Protein AF-A0A7T5RH32-F1 (afdb_monomer_lite)

Sequence (390 aa):
MEKKLLISKETQPSKTMAYLGPNGTFTEMAAALAMDKLGGDILPIQAKNISEIFKMVADGTTELGIVPIENSTDGPVGDTLKNLTDFEGTFIGEVAIPISHSLYYQSAWLVQHVASKDTALRQCQKHISKYLPGRNLMNVDSTALAVQMAAADPTIAAIGSKIAAEALGLTEKFWRVDGVEDNPLNTTRFVVISKSREVHEDLENNKTTLLVHMRDEPGSLANCLHVFSENKINLTQIKSFLRDDQGVSFLISIDGGNHEASVKKAFNDLYTYANYRVLGSYVKDETESQEDQADINQIADQLKREAVNGNGIDHDESVLAFTLKDEVGSLEKVVSIFTQRKINLTRIDSIPTGRLNEYAFYLAFKNGIPNHQELLDEVKLACKEIVQIA

Radius of gyration: 23.01 Å; chains: 1; bounding box: 50×83×58 Å

Foldseek 3Di:
DDDDDPPDDDDDDAAEEEFEDDFQAVRVVFVVVVDVVVDDRYHYDYDPDPLVRLVCQQVVVGQKYKDFQAKLQQGGDPVNVVSLVPRQWAFQDKDKDQDKKKKKAQDLVLAQEEEAAPVQCVQLVVVCCVRNNPHHYHHDDHQLVQLVVRVVGRRYMGIGDPRSCVVVVNPPRIDMDIRSGPASQIMIMMTMIGRDQPHPDPVPAKKWKKKWKAAQFQCLVLQLLVLCLVLFKFWLWWFWDADPVNIIIITTMITGACVDPSNVSSVVSNVVRIDMDTRYMYHDDPPQLPDDQADQVSVLVSVLVSVVVVSPADPQKWKKKFWAPRGRCLVSQLSVLCSVLRWGWPTKTWRDRSDVSIIIMMTMGGPDRPPVVVSVVSNCVSTPDMDTND

Structure (mmCIF, N/CA/C/O backbone):
data_AF-A0A7T5RH32-F1
#
_entry.id   AF-A0A7T5RH32-F1
#
loop_
_atom_site.group_PDB
_atom_site.id
_atom_site.type_symbol
_atom_site.label_atom_id
_atom_site.label_alt_id
_atom_site.label_comp_id
_atom_site.label_asym_id
_atom_site.label_entity_id
_atom_site.label_seq_id
_atom_site.pdbx_PDB_ins_code
_atom_site.Cartn_x
_atom_site.Cartn_y
_atom_site.Cartn_z
_atom_site.occupancy
_atom_site.B_iso_or_equiv
_atom_site.auth_seq_id
_atom_site.auth_comp_id
_atom_site.auth_asym_id
_atom_site.auth_atom_id
_atom_site.pdbx_PDB_model_num
ATOM 1 N N . MET A 1 1 ? -16.617 -57.902 -28.149 1.00 39.28 1 MET A N 1
ATOM 2 C CA . MET A 1 1 ? -15.933 -57.364 -26.952 1.00 39.28 1 MET A CA 1
ATOM 3 C C . MET A 1 1 ? -15.568 -55.916 -27.268 1.00 39.28 1 MET A C 1
ATOM 5 O O . MET A 1 1 ? -14.428 -55.612 -27.579 1.00 39.28 1 MET A O 1
ATOM 9 N N . GLU A 1 2 ? -16.568 -55.037 -27.317 1.00 32.81 2 GLU A N 1
ATOM 10 C CA . GLU A 1 2 ? -16.365 -53.618 -27.630 1.00 32.81 2 GLU A CA 1
ATOM 11 C C . GLU A 1 2 ? -16.291 -52.840 -26.318 1.00 32.81 2 GLU A C 1
ATOM 13 O O . GLU A 1 2 ? -17.223 -52.851 -25.511 1.00 32.81 2 GLU A O 1
ATOM 18 N N . LYS A 1 3 ? -15.133 -52.223 -26.074 1.00 35.47 3 LYS A N 1
ATOM 19 C CA . LYS A 1 3 ? -14.906 -51.323 -24.946 1.00 35.47 3 LYS A CA 1
ATOM 20 C C . LYS A 1 3 ? -15.820 -50.107 -25.106 1.00 35.47 3 LYS A C 1
ATOM 22 O O . LYS A 1 3 ? -15.604 -49.285 -25.990 1.00 35.47 3 LYS A O 1
ATOM 27 N N . LYS A 1 4 ? -16.802 -49.978 -24.210 1.00 35.56 4 LYS A N 1
ATOM 28 C CA . LYS A 1 4 ? -17.451 -48.701 -23.893 1.00 35.56 4 LYS A CA 1
ATOM 29 C C . LYS A 1 4 ? -16.359 -47.694 -23.531 1.00 35.56 4 LYS A C 1
ATOM 31 O O . LYS A 1 4 ? -15.716 -47.832 -22.492 1.00 35.56 4 LYS A O 1
ATOM 36 N N . LEU A 1 5 ? -16.149 -46.705 -24.393 1.00 36.22 5 LEU A N 1
ATOM 37 C CA . LEU A 1 5 ? -15.394 -45.509 -24.059 1.00 36.22 5 LEU A CA 1
ATOM 38 C C . LEU A 1 5 ? -16.241 -44.734 -23.040 1.00 36.22 5 LEU A C 1
ATOM 40 O O . LEU A 1 5 ? -17.308 -44.218 -23.374 1.00 36.22 5 LEU A O 1
ATOM 44 N N . LEU A 1 6 ? -15.815 -44.737 -21.777 1.00 37.97 6 LEU A N 1
ATOM 45 C CA . LEU A 1 6 ? -16.325 -43.801 -20.785 1.00 37.97 6 LEU A CA 1
ATOM 46 C C . LEU A 1 6 ? -15.911 -42.401 -21.237 1.00 37.97 6 LEU A C 1
ATOM 48 O O . LEU A 1 6 ? -14.738 -42.051 -21.176 1.00 37.97 6 LEU A O 1
ATOM 52 N N . ILE A 1 7 ? -16.876 -41.616 -21.705 1.00 39.50 7 ILE A N 1
ATOM 53 C CA . ILE A 1 7 ? -16.733 -40.166 -21.777 1.00 39.50 7 ILE A CA 1
ATOM 54 C C . ILE A 1 7 ? -16.840 -39.689 -20.329 1.00 39.50 7 ILE A C 1
ATOM 56 O O . ILE A 1 7 ? -17.933 -39.657 -19.758 1.00 39.50 7 ILE A O 1
ATOM 60 N N . SER A 1 8 ? -15.698 -39.415 -19.701 1.00 38.31 8 SER A N 1
ATOM 61 C CA . SER A 1 8 ? -15.653 -38.687 -18.439 1.00 38.31 8 SER A CA 1
ATOM 62 C C . SER A 1 8 ? -16.228 -37.290 -18.668 1.00 38.31 8 SER A C 1
ATOM 64 O O . SER A 1 8 ? -15.827 -36.583 -19.592 1.00 38.31 8 SER A O 1
ATOM 66 N N . LYS A 1 9 ? -17.205 -36.927 -17.839 1.00 46.66 9 LYS A N 1
ATOM 67 C CA . LYS A 1 9 ? -17.682 -35.555 -17.674 1.00 46.66 9 LYS A CA 1
ATOM 68 C C . LYS A 1 9 ? -16.548 -34.642 -17.177 1.00 46.66 9 LYS A C 1
ATOM 70 O O . LYS A 1 9 ? -15.594 -35.135 -16.590 1.00 46.66 9 LYS A O 1
ATOM 75 N N . GLU A 1 10 ? -16.798 -33.339 -17.335 1.00 46.81 10 GLU A N 1
ATOM 76 C CA . GLU A 1 10 ? -16.224 -32.187 -16.613 1.00 46.81 10 GLU A CA 1
ATOM 77 C C . GLU A 1 10 ? -15.020 -31.470 -17.239 1.00 46.81 10 GLU A C 1
ATOM 79 O O . GLU A 1 10 ? -13.869 -31.773 -16.963 1.00 46.81 10 GLU A O 1
ATOM 84 N N . THR A 1 11 ? -15.322 -30.386 -17.958 1.00 43.84 11 THR A N 1
ATOM 85 C CA . THR A 1 11 ? -14.642 -29.099 -17.754 1.00 43.84 11 THR A CA 1
ATOM 86 C C . THR A 1 11 ? -15.721 -28.021 -17.628 1.00 43.84 11 THR A C 1
ATOM 88 O O . THR A 1 11 ? -16.300 -27.563 -18.612 1.00 43.84 11 THR A O 1
ATOM 91 N N . GLN A 1 12 ? -16.080 -27.684 -16.386 1.00 44.69 12 GLN A N 1
ATOM 92 C CA . GLN A 1 12 ? -16.744 -26.409 -16.099 1.00 44.69 12 GLN A CA 1
ATOM 93 C C . GLN A 1 12 ? -15.806 -25.248 -16.491 1.00 44.69 12 GLN A C 1
ATOM 95 O O . GLN A 1 12 ? -14.596 -25.469 -16.562 1.00 44.69 12 GLN A O 1
ATOM 100 N N . PRO A 1 13 ? -16.337 -24.051 -16.809 1.00 47.09 13 PRO A N 1
ATOM 101 C CA . PRO A 1 13 ? -15.552 -22.970 -17.399 1.00 47.09 13 PRO A CA 1
ATOM 102 C C . PRO A 1 13 ? -14.386 -22.539 -16.502 1.00 47.09 13 PRO A C 1
ATOM 104 O O . PRO A 1 13 ? -14.534 -22.433 -15.285 1.00 47.09 13 PRO A O 1
ATOM 107 N N . SER A 1 14 ? -13.246 -22.258 -17.136 1.00 71.44 14 SER A N 1
ATOM 108 C CA . SER A 1 14 ? -12.134 -21.516 -16.543 1.00 71.44 14 SER A CA 1
ATOM 109 C C . SER A 1 14 ? -12.662 -20.195 -15.982 1.00 71.44 14 SER A C 1
ATOM 111 O O . SER A 1 14 ? -13.295 -19.439 -16.725 1.00 71.44 14 SER A O 1
ATOM 113 N N . LYS A 1 15 ? -12.419 -19.903 -14.701 1.00 88.25 15 LYS A N 1
ATOM 114 C CA . LYS A 1 15 ? -12.711 -18.565 -14.159 1.00 88.25 15 LYS A CA 1
ATOM 115 C C . LYS A 1 15 ? -11.804 -17.553 -14.858 1.00 88.25 15 LYS A C 1
ATOM 117 O O . LYS A 1 15 ? -10.729 -17.905 -15.337 1.00 88.25 15 LYS A O 1
ATOM 122 N N . THR A 1 16 ? -12.193 -16.290 -14.898 1.00 94.88 16 THR A N 1
ATOM 123 C CA . THR A 1 16 ? -11.370 -15.222 -15.472 1.00 94.88 16 THR A CA 1
ATOM 124 C C . THR A 1 16 ? -11.072 -14.137 -14.446 1.00 94.88 16 THR A C 1
ATOM 126 O O . THR A 1 16 ? -11.910 -13.814 -13.601 1.00 94.88 16 THR A O 1
ATOM 129 N N . MET A 1 17 ? -9.862 -13.575 -14.506 1.00 96.44 17 MET A N 1
ATOM 130 C CA . MET A 1 17 ? -9.418 -12.488 -13.632 1.00 96.44 17 MET A CA 1
ATOM 131 C C . MET A 1 17 ? -8.929 -11.296 -14.451 1.00 96.44 17 MET A C 1
ATOM 133 O O . MET A 1 17 ? -7.917 -11.378 -15.145 1.00 96.44 17 MET A O 1
ATOM 137 N N . ALA A 1 18 ? -9.624 -10.167 -14.334 1.00 97.62 18 ALA A N 1
ATOM 138 C CA . ALA A 1 18 ? -9.209 -8.912 -14.943 1.00 97.62 18 ALA A CA 1
ATOM 139 C C . ALA A 1 18 ? -8.069 -8.242 -14.149 1.00 97.62 18 ALA A C 1
ATOM 141 O O . ALA A 1 18 ? -8.140 -8.146 -12.924 1.00 97.62 18 ALA A O 1
ATOM 142 N N . TYR A 1 19 ? -7.043 -7.729 -14.830 1.00 96.94 19 TYR A N 1
ATOM 143 C CA . TYR A 1 19 ? -5.928 -6.987 -14.225 1.00 96.94 19 TYR A CA 1
ATOM 144 C C . TYR A 1 19 ? -5.529 -5.775 -15.076 1.00 96.94 19 TYR A C 1
ATOM 146 O O . TYR A 1 19 ? -5.838 -5.699 -16.265 1.00 96.94 19 TYR A O 1
ATOM 154 N N . LEU A 1 20 ? -4.827 -4.811 -14.473 1.00 95.12 20 LEU A N 1
ATOM 155 C CA . LEU A 1 20 ? -4.352 -3.621 -15.180 1.00 95.12 20 LEU A CA 1
ATOM 156 C C . LEU A 1 20 ? -3.135 -3.960 -16.052 1.00 95.12 20 LEU A C 1
ATOM 158 O O . LEU A 1 20 ? -2.047 -4.234 -15.537 1.00 95.12 20 LEU A O 1
ATOM 162 N N . GLY A 1 21 ? -3.323 -3.915 -17.371 1.00 90.31 21 GLY A N 1
ATOM 163 C CA . GLY A 1 21 ? -2.255 -4.123 -18.344 1.00 90.31 21 GLY A CA 1
ATOM 164 C C . GLY A 1 21 ? -1.293 -2.928 -18.473 1.00 90.31 21 GLY A C 1
ATOM 165 O O . GLY A 1 21 ? -1.466 -1.904 -17.805 1.00 90.31 21 GLY A O 1
ATOM 166 N N . PRO A 1 22 ? -0.288 -3.022 -19.364 1.00 88.06 22 PRO A N 1
ATOM 167 C CA . PRO A 1 22 ? 0.025 -4.169 -20.232 1.00 88.06 22 PRO A CA 1
ATOM 168 C C . PRO A 1 22 ? 0.744 -5.312 -19.479 1.00 88.06 22 PRO A C 1
ATOM 170 O O . PRO A 1 22 ? 0.927 -5.238 -18.268 1.00 88.06 22 PRO A O 1
ATOM 173 N N . ASN A 1 23 ? 1.173 -6.362 -20.191 1.00 86.56 23 ASN A N 1
ATOM 174 C CA . ASN A 1 23 ? 2.096 -7.370 -19.642 1.00 86.56 23 ASN A CA 1
ATOM 175 C C . ASN A 1 23 ? 3.406 -6.715 -19.177 1.00 86.56 23 ASN A C 1
ATOM 177 O O . ASN A 1 23 ? 3.874 -5.742 -19.774 1.00 86.56 23 ASN A O 1
ATOM 181 N N . GLY A 1 24 ? 4.019 -7.268 -18.137 1.00 84.12 24 GLY A N 1
ATOM 182 C CA . GLY A 1 24 ? 5.208 -6.745 -17.476 1.00 84.12 24 GLY A CA 1
ATOM 183 C C . GLY A 1 24 ? 4.919 -5.896 -16.236 1.00 84.12 24 GLY A C 1
ATOM 184 O O . GLY A 1 24 ? 5.855 -5.372 -15.630 1.00 84.12 24 GLY A O 1
ATOM 185 N N . THR A 1 25 ? 3.658 -5.694 -15.849 1.00 89.56 25 THR A N 1
ATOM 186 C CA . THR A 1 25 ? 3.307 -4.823 -14.715 1.00 89.56 25 THR A CA 1
ATOM 187 C C . THR A 1 25 ? 3.322 -5.570 -13.381 1.00 89.56 25 THR A C 1
ATOM 189 O O . THR A 1 25 ? 3.175 -6.787 -13.310 1.00 89.56 25 THR A O 1
ATOM 192 N N . PHE A 1 26 ? 3.438 -4.823 -12.279 1.00 91.56 26 PHE A N 1
ATOM 193 C CA . PHE A 1 26 ? 3.239 -5.389 -10.940 1.00 91.56 26 PHE A CA 1
ATOM 194 C C . PHE A 1 26 ? 1.811 -5.911 -10.734 1.00 91.56 26 PHE A C 1
ATOM 196 O O . PHE A 1 26 ? 1.603 -6.818 -9.938 1.00 91.56 26 PHE A O 1
ATOM 203 N N . THR A 1 27 ? 0.825 -5.378 -11.463 1.00 92.94 27 THR A N 1
ATOM 204 C CA . THR A 1 27 ? -0.556 -5.871 -11.396 1.00 92.94 27 THR A CA 1
ATOM 205 C C . THR A 1 27 ? -0.707 -7.236 -12.067 1.00 92.94 27 THR A C 1
ATOM 207 O O . THR A 1 27 ? -1.460 -8.058 -11.561 1.00 92.94 27 THR A O 1
ATOM 210 N N . GLU A 1 28 ? 0.039 -7.521 -13.142 1.00 93.12 28 GLU A N 1
ATOM 211 C CA . GLU A 1 28 ? 0.121 -8.875 -13.714 1.00 93.12 28 GLU A CA 1
ATOM 212 C C . GLU A 1 28 ? 0.749 -9.863 -12.722 1.00 93.12 28 GLU A C 1
ATOM 214 O O . GLU A 1 28 ? 0.212 -10.948 -12.511 1.00 93.12 28 GLU A O 1
ATOM 219 N N . MET A 1 29 ? 1.845 -9.469 -12.061 1.00 92.38 29 MET A N 1
ATOM 220 C CA . MET A 1 29 ? 2.481 -10.279 -11.014 1.00 92.38 29 MET A CA 1
ATOM 221 C C . MET A 1 29 ? 1.500 -10.583 -9.873 1.00 92.38 29 MET A C 1
ATOM 223 O O . MET A 1 29 ? 1.371 -11.732 -9.452 1.00 92.38 29 MET A O 1
ATOM 227 N N . ALA A 1 30 ? 0.773 -9.564 -9.407 1.00 94.19 30 ALA A N 1
ATOM 228 C CA . ALA A 1 30 ? -0.252 -9.726 -8.386 1.00 94.19 30 ALA A CA 1
ATOM 229 C C . ALA A 1 30 ? -1.379 -10.658 -8.854 1.00 94.19 30 ALA A C 1
ATOM 231 O O . ALA A 1 30 ? -1.832 -11.494 -8.076 1.00 94.19 30 ALA A O 1
ATOM 232 N N . ALA A 1 31 ? -1.812 -10.545 -10.117 1.00 95.12 31 ALA A N 1
ATOM 233 C CA . ALA A 1 31 ? -2.834 -11.414 -10.694 1.00 95.12 31 ALA A CA 1
ATOM 234 C C . ALA A 1 31 ? -2.373 -12.873 -10.701 1.00 95.12 31 ALA A C 1
ATOM 236 O O . ALA A 1 31 ? -3.104 -13.744 -10.245 1.00 95.12 31 ALA A O 1
ATOM 237 N N . ALA A 1 32 ? -1.146 -13.138 -11.157 1.00 93.19 32 ALA A N 1
ATOM 238 C CA . ALA A 1 32 ? -0.573 -14.481 -11.181 1.00 93.19 32 ALA A CA 1
ATOM 239 C C . ALA A 1 32 ? -0.530 -15.113 -9.780 1.00 93.19 32 ALA A C 1
ATOM 241 O O . ALA A 1 32 ? -0.992 -16.237 -9.602 1.00 93.19 32 ALA A O 1
ATOM 242 N N . LEU A 1 33 ? -0.058 -14.365 -8.777 1.00 92.50 33 LEU A N 1
ATOM 243 C CA . LEU A 1 33 ? -0.011 -14.826 -7.386 1.00 92.50 33 LEU A CA 1
ATOM 244 C C . LEU A 1 33 ? -1.407 -15.045 -6.791 1.00 92.50 33 LEU A C 1
ATOM 246 O O . LEU A 1 33 ? -1.633 -16.027 -6.090 1.00 92.50 33 LEU A O 1
ATOM 250 N N . ALA A 1 34 ? -2.359 -14.155 -7.076 1.00 92.19 34 ALA A N 1
ATOM 251 C CA . ALA A 1 34 ? -3.735 -14.309 -6.617 1.00 92.19 34 ALA A CA 1
ATOM 252 C C . ALA A 1 34 ? -4.416 -15.534 -7.246 1.00 92.19 34 ALA A C 1
ATOM 254 O O . ALA A 1 34 ? -5.136 -16.251 -6.556 1.00 92.19 34 ALA A O 1
ATOM 255 N N . MET A 1 35 ? -4.187 -15.785 -8.538 1.00 92.38 35 MET A N 1
ATOM 256 C CA . MET A 1 35 ? -4.719 -16.961 -9.229 1.00 92.38 35 MET A CA 1
ATOM 257 C C . MET A 1 35 ? -4.144 -18.261 -8.660 1.00 92.38 35 MET A C 1
ATOM 259 O O . MET A 1 35 ? -4.907 -19.194 -8.424 1.00 92.38 35 MET A O 1
ATOM 263 N N . ASP A 1 36 ? -2.839 -18.302 -8.375 1.00 90.75 36 ASP A N 1
ATOM 264 C CA . ASP A 1 36 ? -2.189 -19.454 -7.735 1.00 90.75 36 ASP A CA 1
ATOM 265 C C . ASP A 1 36 ? -2.783 -19.740 -6.344 1.00 90.75 36 ASP A C 1
ATOM 267 O O . ASP A 1 36 ? -3.186 -20.867 -6.060 1.00 90.75 36 ASP A O 1
ATOM 271 N N . LYS A 1 37 ? -2.962 -18.696 -5.518 1.00 87.75 37 LYS A N 1
ATOM 272 C CA . LYS A 1 37 ? -3.578 -18.806 -4.181 1.00 87.75 37 LYS A CA 1
ATOM 273 C C . LYS A 1 37 ? -5.035 -19.269 -4.219 1.00 87.75 37 LYS A C 1
ATOM 275 O O . LYS A 1 37 ? -5.445 -20.065 -3.379 1.00 87.75 37 LYS A O 1
ATOM 280 N N . LEU A 1 38 ? -5.832 -18.760 -5.160 1.00 86.75 38 LEU A N 1
ATOM 281 C CA . LEU A 1 38 ? -7.239 -19.153 -5.311 1.00 86.75 38 LEU A CA 1
ATOM 282 C C . LEU A 1 38 ? -7.391 -20.575 -5.865 1.00 86.75 38 LEU A C 1
ATOM 284 O O . LEU A 1 38 ? -8.421 -21.215 -5.638 1.00 86.75 38 LEU A O 1
ATOM 288 N N . GLY A 1 39 ? -6.378 -21.059 -6.584 1.00 84.19 39 GLY A N 1
ATOM 289 C CA . GLY A 1 39 ? -6.378 -22.353 -7.242 1.00 84.19 39 GLY A CA 1
ATOM 290 C C . GLY A 1 39 ? -7.393 -22.465 -8.387 1.00 84.19 39 GLY A C 1
ATOM 291 O O . GLY A 1 39 ? -8.225 -21.593 -8.647 1.00 84.19 39 GLY A O 1
ATOM 292 N N . GLY A 1 40 ? -7.336 -23.604 -9.077 1.00 82.19 40 GLY A N 1
ATOM 293 C CA . GLY A 1 40 ? -8.169 -23.877 -10.249 1.00 82.19 40 GLY A CA 1
ATOM 294 C C . GLY A 1 40 ? -7.627 -23.266 -11.544 1.00 82.19 40 GLY A C 1
ATOM 295 O O . GLY A 1 40 ? -6.557 -22.667 -11.578 1.00 82.19 40 GLY A O 1
ATOM 296 N N . ASP A 1 41 ? -8.367 -23.466 -12.633 1.00 87.88 41 ASP A N 1
ATOM 297 C CA . ASP A 1 41 ? -8.016 -22.945 -13.957 1.00 87.88 41 ASP A CA 1
ATOM 298 C C . ASP A 1 41 ? -8.577 -21.520 -14.100 1.00 87.88 41 ASP A C 1
ATOM 300 O O . ASP A 1 41 ? -9.752 -21.333 -14.437 1.00 87.88 41 ASP A O 1
ATOM 304 N N . ILE A 1 42 ? -7.769 -20.518 -13.727 1.00 92.88 42 ILE A N 1
ATOM 305 C CA . ILE A 1 42 ? -8.114 -19.094 -13.832 1.00 92.88 42 ILE A CA 1
ATOM 306 C C . ILE A 1 42 ? -7.291 -18.452 -14.951 1.00 92.88 42 ILE A C 1
ATOM 308 O O . ILE A 1 42 ? -6.063 -18.510 -14.940 1.00 92.88 42 ILE A O 1
ATOM 312 N N . LEU A 1 43 ? -7.964 -17.812 -15.907 1.00 93.75 43 LEU A N 1
ATOM 313 C CA . LEU A 1 43 ? -7.325 -17.135 -17.033 1.00 93.75 43 LEU A CA 1
ATOM 314 C C . LEU A 1 43 ? -7.244 -15.617 -16.805 1.00 93.75 43 LEU A C 1
ATOM 316 O O . LEU A 1 43 ? -8.262 -14.985 -16.498 1.00 93.75 43 LEU A O 1
ATOM 320 N N . PRO A 1 44 ? -6.067 -14.997 -16.994 1.00 94.81 44 PRO A N 1
ATOM 321 C CA . PRO A 1 44 ? -5.916 -13.556 -16.854 1.00 94.81 44 PRO A CA 1
ATOM 322 C C . PRO A 1 44 ? -6.481 -12.812 -18.074 1.00 94.81 44 PRO A C 1
ATOM 324 O O . PRO A 1 44 ? -6.305 -13.232 -19.219 1.00 94.81 44 PRO A O 1
ATOM 327 N N . ILE A 1 45 ? -7.120 -11.665 -17.836 1.00 95.69 45 ILE A N 1
ATOM 328 C CA . ILE A 1 45 ? -7.645 -10.765 -18.870 1.00 95.69 45 ILE A CA 1
ATOM 329 C C . ILE A 1 45 ? -7.134 -9.345 -18.620 1.00 95.69 45 ILE A C 1
ATOM 331 O O . ILE A 1 45 ? -7.255 -8.805 -17.523 1.00 95.69 45 ILE A O 1
ATOM 335 N N . GLN A 1 46 ? -6.575 -8.714 -19.650 1.00 95.75 46 GLN A N 1
ATOM 336 C CA . GLN A 1 46 ? -6.112 -7.332 -19.550 1.00 95.75 46 GLN A CA 1
ATOM 337 C C . GLN A 1 46 ? -7.273 -6.339 -19.594 1.00 95.75 46 GLN A C 1
ATOM 339 O O . GLN A 1 46 ? -8.131 -6.404 -20.474 1.00 95.75 46 GLN A O 1
ATOM 344 N N . ALA A 1 47 ? -7.213 -5.356 -18.706 1.00 96.56 47 ALA A N 1
ATOM 345 C CA . ALA A 1 47 ? -7.991 -4.130 -18.748 1.00 96.56 47 ALA A CA 1
ATOM 346 C C . ALA A 1 47 ? -7.061 -2.925 -18.955 1.00 96.56 47 ALA A C 1
ATOM 348 O O . ALA A 1 47 ? -5.899 -2.923 -18.536 1.00 96.56 47 ALA A O 1
ATOM 349 N N . LYS A 1 48 ? -7.579 -1.868 -19.580 1.00 94.38 48 LYS A N 1
ATOM 350 C CA . LYS A 1 48 ? -6.842 -0.638 -19.906 1.00 94.38 48 LYS A CA 1
ATOM 351 C C . LYS A 1 48 ? -6.708 0.329 -18.731 1.00 94.38 48 LYS A C 1
ATOM 353 O O . LYS A 1 48 ? -5.860 1.211 -18.761 1.00 94.38 48 LYS A O 1
ATOM 358 N N . ASN A 1 49 ? -7.586 0.225 -17.735 1.00 95.00 49 ASN A N 1
ATOM 359 C CA . ASN A 1 49 ? -7.567 1.038 -16.520 1.00 95.00 49 ASN A CA 1
ATOM 360 C C . ASN A 1 49 ? -8.341 0.348 -15.385 1.00 95.00 49 ASN A C 1
ATOM 362 O O . ASN A 1 49 ? -9.086 -0.603 -15.617 1.00 95.00 49 ASN A O 1
ATOM 366 N N . ILE A 1 50 ? -8.174 0.849 -14.158 1.00 96.62 50 ILE A N 1
ATOM 367 C CA . ILE A 1 50 ? -8.812 0.292 -12.954 1.00 96.62 50 ILE A CA 1
ATOM 368 C C . ILE A 1 50 ? -10.342 0.307 -13.076 1.00 96.62 50 ILE A C 1
ATOM 370 O O . ILE A 1 50 ? -10.989 -0.686 -12.759 1.00 96.62 50 ILE A O 1
ATOM 374 N N . SER A 1 51 ? -10.930 1.388 -13.596 1.00 96.75 51 SER A N 1
ATOM 375 C CA . SER A 1 51 ? -12.387 1.493 -13.759 1.00 96.75 51 SER A CA 1
ATOM 376 C C . SER A 1 51 ? -12.966 0.429 -14.696 1.00 96.75 51 SER A C 1
ATOM 378 O O . SER A 1 51 ? -14.086 -0.035 -14.494 1.00 96.75 51 SER A O 1
ATOM 380 N N . GLU A 1 52 ? -12.213 0.011 -15.715 1.00 97.25 52 GLU A N 1
ATOM 381 C CA . GLU A 1 52 ? -12.620 -1.079 -16.600 1.00 97.25 52 GLU A CA 1
ATOM 382 C C . GLU A 1 52 ? -12.639 -2.429 -15.873 1.00 97.25 52 GLU A C 1
ATOM 384 O O . GLU A 1 52 ? -13.589 -3.178 -16.069 1.00 97.25 52 GLU A O 1
ATOM 389 N N . ILE A 1 53 ? -11.692 -2.697 -14.966 1.00 97.88 53 ILE A N 1
ATOM 390 C CA . ILE A 1 53 ? -11.693 -3.913 -14.128 1.00 97.88 53 ILE A CA 1
ATOM 391 C C . ILE A 1 53 ? -12.976 -3.979 -13.293 1.00 97.88 53 ILE A C 1
ATOM 393 O O . ILE A 1 53 ? -13.685 -4.983 -13.314 1.00 97.88 53 ILE A O 1
ATOM 397 N N . PHE A 1 54 ? -13.321 -2.886 -12.605 1.00 97.44 54 PHE A N 1
ATOM 398 C CA . PHE A 1 54 ? -14.558 -2.807 -11.823 1.00 97.44 54 PHE A CA 1
ATOM 399 C C . PHE A 1 54 ? -15.803 -3.022 -12.684 1.00 97.44 54 PHE A C 1
ATOM 401 O O . PHE A 1 54 ? -16.711 -3.750 -12.281 1.00 97.44 54 PHE A O 1
ATOM 408 N N . LYS A 1 55 ? -15.838 -2.427 -13.882 1.00 96.19 55 LYS A N 1
ATOM 409 C CA . LYS A 1 55 ? -16.942 -2.604 -14.826 1.00 96.19 55 LYS A CA 1
ATOM 410 C C . LYS A 1 55 ? -17.083 -4.064 -15.265 1.00 96.19 55 LYS A C 1
ATOM 412 O O . LYS A 1 55 ? -18.189 -4.587 -15.182 1.00 96.19 55 LYS A O 1
ATOM 417 N N . MET A 1 56 ? -15.983 -4.702 -15.670 1.00 96.50 56 MET A N 1
ATOM 418 C CA . MET A 1 56 ? -15.953 -6.096 -16.133 1.00 96.50 56 MET A CA 1
ATOM 419 C C . MET A 1 56 ? -16.439 -7.075 -15.060 1.00 96.50 56 MET A C 1
ATOM 421 O O . MET A 1 56 ? -17.141 -8.035 -15.364 1.00 96.50 56 MET A O 1
ATOM 425 N N . VAL A 1 57 ? -16.121 -6.813 -13.790 1.00 96.38 57 VAL A N 1
ATOM 426 C CA . VAL A 1 57 ? -16.616 -7.631 -12.672 1.00 96.38 57 VAL A CA 1
ATOM 427 C C . VAL A 1 57 ? -18.088 -7.338 -12.374 1.00 96.38 57 VAL A C 1
ATOM 429 O O . VAL A 1 57 ? -18.878 -8.251 -12.132 1.00 96.38 57 VAL A O 1
ATOM 432 N N . ALA A 1 58 ? -18.497 -6.067 -12.403 1.00 94.38 58 ALA A N 1
ATOM 433 C CA . ALA A 1 58 ? -19.874 -5.671 -12.114 1.00 94.38 58 ALA A CA 1
ATOM 434 C C . ALA A 1 58 ? -20.877 -6.196 -13.160 1.00 94.38 58 ALA A C 1
ATOM 436 O O . ALA A 1 58 ? -21.970 -6.653 -12.797 1.00 94.38 58 ALA A O 1
ATOM 437 N N . ASP A 1 59 ? -20.515 -6.160 -14.445 1.00 93.50 59 ASP A N 1
ATOM 438 C CA . ASP A 1 59 ? -21.348 -6.656 -15.547 1.00 93.50 59 ASP A CA 1
ATOM 439 C C . ASP A 1 59 ? -21.219 -8.172 -15.789 1.00 93.50 59 ASP A C 1
ATOM 441 O O . ASP A 1 59 ? -22.077 -8.752 -16.455 1.00 93.50 59 ASP A O 1
ATOM 445 N N . GLY A 1 60 ? -20.236 -8.826 -15.162 1.00 92.12 60 GLY A N 1
ATOM 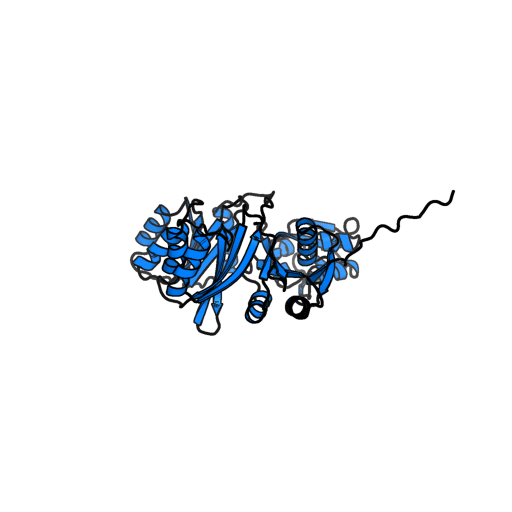446 C CA . GLY A 1 60 ? -19.996 -10.264 -15.279 1.00 92.12 60 GLY A CA 1
ATOM 447 C C . GLY A 1 60 ? -19.224 -10.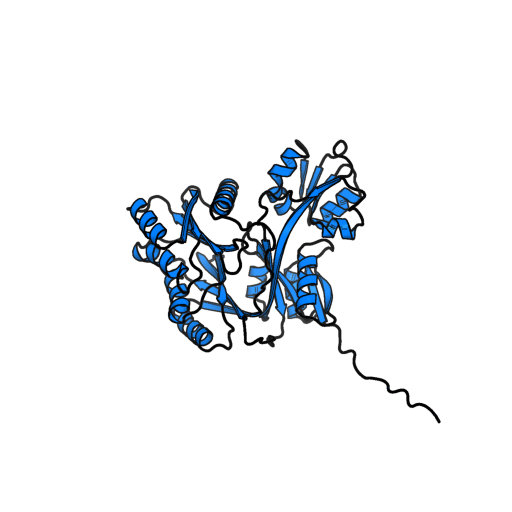663 -16.538 1.00 92.12 60 GLY A C 1
ATOM 448 O O . GLY A 1 60 ? -19.229 -11.839 -16.889 1.00 92.12 60 GLY A O 1
ATOM 449 N N . THR A 1 61 ? -18.570 -9.714 -17.220 1.00 94.38 61 THR A N 1
ATOM 450 C CA . THR A 1 61 ? -17.581 -10.003 -18.274 1.00 94.38 61 THR A CA 1
ATOM 451 C C . THR A 1 61 ? -16.424 -10.840 -17.731 1.00 94.38 61 THR A C 1
ATOM 453 O O . THR A 1 61 ? -15.895 -11.680 -18.456 1.00 94.38 61 THR A O 1
ATOM 456 N N . THR A 1 62 ? -16.040 -10.616 -16.471 1.00 94.56 62 THR A N 1
ATOM 457 C CA . THR A 1 62 ? -15.100 -11.467 -15.736 1.00 94.56 62 THR A CA 1
ATOM 458 C C . THR A 1 62 ? -15.636 -11.808 -14.357 1.00 94.56 62 THR A C 1
ATOM 460 O O . THR A 1 62 ? -16.344 -11.016 -13.735 1.00 94.56 62 THR A O 1
ATOM 463 N N . GLU A 1 63 ? -15.291 -12.989 -13.850 1.00 93.25 63 GLU A N 1
ATOM 464 C CA . GLU A 1 63 ? -15.703 -13.409 -12.509 1.00 93.25 63 GLU A CA 1
ATOM 465 C C . GLU A 1 63 ? -14.940 -12.644 -11.425 1.00 93.25 63 GLU A C 1
ATOM 467 O O . GLU A 1 63 ? -15.504 -12.315 -10.379 1.00 93.25 63 GLU A O 1
ATOM 472 N N . LEU A 1 64 ? -13.660 -12.372 -11.684 1.00 95.81 64 LEU A N 1
ATOM 473 C CA . LEU A 1 64 ? -12.730 -11.762 -10.746 1.00 95.81 64 LEU A CA 1
ATOM 474 C C . LEU A 1 64 ? -12.053 -10.539 -11.364 1.00 95.81 64 LEU A C 1
ATOM 476 O O . LEU A 1 64 ? -11.911 -10.414 -12.584 1.00 95.81 64 LEU A O 1
ATOM 480 N N . GLY A 1 65 ? -11.580 -9.653 -10.499 1.00 97.00 65 GLY A N 1
ATOM 481 C CA . GLY A 1 65 ? -10.666 -8.577 -10.854 1.00 97.00 65 GLY A CA 1
ATOM 482 C C . GLY A 1 65 ? -9.629 -8.393 -9.758 1.00 97.00 65 GLY A C 1
ATOM 483 O O . GLY A 1 65 ? -9.917 -8.662 -8.596 1.00 97.00 65 GLY A O 1
ATOM 484 N N . ILE A 1 66 ? -8.435 -7.928 -10.102 1.00 97.62 66 ILE A N 1
ATOM 485 C CA . ILE A 1 66 ? -7.417 -7.555 -9.122 1.00 97.62 66 ILE A CA 1
ATOM 486 C C . ILE A 1 66 ? -7.034 -6.091 -9.294 1.00 97.62 66 ILE A C 1
ATOM 488 O O . ILE A 1 66 ? -6.703 -5.633 -10.390 1.00 97.62 66 ILE A O 1
ATOM 492 N N . VAL A 1 67 ? -7.102 -5.337 -8.198 1.00 97.31 67 VAL A N 1
ATOM 493 C CA . VAL A 1 67 ? -6.869 -3.889 -8.197 1.00 97.31 67 VAL A CA 1
ATOM 494 C C . VAL A 1 67 ? -5.914 -3.500 -7.072 1.00 97.31 67 VAL A C 1
ATOM 496 O O . VAL A 1 67 ? -6.015 -4.050 -5.973 1.00 97.31 67 VAL A O 1
ATOM 499 N N . PRO A 1 68 ? -4.980 -2.560 -7.304 1.00 94.12 68 PRO A N 1
ATOM 500 C CA . PRO A 1 68 ? -4.169 -2.015 -6.226 1.00 94.12 68 PRO A CA 1
ATOM 501 C C . PRO A 1 68 ? -5.063 -1.150 -5.337 1.00 94.12 68 PRO A C 1
ATOM 503 O O . PRO A 1 68 ? -5.777 -0.284 -5.838 1.00 94.12 68 PRO A O 1
ATOM 506 N N . ILE A 1 69 ? -5.050 -1.375 -4.028 1.00 91.50 69 ILE A N 1
ATOM 507 C CA . ILE A 1 69 ? -5.840 -0.576 -3.081 1.00 91.50 69 ILE A CA 1
ATOM 508 C C . ILE A 1 69 ? -4.989 0.487 -2.388 1.00 91.50 69 ILE A C 1
ATOM 510 O O . ILE A 1 69 ? -5.486 1.565 -2.073 1.00 91.50 69 ILE A O 1
ATOM 514 N N . GLU A 1 70 ? -3.698 0.220 -2.203 1.00 86.00 70 GLU A N 1
ATOM 515 C CA . GLU A 1 70 ? -2.749 1.148 -1.591 1.00 86.00 70 GLU A CA 1
ATOM 516 C C . GLU A 1 70 ? -1.311 0.840 -2.019 1.00 86.00 70 GLU A C 1
ATOM 518 O O . GLU A 1 70 ? -0.966 -0.293 -2.366 1.00 86.00 70 GLU A O 1
ATOM 523 N N . ASN A 1 71 ? -0.469 1.858 -1.915 1.00 84.19 71 ASN A N 1
ATOM 524 C CA . ASN A 1 71 ? 0.977 1.784 -1.972 1.00 84.19 71 ASN A CA 1
ATOM 525 C C . ASN A 1 71 ? 1.555 2.325 -0.651 1.00 84.19 71 ASN A C 1
ATOM 527 O O . ASN A 1 71 ? 1.023 3.285 -0.088 1.00 84.19 71 ASN A O 1
ATOM 531 N N . SER A 1 72 ? 2.625 1.722 -0.131 1.00 75.88 72 SER A N 1
ATOM 532 C CA . SER A 1 72 ? 3.201 2.133 1.157 1.00 75.88 72 SER A CA 1
ATOM 533 C C . SER A 1 72 ? 3.822 3.535 1.133 1.00 75.88 72 SER A C 1
ATOM 535 O O . SER A 1 72 ? 3.857 4.166 2.186 1.00 75.88 72 SER A O 1
ATOM 537 N N . THR A 1 73 ? 4.234 4.035 -0.037 1.00 73.56 73 THR A N 1
ATOM 538 C CA . THR A 1 73 ? 4.807 5.378 -0.237 1.00 73.56 73 THR A CA 1
ATOM 539 C C . THR A 1 73 ? 3.780 6.394 -0.753 1.00 73.56 73 THR A C 1
ATOM 541 O O . THR A 1 73 ? 3.720 7.513 -0.253 1.00 73.56 73 THR A O 1
ATOM 544 N N . ASP A 1 74 ? 2.950 6.037 -1.737 1.00 74.25 74 ASP A N 1
ATOM 545 C CA . ASP A 1 74 ? 1.985 6.976 -2.342 1.00 74.25 74 ASP A CA 1
ATOM 546 C C . ASP A 1 74 ? 0.590 6.942 -1.672 1.00 74.25 74 ASP A C 1
ATOM 548 O O . ASP A 1 74 ? -0.275 7.756 -1.993 1.00 74.25 74 ASP A O 1
ATOM 552 N N . GLY A 1 75 ? 0.354 6.033 -0.718 1.00 77.38 75 GLY A N 1
ATOM 553 C CA . GLY A 1 75 ? -0.918 5.911 -0.002 1.00 77.38 75 GLY A CA 1
ATOM 554 C C . GLY A 1 75 ? -2.012 5.176 -0.794 1.00 77.38 75 GLY A C 1
ATOM 555 O O . GLY A 1 75 ? -1.712 4.367 -1.677 1.00 77.38 75 GLY A O 1
ATOM 556 N N . PRO A 1 76 ? -3.300 5.385 -0.457 1.00 82.88 76 PRO A N 1
ATOM 557 C CA . PRO A 1 76 ? -4.416 4.733 -1.138 1.00 82.88 76 PRO A CA 1
ATOM 558 C C . PRO A 1 76 ? -4.482 5.053 -2.636 1.00 82.88 76 PRO A C 1
ATOM 560 O O . PRO A 1 76 ? -4.244 6.183 -3.062 1.00 82.88 76 PRO A O 1
ATOM 563 N N . VAL A 1 77 ? -4.890 4.079 -3.450 1.00 88.88 77 VAL A N 1
ATOM 564 C CA . VAL A 1 77 ? -5.056 4.292 -4.893 1.00 88.88 77 VAL A CA 1
ATOM 565 C C . VAL A 1 77 ? -6.404 4.953 -5.173 1.00 88.88 77 VAL A C 1
ATOM 567 O O . VAL A 1 77 ? -7.454 4.314 -5.092 1.00 88.88 77 VAL A O 1
ATOM 570 N N . GLY A 1 78 ? -6.366 6.237 -5.540 1.00 87.75 78 GLY A N 1
ATOM 571 C CA . GLY A 1 78 ? -7.558 7.068 -5.748 1.00 87.75 78 GLY A CA 1
ATOM 572 C C . GLY A 1 78 ? -8.566 6.491 -6.748 1.00 87.75 78 GLY A C 1
ATOM 573 O O . GLY A 1 78 ? -9.763 6.477 -6.466 1.00 87.75 78 GLY A O 1
ATOM 574 N N . ASP A 1 79 ? -8.103 5.939 -7.874 1.00 91.38 79 ASP A N 1
ATOM 575 C CA . ASP A 1 79 ? -8.986 5.304 -8.864 1.00 91.38 79 ASP A CA 1
ATOM 576 C C . ASP A 1 79 ? -9.738 4.099 -8.282 1.00 91.38 79 ASP A C 1
ATOM 578 O O . ASP A 1 79 ? -10.925 3.914 -8.558 1.00 91.38 79 ASP A O 1
ATOM 582 N N . THR A 1 80 ? -9.082 3.298 -7.440 1.00 94.06 80 THR A N 1
ATOM 583 C CA . THR A 1 80 ? -9.718 2.167 -6.755 1.00 94.06 80 THR A CA 1
ATOM 584 C C . THR A 1 80 ? -10.757 2.667 -5.761 1.00 94.06 80 THR A C 1
ATOM 586 O O . THR A 1 80 ? -11.900 2.221 -5.807 1.00 94.06 80 THR A O 1
ATOM 589 N N . LEU A 1 81 ? -10.413 3.649 -4.921 1.00 89.31 81 LEU A N 1
ATOM 590 C CA . LEU A 1 81 ? -11.347 4.252 -3.961 1.00 89.31 81 LEU A CA 1
ATOM 591 C C . LEU A 1 81 ? -12.587 4.845 -4.637 1.00 89.31 81 LEU A C 1
ATOM 593 O O . LEU A 1 81 ? -13.711 4.631 -4.180 1.00 89.31 81 LEU A O 1
ATOM 597 N N . LYS A 1 82 ? -12.396 5.547 -5.757 1.00 89.38 82 LYS A N 1
ATOM 598 C CA . LYS A 1 82 ? -13.489 6.120 -6.542 1.00 89.38 82 LYS A CA 1
ATOM 599 C C . LYS A 1 82 ? -14.456 5.036 -7.011 1.00 89.38 82 LYS A C 1
ATOM 601 O O . LYS A 1 82 ? -15.655 5.154 -6.781 1.00 89.38 82 LYS A O 1
ATOM 606 N N . ASN A 1 83 ? -13.939 3.971 -7.622 1.00 93.19 83 ASN A N 1
ATOM 607 C CA . ASN A 1 83 ? -14.774 2.884 -8.131 1.00 93.19 83 ASN A CA 1
ATOM 608 C C . ASN A 1 83 ? -15.429 2.055 -7.012 1.00 93.19 83 ASN A C 1
ATOM 610 O O . ASN A 1 83 ? -16.533 1.549 -7.203 1.00 93.19 83 ASN A O 1
ATOM 614 N N . LEU A 1 84 ? -14.809 1.952 -5.830 1.00 89.81 84 LEU A N 1
ATOM 615 C CA . LEU A 1 84 ? -15.402 1.252 -4.685 1.00 89.81 84 LEU A CA 1
ATOM 616 C C . LEU A 1 84 ? -16.723 1.868 -4.223 1.00 89.81 84 LEU A C 1
ATOM 618 O O . LEU A 1 84 ? -17.561 1.136 -3.703 1.00 89.81 84 LEU A O 1
ATOM 622 N N . THR A 1 85 ? -16.923 3.171 -4.428 1.00 82.06 85 THR A N 1
ATOM 623 C CA . THR A 1 85 ? -18.143 3.878 -4.004 1.00 82.06 85 THR A CA 1
ATOM 624 C C . THR A 1 85 ? -19.400 3.253 -4.614 1.00 82.06 85 THR A C 1
ATOM 626 O O . THR A 1 85 ? -20.345 2.968 -3.881 1.00 82.06 85 THR A O 1
ATOM 629 N N . ASP A 1 86 ? -19.367 2.948 -5.915 1.00 85.38 86 ASP A N 1
ATOM 630 C CA . ASP A 1 86 ? -20.523 2.446 -6.675 1.00 85.38 86 ASP A CA 1
ATOM 631 C C . ASP A 1 86 ? -20.488 0.926 -6.912 1.00 85.38 86 ASP A C 1
ATOM 633 O O . ASP A 1 86 ? -21.436 0.337 -7.431 1.00 85.38 86 ASP A O 1
ATOM 637 N N . PHE A 1 87 ? -19.384 0.263 -6.565 1.00 89.31 87 PHE A N 1
ATOM 638 C CA . PHE A 1 87 ? -19.227 -1.168 -6.794 1.00 89.31 87 PHE A CA 1
ATOM 639 C C . PHE A 1 87 ? -20.072 -1.981 -5.811 1.00 89.31 87 PHE A C 1
ATOM 641 O O . PHE A 1 87 ? -19.886 -1.844 -4.611 1.00 89.31 87 PHE A O 1
ATOM 648 N N . GLU A 1 88 ? -20.930 -2.891 -6.276 1.00 87.94 88 GLU A N 1
ATOM 649 C CA . GLU A 1 88 ? -21.748 -3.775 -5.418 1.00 87.94 88 GLU A CA 1
ATOM 650 C C . GLU A 1 88 ? -21.135 -5.175 -5.197 1.00 87.94 88 GLU A C 1
ATOM 652 O O . GLU A 1 88 ? -21.853 -6.155 -4.994 1.00 87.94 88 GLU A O 1
ATOM 657 N N . GLY A 1 89 ? -19.807 -5.293 -5.238 1.00 90.56 89 GLY A N 1
ATOM 658 C CA . GLY A 1 89 ? -19.095 -6.539 -4.937 1.00 90.56 89 GLY A CA 1
ATOM 659 C C . GLY A 1 89 ? -18.377 -6.539 -3.586 1.00 90.56 89 GLY A C 1
ATOM 660 O O . GLY A 1 89 ? -18.574 -5.654 -2.747 1.00 90.56 89 GLY A O 1
ATOM 661 N N . THR A 1 90 ? -17.537 -7.556 -3.393 1.00 92.62 90 THR A N 1
ATOM 662 C CA . THR A 1 90 ? -16.740 -7.788 -2.180 1.00 92.62 90 THR A CA 1
ATOM 663 C C . THR A 1 90 ? -15.286 -8.101 -2.521 1.00 92.62 90 THR A C 1
ATOM 665 O O . THR A 1 90 ? -14.967 -8.519 -3.637 1.00 92.62 90 THR A O 1
ATOM 668 N N . PHE A 1 91 ? -14.407 -7.926 -1.541 1.00 93.25 91 PHE A N 1
ATOM 669 C CA . PHE A 1 91 ? -13.053 -8.459 -1.540 1.00 93.25 91 PHE A CA 1
ATOM 670 C C . PHE A 1 91 ? -13.099 -9.923 -1.126 1.00 93.25 91 PHE A C 1
ATOM 672 O O . PHE A 1 91 ? -13.828 -10.272 -0.195 1.00 93.25 91 PHE A O 1
ATOM 679 N N . ILE A 1 92 ? -12.333 -10.757 -1.825 1.00 91.38 92 ILE A N 1
ATOM 680 C CA . ILE A 1 92 ? -12.244 -12.202 -1.566 1.00 91.38 92 ILE A CA 1
ATOM 681 C C . ILE A 1 92 ? -10.810 -12.677 -1.305 1.00 91.38 92 ILE A C 1
ATOM 683 O O . ILE A 1 92 ? -10.581 -13.866 -1.116 1.00 91.38 92 ILE A O 1
ATOM 687 N N . GLY A 1 93 ? -9.843 -11.764 -1.324 1.00 89.69 93 GLY A N 1
ATOM 688 C CA . GLY A 1 93 ? -8.435 -12.060 -1.094 1.00 89.69 93 GLY A CA 1
ATOM 689 C C . GLY A 1 93 ? -7.569 -10.824 -1.289 1.00 89.69 93 GLY A C 1
ATOM 690 O O . GLY A 1 93 ? -8.018 -9.814 -1.842 1.00 89.69 93 GLY A O 1
ATOM 691 N N . GLU A 1 94 ? -6.317 -10.913 -0.858 1.00 90.38 94 GLU A N 1
ATOM 692 C CA . GLU A 1 94 ? -5.318 -9.866 -1.044 1.00 90.38 94 GLU A CA 1
ATOM 693 C C . GLU A 1 94 ? -3.950 -10.451 -1.404 1.00 90.38 94 GLU A C 1
ATOM 695 O O . GLU A 1 94 ? -3.667 -11.623 -1.154 1.00 90.38 94 GLU A O 1
ATOM 700 N N . VAL A 1 95 ? -3.115 -9.618 -2.021 1.00 90.38 95 VAL A N 1
ATOM 701 C CA . VAL A 1 95 ? -1.710 -9.915 -2.304 1.00 90.38 95 VAL A CA 1
ATOM 702 C C . VAL A 1 95 ? -0.889 -8.660 -2.038 1.00 90.38 95 VAL A C 1
ATOM 704 O O . VAL A 1 95 ? -1.234 -7.581 -2.527 1.00 90.38 95 VAL A O 1
ATOM 707 N N . ALA A 1 96 ? 0.207 -8.782 -1.298 1.00 87.94 96 ALA A N 1
ATOM 708 C CA . ALA A 1 96 ? 1.202 -7.720 -1.163 1.00 87.94 96 ALA A CA 1
ATOM 709 C C . ALA A 1 96 ? 2.399 -7.967 -2.095 1.00 87.94 96 ALA A C 1
ATOM 711 O O . ALA A 1 96 ? 2.973 -9.051 -2.101 1.00 87.94 96 ALA A O 1
ATOM 712 N N . ILE A 1 97 ? 2.784 -6.957 -2.883 1.00 86.94 97 ILE A N 1
ATOM 713 C CA . ILE A 1 97 ? 3.925 -7.026 -3.807 1.00 86.94 97 ILE A CA 1
ATOM 714 C C . ILE A 1 97 ? 4.979 -5.990 -3.406 1.00 86.94 97 ILE A C 1
ATOM 716 O O . ILE A 1 97 ? 4.702 -4.788 -3.523 1.00 86.94 97 ILE A O 1
ATOM 720 N N . PRO A 1 98 ? 6.185 -6.421 -2.993 1.00 85.44 98 PRO A N 1
ATOM 721 C CA . PRO A 1 98 ? 7.349 -5.547 -2.906 1.00 85.44 98 PRO A CA 1
ATOM 722 C C . PRO A 1 98 ? 7.681 -4.965 -4.286 1.00 85.44 98 PRO A C 1
ATOM 724 O O . PRO A 1 98 ? 7.854 -5.682 -5.275 1.00 85.44 98 PRO A O 1
ATOM 727 N N . ILE A 1 99 ? 7.732 -3.642 -4.371 1.00 87.69 99 ILE A N 1
ATOM 728 C CA . ILE A 1 99 ? 8.001 -2.895 -5.594 1.00 87.69 99 ILE A CA 1
ATOM 729 C C . ILE A 1 99 ? 9.502 -2.683 -5.703 1.00 87.69 99 ILE A C 1
ATOM 731 O O . ILE A 1 99 ? 10.041 -1.705 -5.193 1.00 87.69 99 ILE A O 1
ATOM 735 N N . SER A 1 100 ? 10.156 -3.596 -6.418 1.00 90.12 100 SER A N 1
ATOM 736 C CA . SER A 1 100 ? 11.548 -3.425 -6.818 1.00 90.12 100 SER A CA 1
ATOM 737 C C . SER A 1 100 ? 11.643 -3.012 -8.281 1.00 90.12 100 SER A C 1
ATOM 739 O O . SER A 1 100 ? 11.078 -3.644 -9.186 1.00 90.12 100 SER A O 1
ATOM 741 N N . HIS A 1 101 ? 12.353 -1.918 -8.507 1.00 93.25 101 HIS A N 1
ATOM 742 C CA . HIS A 1 101 ? 12.646 -1.381 -9.816 1.00 93.25 101 HIS A CA 1
ATOM 743 C C . HIS A 1 101 ? 14.066 -1.753 -10.233 1.00 93.25 101 HIS A C 1
ATOM 745 O O . HIS A 1 101 ? 15.003 -1.768 -9.436 1.00 93.25 101 HIS A O 1
ATOM 751 N N . SER A 1 102 ? 14.239 -1.969 -11.532 1.00 94.25 102 SER A N 1
ATOM 752 C CA . SER A 1 102 ? 15.554 -2.080 -12.149 1.00 94.25 102 SER A CA 1
ATOM 753 C C . SER A 1 102 ? 15.716 -1.003 -13.217 1.00 94.25 102 SER A C 1
ATOM 755 O O . SER A 1 102 ? 14.766 -0.644 -13.922 1.00 94.25 102 SER A O 1
ATOM 757 N N . LEU A 1 103 ? 16.940 -0.497 -13.343 1.00 95.56 103 LEU A N 1
ATOM 758 C CA . LEU A 1 103 ? 17.367 0.375 -14.428 1.00 95.56 103 LEU A CA 1
ATOM 759 C C . LEU A 1 103 ? 17.925 -0.479 -15.567 1.00 95.56 103 LEU A C 1
ATOM 761 O O . LEU A 1 103 ? 18.859 -1.253 -15.361 1.00 95.56 103 LEU A O 1
ATOM 765 N N . TYR A 1 104 ? 17.384 -0.285 -16.766 1.00 94.88 104 TYR A N 1
ATOM 766 C CA . TYR A 1 104 ? 17.755 -0.987 -17.989 1.00 94.88 104 TYR A CA 1
ATOM 767 C C . TYR A 1 104 ? 18.305 -0.017 -19.024 1.00 94.88 104 TYR A C 1
ATOM 769 O O . TYR A 1 104 ? 17.688 1.010 -19.306 1.00 94.88 104 TYR A O 1
ATOM 777 N N . TYR A 1 105 ? 19.431 -0.354 -19.642 1.00 94.00 105 TYR A N 1
ATOM 778 C CA . TYR A 1 105 ? 19.943 0.369 -20.8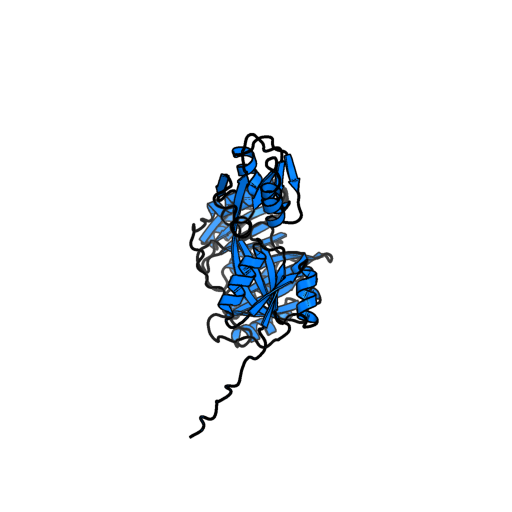05 1.00 94.00 105 TYR A CA 1
ATOM 779 C C . TYR A 1 105 ? 20.846 -0.528 -21.649 1.00 94.00 105 TYR A C 1
ATOM 781 O O . TYR A 1 105 ? 21.546 -1.397 -21.137 1.00 94.00 105 TYR A O 1
ATOM 789 N N . GLN A 1 106 ? 20.882 -0.294 -22.958 1.00 91.31 106 GLN A N 1
ATOM 790 C CA . GLN A 1 106 ? 21.799 -1.019 -23.843 1.00 91.31 106 GLN A CA 1
ATOM 791 C C . GLN A 1 106 ? 23.241 -0.538 -23.663 1.00 91.31 106 GLN A C 1
ATOM 793 O O . GLN A 1 106 ? 24.189 -1.318 -23.685 1.00 91.31 106 GLN A O 1
ATOM 798 N N . SER A 1 107 ? 23.417 0.776 -23.499 1.00 91.00 107 SER A N 1
ATOM 799 C CA . SER A 1 107 ? 24.731 1.408 -23.484 1.00 91.00 107 SER A CA 1
ATOM 800 C C . SER A 1 107 ? 24.658 2.812 -22.888 1.00 91.00 107 SER A C 1
ATOM 802 O O . SER A 1 107 ? 24.031 3.697 -23.466 1.00 91.00 107 SER A O 1
ATOM 804 N N . ALA A 1 108 ? 25.320 3.047 -21.751 1.00 89.69 108 ALA A N 1
ATOM 805 C CA . ALA A 1 108 ? 25.228 4.316 -21.017 1.00 89.69 108 ALA A CA 1
ATOM 806 C C . ALA A 1 108 ? 25.672 5.549 -21.838 1.00 89.69 108 ALA A C 1
ATOM 808 O O . ALA A 1 108 ? 25.186 6.660 -21.612 1.00 89.69 108 ALA A O 1
ATOM 809 N N . TRP A 1 109 ? 26.569 5.364 -22.814 1.00 91.69 109 TRP A N 1
ATOM 810 C CA . TRP A 1 109 ? 27.057 6.442 -23.687 1.00 91.69 109 TRP A CA 1
ATOM 811 C C . TRP A 1 109 ? 26.017 6.901 -24.715 1.00 91.69 109 TRP A C 1
ATOM 813 O O . TRP A 1 109 ? 26.100 8.033 -25.182 1.00 91.69 109 TRP A O 1
ATOM 823 N N . LEU A 1 110 ? 25.060 6.037 -25.072 1.00 93.69 110 LEU A N 1
ATOM 824 C CA . LEU A 1 110 ? 24.008 6.348 -26.045 1.00 93.69 110 LEU A CA 1
ATOM 825 C C . LEU A 1 110 ? 22.779 6.981 -25.392 1.00 93.69 110 LEU A C 1
ATOM 827 O O . LEU A 1 110 ? 22.049 7.706 -26.063 1.00 93.69 110 LEU A O 1
ATOM 831 N N . VAL A 1 111 ? 22.568 6.728 -24.097 1.00 96.50 111 VAL A N 1
ATOM 832 C CA . VAL A 1 111 ? 21.385 7.193 -23.369 1.00 96.50 111 VAL A CA 1
ATOM 833 C C . VAL A 1 111 ? 21.296 8.718 -23.390 1.00 96.50 111 VAL A C 1
ATOM 835 O O . VAL A 1 111 ? 22.221 9.413 -22.973 1.00 96.50 111 VAL A O 1
ATOM 838 N N . GLN A 1 112 ? 20.141 9.228 -23.804 1.00 97.38 112 GLN A N 1
ATOM 839 C CA . GLN A 1 112 ? 19.742 10.636 -23.737 1.00 97.38 112 GLN A CA 1
ATOM 840 C C . GLN A 1 112 ? 18.559 10.832 -22.781 1.00 97.38 112 GLN A C 1
ATOM 842 O O . GLN A 1 112 ? 18.480 11.862 -22.103 1.00 97.38 112 GLN A O 1
ATOM 847 N N . HIS A 1 113 ? 17.686 9.824 -22.686 1.00 97.81 113 HIS A N 1
ATOM 848 C CA . HIS A 1 113 ? 16.465 9.855 -21.889 1.00 97.81 113 HIS A CA 1
ATOM 849 C C . HIS A 1 113 ? 16.377 8.675 -20.918 1.00 97.81 113 HIS A C 1
ATOM 851 O O . HIS A 1 113 ? 16.789 7.566 -21.248 1.00 97.81 113 HIS A O 1
ATOM 857 N N . VAL A 1 114 ? 15.795 8.905 -19.741 1.00 98.06 114 VAL A N 1
ATOM 858 C CA . VAL A 1 114 ? 15.357 7.855 -18.812 1.00 98.06 114 VAL A CA 1
ATOM 859 C C . VAL A 1 114 ? 13.835 7.855 -18.785 1.00 98.06 114 VAL A C 1
ATOM 861 O O . VAL A 1 114 ? 13.226 8.818 -18.321 1.00 98.06 114 VAL A O 1
ATOM 864 N N . ALA A 1 115 ? 13.227 6.794 -19.307 1.00 97.94 115 ALA A N 1
ATOM 865 C CA . ALA A 1 115 ? 11.786 6.640 -19.413 1.00 97.94 115 ALA A CA 1
ATOM 866 C C . ALA A 1 115 ? 11.214 5.799 -18.267 1.00 97.94 115 ALA A C 1
ATOM 868 O O . ALA A 1 115 ? 11.786 4.776 -17.885 1.00 97.94 115 ALA A O 1
ATOM 869 N N . SER A 1 116 ? 10.074 6.222 -17.727 1.00 97.19 116 SER A N 1
ATOM 870 C CA . SER A 1 116 ? 9.191 5.410 -16.880 1.00 97.19 116 SER A CA 1
ATOM 871 C C . SER A 1 116 ? 7.895 6.160 -16.596 1.00 97.19 116 SER A C 1
ATOM 873 O O . SER A 1 116 ? 7.702 7.282 -17.064 1.00 97.19 116 SER A O 1
ATOM 875 N N . LYS A 1 117 ? 7.025 5.552 -15.793 1.00 92.44 117 LYS A N 1
ATOM 876 C CA . LYS A 1 117 ? 5.897 6.259 -15.192 1.00 92.44 117 LYS A CA 1
ATOM 877 C C . LYS A 1 117 ? 6.398 7.328 -14.214 1.00 92.44 117 LYS A C 1
ATOM 879 O O . LYS A 1 117 ? 7.413 7.128 -13.547 1.00 92.44 117 LYS A O 1
ATOM 884 N N . ASP A 1 118 ? 5.679 8.441 -14.115 1.00 90.19 118 ASP A N 1
ATOM 885 C CA . ASP A 1 118 ? 5.976 9.572 -13.229 1.00 90.19 118 ASP A CA 1
ATOM 886 C C . ASP A 1 118 ? 6.320 9.159 -11.789 1.00 90.19 118 ASP A C 1
ATOM 888 O O . ASP A 1 118 ? 7.326 9.614 -11.242 1.00 90.19 118 ASP A O 1
ATOM 892 N N . THR A 1 119 ? 5.534 8.257 -11.199 1.00 87.31 119 THR A N 1
ATOM 893 C CA . THR A 1 119 ? 5.756 7.725 -9.850 1.00 87.31 119 THR A CA 1
ATOM 894 C C . THR A 1 119 ? 7.088 6.988 -9.749 1.00 87.31 119 THR A C 1
ATOM 896 O O . THR A 1 119 ? 7.876 7.283 -8.856 1.00 87.31 119 THR A O 1
ATOM 899 N N . ALA A 1 120 ? 7.394 6.104 -10.701 1.00 91.19 120 ALA A N 1
ATOM 900 C CA . ALA A 1 120 ? 8.636 5.332 -10.720 1.00 91.19 120 ALA A CA 1
ATOM 901 C C . ALA A 1 120 ? 9.871 6.221 -10.954 1.00 91.19 120 ALA A C 1
ATOM 903 O O . ALA A 1 120 ? 10.903 6.019 -10.319 1.00 91.19 120 ALA A O 1
ATOM 904 N N . LEU A 1 121 ? 9.770 7.243 -11.815 1.00 93.50 121 LEU A N 1
ATOM 905 C CA . LEU A 1 121 ? 10.847 8.223 -12.016 1.00 93.50 121 LEU A CA 1
ATOM 906 C C . LEU A 1 121 ? 11.148 8.997 -10.731 1.00 93.50 121 LEU A C 1
ATOM 908 O O . LEU A 1 121 ? 12.314 9.169 -10.374 1.00 93.50 121 LEU A O 1
ATOM 912 N N . ARG A 1 122 ? 10.098 9.440 -10.029 1.00 89.19 122 ARG A N 1
ATOM 913 C CA . ARG A 1 122 ? 10.215 10.147 -8.748 1.00 89.19 122 ARG A CA 1
ATOM 914 C C . ARG A 1 122 ? 10.821 9.253 -7.670 1.00 89.19 122 ARG A C 1
ATOM 916 O O . ARG A 1 122 ? 11.660 9.708 -6.907 1.00 89.19 122 ARG A O 1
ATOM 923 N N . GLN A 1 123 ? 10.415 7.985 -7.643 1.00 87.88 123 GLN A N 1
ATOM 924 C CA . GLN A 1 123 ? 10.873 6.989 -6.678 1.00 87.88 123 GLN A CA 1
ATOM 925 C C . GLN A 1 123 ? 12.274 6.446 -6.968 1.00 87.88 123 GLN A C 1
ATOM 927 O O . GLN A 1 123 ? 12.759 5.682 -6.153 1.00 87.88 123 GLN A O 1
ATOM 932 N N . CYS A 1 124 ? 12.928 6.795 -8.081 1.00 92.56 124 CYS A N 1
ATOM 933 C CA . CYS A 1 124 ? 14.272 6.299 -8.422 1.00 92.56 124 CYS A CA 1
ATOM 934 C C . CYS A 1 124 ? 15.281 7.435 -8.666 1.00 92.56 124 CYS A C 1
ATOM 936 O O . CYS A 1 124 ? 16.326 7.236 -9.298 1.00 92.56 124 CYS A O 1
ATOM 938 N N . GLN A 1 125 ? 14.969 8.662 -8.238 1.00 90.25 125 GLN A N 1
ATOM 939 C CA . GLN A 1 125 ? 15.703 9.862 -8.641 1.00 90.25 125 GLN A CA 1
ATOM 940 C C . GLN A 1 125 ? 17.162 9.839 -8.168 1.00 90.25 125 GLN A C 1
ATOM 942 O O . GLN A 1 125 ? 18.062 10.275 -8.903 1.00 90.25 125 GLN A O 1
ATOM 947 N N . LYS A 1 126 ? 17.425 9.295 -6.972 1.00 89.62 126 LYS A N 1
ATOM 948 C CA . LYS A 1 126 ? 18.784 9.170 -6.424 1.00 89.62 126 LYS A CA 1
ATOM 949 C C . LYS A 1 126 ? 19.641 8.263 -7.302 1.00 89.62 126 LYS A C 1
ATOM 951 O O . LYS A 1 126 ? 20.777 8.609 -7.635 1.00 89.62 126 LYS A O 1
ATOM 956 N N . HIS A 1 127 ? 19.100 7.116 -7.698 1.00 92.81 127 HIS A N 1
ATOM 957 C CA . HIS A 1 127 ? 19.818 6.149 -8.521 1.00 92.81 127 HIS A CA 1
ATOM 958 C C . HIS A 1 127 ? 19.965 6.616 -9.967 1.00 92.81 127 HIS A C 1
ATOM 960 O O . HIS A 1 127 ? 21.045 6.460 -10.538 1.00 92.81 127 HIS A O 1
ATOM 966 N N . ILE A 1 128 ? 18.953 7.277 -10.534 1.00 93.44 128 ILE A N 1
ATOM 967 C CA . ILE A 1 128 ? 19.064 7.911 -11.854 1.00 93.44 128 ILE A CA 1
ATOM 968 C C . ILE A 1 128 ? 20.209 8.929 -11.854 1.00 93.44 128 ILE A C 1
ATOM 970 O O . ILE A 1 128 ? 21.084 8.872 -12.716 1.00 93.44 128 ILE A O 1
ATOM 974 N N . SER A 1 129 ? 20.269 9.800 -10.843 1.00 92.69 129 SER A N 1
ATOM 975 C CA . SER A 1 129 ? 21.330 10.811 -10.719 1.00 92.69 129 SER A CA 1
ATOM 976 C C . SER A 1 129 ? 22.720 10.196 -10.531 1.00 92.69 129 SER A C 1
ATOM 978 O O . SER A 1 129 ? 23.711 10.760 -10.992 1.00 92.69 129 SER A O 1
ATOM 980 N N . LYS A 1 130 ? 22.802 9.030 -9.878 1.00 93.62 130 LYS A N 1
ATOM 981 C CA . LYS A 1 130 ? 24.048 8.283 -9.663 1.00 93.62 130 LYS A CA 1
ATOM 982 C C . LYS A 1 130 ? 24.551 7.600 -10.939 1.00 93.62 130 LYS A C 1
ATOM 984 O O . LYS A 1 130 ? 25.741 7.676 -11.230 1.00 93.62 130 LYS A O 1
ATOM 989 N N . TYR A 1 131 ? 23.678 6.896 -11.662 1.00 92.56 131 TYR A N 1
ATOM 990 C CA . TYR A 1 131 ? 24.078 6.034 -12.782 1.00 92.56 131 TYR A CA 1
ATOM 991 C C . TYR A 1 131 ? 24.025 6.733 -14.143 1.00 92.56 131 TYR A C 1
ATOM 993 O O . TYR A 1 131 ? 24.833 6.430 -15.018 1.00 92.56 131 TYR A O 1
ATOM 1001 N N . LEU A 1 132 ? 23.095 7.670 -14.330 1.00 93.62 132 LEU A N 1
ATOM 1002 C CA . LEU A 1 132 ? 22.856 8.377 -15.588 1.00 93.62 132 LEU A CA 1
ATOM 1003 C C . LEU A 1 132 ? 22.726 9.894 -15.340 1.00 93.62 132 LEU A C 1
ATOM 1005 O O . LEU A 1 132 ? 21.677 10.487 -15.613 1.00 93.62 132 LEU A O 1
ATOM 1009 N N . PRO A 1 133 ? 23.783 10.547 -14.820 1.00 94.00 133 PRO A N 1
ATOM 1010 C CA . PRO A 1 133 ? 23.738 11.964 -14.481 1.00 94.00 133 PRO A CA 1
ATOM 1011 C C . PRO A 1 133 ? 23.454 12.833 -15.715 1.00 94.00 133 PRO A C 1
ATOM 1013 O O . PRO A 1 133 ? 24.051 12.656 -16.778 1.00 94.00 133 PRO A O 1
ATOM 1016 N N . GLY A 1 134 ? 22.549 13.803 -15.561 1.00 91.25 134 GLY A N 1
ATOM 1017 C CA . GLY A 1 134 ? 22.232 14.790 -16.598 1.00 91.25 134 GLY A CA 1
ATOM 1018 C C . GLY A 1 134 ? 21.395 14.267 -17.771 1.00 91.25 134 GLY A C 1
ATOM 1019 O O . GLY A 1 134 ? 21.335 14.931 -18.805 1.00 91.25 134 GLY A O 1
ATOM 1020 N N . ARG A 1 135 ? 20.771 13.086 -17.652 1.00 95.25 135 ARG A N 1
ATOM 1021 C CA . ARG A 1 135 ? 19.824 12.569 -18.655 1.00 95.25 135 ARG A CA 1
ATOM 1022 C C . ARG A 1 135 ? 18.416 13.101 -18.417 1.00 95.25 135 ARG A C 1
ATOM 1024 O O . ARG A 1 135 ? 17.995 13.282 -17.277 1.00 95.25 135 ARG A O 1
ATOM 1031 N N . ASN A 1 136 ? 17.691 13.346 -19.505 1.00 96.19 136 ASN A N 1
ATOM 1032 C CA . ASN A 1 136 ? 16.337 13.888 -19.441 1.00 96.19 136 ASN A CA 1
ATOM 1033 C C . ASN A 1 136 ? 15.352 12.810 -18.987 1.00 96.19 136 ASN A C 1
ATOM 1035 O O . ASN A 1 136 ? 15.399 11.684 -19.477 1.00 96.19 136 ASN A O 1
ATOM 1039 N N . LEU A 1 137 ? 14.425 13.156 -18.100 1.00 97.25 137 LEU A N 1
ATOM 1040 C CA . LEU A 1 137 ? 13.364 12.238 -17.693 1.00 97.25 137 LEU A CA 1
ATOM 1041 C C . LEU A 1 137 ? 12.225 12.267 -18.719 1.00 97.25 137 LEU A C 1
ATOM 1043 O O . LEU A 1 137 ? 11.809 13.339 -19.158 1.00 97.25 137 LEU A O 1
ATOM 1047 N N . MET A 1 138 ? 11.726 11.096 -19.103 1.00 97.50 138 MET A N 1
ATOM 1048 C CA . MET A 1 138 ? 10.629 10.928 -20.055 1.00 97.50 138 MET A CA 1
ATOM 1049 C C . MET A 1 138 ? 9.476 10.192 -19.370 1.00 97.50 138 MET A C 1
ATOM 1051 O O . MET A 1 138 ? 9.561 8.995 -19.110 1.00 97.50 138 MET A O 1
ATOM 1055 N N . ASN A 1 139 ? 8.398 10.913 -19.069 1.00 97.00 139 ASN A N 1
ATOM 1056 C CA . ASN A 1 139 ? 7.200 10.307 -18.496 1.00 97.00 139 ASN A CA 1
ATOM 1057 C C . ASN A 1 139 ? 6.431 9.523 -19.569 1.00 97.00 139 ASN A C 1
ATOM 1059 O O . ASN A 1 139 ? 6.191 10.048 -20.658 1.00 97.00 139 ASN A O 1
ATOM 1063 N N . VAL A 1 140 ? 6.047 8.288 -19.254 1.00 95.25 140 VAL A N 1
ATOM 1064 C CA . VAL A 1 140 ? 5.268 7.393 -20.120 1.00 95.25 140 VAL A CA 1
ATOM 1065 C C . VAL A 1 140 ? 4.186 6.667 -19.316 1.00 95.25 140 VAL A C 1
ATOM 1067 O O . VAL A 1 140 ? 4.236 6.612 -18.090 1.00 95.25 140 VAL A O 1
ATOM 1070 N N . ASP A 1 141 ? 3.222 6.055 -20.002 1.00 89.44 141 ASP A N 1
ATOM 1071 C CA . ASP A 1 141 ? 2.008 5.521 -19.363 1.00 89.44 141 ASP A CA 1
ATOM 1072 C C . ASP A 1 141 ? 2.251 4.341 -18.403 1.00 89.44 141 ASP A C 1
ATOM 1074 O O . ASP A 1 141 ? 1.468 4.108 -17.479 1.00 89.44 141 ASP A O 1
ATOM 1078 N N . SER A 1 142 ? 3.328 3.571 -18.595 1.00 90.31 142 SER A N 1
ATOM 1079 C CA . SER A 1 142 ? 3.667 2.454 -17.709 1.00 90.31 142 SER A CA 1
ATOM 1080 C C . SER A 1 142 ? 5.163 2.149 -17.667 1.00 90.31 142 SER A C 1
ATOM 1082 O O . SER A 1 142 ? 5.909 2.399 -18.615 1.00 90.31 142 SER A O 1
ATOM 1084 N N . THR A 1 143 ? 5.594 1.531 -16.568 1.00 92.44 143 THR A N 1
ATOM 1085 C CA . THR A 1 143 ? 6.951 0.989 -16.408 1.00 92.44 143 THR A CA 1
ATOM 1086 C C . THR A 1 143 ? 7.266 -0.072 -17.465 1.00 92.44 143 THR A C 1
ATOM 1088 O O . THR A 1 143 ? 8.363 -0.091 -18.012 1.00 92.44 143 THR A O 1
ATOM 1091 N N . ALA A 1 144 ? 6.296 -0.922 -17.810 1.00 92.00 144 ALA A N 1
ATOM 1092 C CA . ALA A 1 144 ? 6.447 -1.932 -18.854 1.00 92.00 144 ALA A CA 1
ATOM 1093 C C . ALA A 1 144 ? 6.638 -1.309 -20.249 1.00 92.00 144 ALA A C 1
ATOM 1095 O O . ALA A 1 144 ? 7.510 -1.747 -21.000 1.00 92.00 144 ALA A O 1
ATOM 1096 N N . LEU A 1 145 ? 5.888 -0.248 -20.578 1.00 93.06 145 LEU A N 1
ATOM 1097 C CA . LEU A 1 145 ? 6.070 0.504 -21.825 1.00 93.06 145 LEU A CA 1
ATOM 1098 C C . LEU A 1 145 ? 7.469 1.124 -21.908 1.00 93.06 145 LEU A C 1
ATOM 1100 O O . LEU A 1 145 ? 8.101 1.054 -22.957 1.00 93.06 145 LEU A O 1
ATOM 1104 N N . ALA A 1 146 ? 7.993 1.672 -20.810 1.00 95.12 146 ALA A N 1
ATOM 1105 C CA . ALA A 1 146 ? 9.354 2.202 -20.800 1.00 95.12 146 ALA A CA 1
ATOM 1106 C C . ALA A 1 146 ? 10.396 1.135 -21.157 1.00 95.12 146 ALA A C 1
ATOM 1108 O O . ALA A 1 146 ? 11.282 1.393 -21.971 1.00 95.12 146 ALA A O 1
ATOM 1109 N N . VAL A 1 147 ? 10.267 -0.077 -20.607 1.00 94.50 147 VAL A N 1
ATOM 1110 C CA . VAL A 1 147 ? 11.170 -1.192 -20.937 1.00 94.50 147 VAL A CA 1
ATOM 1111 C C . VAL A 1 147 ? 11.050 -1.575 -22.419 1.00 94.50 147 VAL A C 1
ATOM 1113 O O . VAL A 1 147 ? 12.071 -1.788 -23.069 1.00 94.50 147 VAL A O 1
ATOM 1116 N N . GLN A 1 148 ? 9.839 -1.574 -22.992 1.00 93.56 148 GLN A N 1
ATOM 1117 C CA . GLN A 1 148 ? 9.640 -1.774 -24.438 1.00 93.56 148 GLN A CA 1
ATOM 1118 C C . GLN A 1 148 ? 10.322 -0.682 -25.277 1.00 93.56 148 GLN A C 1
ATOM 1120 O O . GLN A 1 148 ? 10.935 -0.979 -26.301 1.00 93.56 148 GLN A O 1
ATOM 1125 N N . MET A 1 149 ? 10.260 0.577 -24.840 1.00 95.06 149 MET A N 1
ATOM 1126 C CA . MET A 1 149 ? 10.912 1.692 -25.533 1.00 95.06 149 MET A CA 1
ATOM 1127 C C . MET A 1 149 ? 12.438 1.572 -25.497 1.00 95.06 149 MET A C 1
ATOM 1129 O O . MET A 1 149 ? 13.075 1.711 -26.536 1.00 95.06 149 MET A O 1
ATOM 1133 N N . ALA A 1 150 ? 13.026 1.231 -24.346 1.00 94.56 150 ALA A N 1
ATOM 1134 C CA . ALA A 1 150 ? 14.467 0.979 -24.236 1.00 94.56 150 ALA A CA 1
ATOM 1135 C C . ALA A 1 150 ? 14.919 -0.248 -25.054 1.00 94.56 150 ALA A C 1
ATOM 1137 O O . ALA A 1 150 ? 16.051 -0.294 -25.543 1.00 94.56 150 ALA A O 1
ATOM 1138 N N . ALA A 1 151 ? 14.032 -1.236 -25.236 1.00 92.44 151 ALA A N 1
ATOM 1139 C CA . ALA A 1 151 ? 14.250 -2.371 -26.133 1.00 92.44 151 ALA A CA 1
ATOM 1140 C C . ALA A 1 151 ? 14.418 -1.933 -27.597 1.00 92.44 151 ALA A C 1
ATOM 1142 O O . ALA A 1 151 ? 15.271 -2.463 -28.309 1.00 92.44 151 ALA A O 1
ATOM 1143 N N . ALA A 1 152 ? 13.608 -0.965 -28.031 1.00 93.44 152 ALA A N 1
ATOM 1144 C CA . ALA A 1 152 ? 13.556 -0.491 -29.410 1.00 93.44 152 ALA A CA 1
ATOM 1145 C C . ALA A 1 152 ? 14.569 0.625 -29.724 1.00 93.44 152 ALA A C 1
ATOM 1147 O O . ALA A 1 152 ? 15.046 0.703 -30.856 1.00 93.44 152 ALA A O 1
ATOM 1148 N N . ASP A 1 153 ? 14.908 1.471 -28.747 1.00 95.12 153 ASP A N 1
ATOM 1149 C CA . ASP A 1 153 ? 15.752 2.655 -28.932 1.00 95.12 153 ASP A CA 1
ATOM 1150 C C . ASP A 1 153 ? 16.942 2.665 -27.948 1.00 95.12 153 ASP A C 1
ATOM 1152 O O . ASP A 1 153 ? 16.753 2.875 -26.746 1.00 95.12 153 ASP A O 1
ATOM 1156 N N . PRO A 1 154 ? 18.192 2.503 -28.432 1.00 94.19 154 PRO A N 1
ATOM 1157 C CA . PRO A 1 154 ? 19.394 2.546 -27.594 1.00 94.19 154 PRO A CA 1
ATOM 1158 C C . PRO A 1 154 ? 19.636 3.886 -26.880 1.00 94.19 154 PRO A C 1
ATOM 1160 O O . PRO A 1 154 ? 20.469 3.947 -25.972 1.00 94.19 154 PRO A O 1
ATOM 1163 N N . THR A 1 155 ? 18.961 4.965 -27.292 1.00 97.00 155 THR A N 1
ATOM 1164 C CA . THR A 1 155 ? 19.043 6.282 -26.644 1.00 97.00 155 THR A CA 1
ATOM 1165 C C . THR A 1 155 ? 18.139 6.407 -25.417 1.00 97.00 155 THR A C 1
ATOM 1167 O O . THR A 1 155 ? 18.226 7.396 -24.680 1.00 97.00 155 THR A O 1
ATOM 1170 N N . ILE A 1 156 ? 17.313 5.395 -25.149 1.00 97.44 156 ILE A N 1
ATOM 1171 C CA . ILE A 1 156 ? 16.383 5.355 -24.025 1.00 97.44 156 ILE A CA 1
ATOM 1172 C C . ILE A 1 156 ? 16.871 4.326 -23.001 1.00 97.44 156 ILE A C 1
ATOM 1174 O O . ILE A 1 156 ? 17.057 3.148 -23.298 1.00 97.44 156 ILE A O 1
ATOM 1178 N N . ALA A 1 157 ? 17.066 4.781 -21.767 1.00 97.19 157 ALA A N 1
ATOM 1179 C CA . ALA A 1 157 ? 17.109 3.918 -20.596 1.00 97.19 157 ALA A CA 1
ATOM 1180 C C . ALA A 1 157 ? 15.705 3.805 -19.994 1.00 97.19 157 ALA A C 1
ATOM 1182 O O . ALA A 1 157 ? 14.907 4.732 -20.116 1.00 97.19 157 ALA A O 1
ATOM 1183 N N . ALA A 1 158 ? 15.409 2.707 -19.308 1.00 96.81 158 ALA A N 1
ATOM 1184 C CA . ALA A 1 158 ? 14.109 2.474 -18.691 1.00 96.81 158 ALA A CA 1
ATOM 1185 C C . ALA A 1 158 ? 14.232 2.121 -17.214 1.00 96.81 158 ALA A C 1
ATOM 1187 O O . ALA A 1 158 ? 15.108 1.350 -16.832 1.00 96.81 158 ALA A O 1
ATOM 1188 N N . ILE A 1 159 ? 13.306 2.628 -16.405 1.00 96.56 159 ILE A N 1
ATOM 1189 C CA . ILE A 1 159 ? 13.030 2.088 -15.071 1.00 96.56 159 ILE A CA 1
ATOM 1190 C C . ILE A 1 159 ? 11.801 1.188 -15.184 1.00 96.56 159 ILE A C 1
ATOM 1192 O O . ILE A 1 159 ? 10.750 1.634 -15.653 1.00 96.56 159 ILE A O 1
ATOM 1196 N N . GLY A 1 160 ? 11.903 -0.064 -14.743 1.00 93.12 160 GLY A N 1
ATOM 1197 C CA . GLY A 1 160 ? 10.772 -0.988 -14.772 1.00 93.12 160 GLY A CA 1
ATOM 1198 C C . GLY A 1 160 ? 10.950 -2.226 -13.906 1.00 93.12 160 GLY A C 1
ATOM 1199 O O . GLY A 1 160 ? 11.968 -2.387 -13.241 1.00 93.12 160 GLY A O 1
ATOM 1200 N N . SER A 1 161 ? 9.931 -3.084 -13.881 1.00 91.19 161 SER A N 1
ATOM 1201 C CA . SER A 1 161 ? 9.983 -4.349 -13.141 1.00 91.19 161 SER A CA 1
ATOM 1202 C C . SER A 1 161 ? 10.916 -5.348 -13.839 1.00 91.19 161 SER A C 1
ATOM 1204 O O . SER A 1 161 ? 11.178 -5.251 -15.043 1.00 91.19 161 SER A O 1
ATOM 1206 N N . LYS A 1 162 ? 11.387 -6.351 -13.098 1.00 89.06 162 LYS A N 1
ATOM 1207 C CA . LYS A 1 162 ? 12.115 -7.497 -13.663 1.00 89.06 162 LYS A CA 1
ATOM 1208 C C . LYS A 1 162 ? 11.276 -8.296 -14.665 1.00 89.06 162 LYS A C 1
ATOM 1210 O O . LYS A 1 162 ? 11.763 -8.609 -15.751 1.00 89.06 162 LYS A O 1
ATOM 1215 N N . ILE A 1 163 ? 10.000 -8.523 -14.349 1.00 88.00 163 ILE A N 1
ATOM 1216 C CA . ILE A 1 163 ? 9.065 -9.263 -15.212 1.00 88.00 163 ILE A CA 1
ATOM 1217 C C . ILE A 1 163 ? 8.882 -8.573 -16.571 1.00 88.00 163 ILE A C 1
ATOM 1219 O O . ILE A 1 163 ? 8.815 -9.253 -17.591 1.00 88.00 163 ILE A O 1
ATOM 1223 N N . ALA A 1 164 ? 8.876 -7.235 -16.634 1.00 89.00 164 ALA A N 1
ATOM 1224 C CA . ALA A 1 164 ? 8.792 -6.523 -17.913 1.00 89.00 164 ALA A CA 1
ATOM 1225 C C . ALA A 1 164 ? 9.976 -6.837 -18.843 1.00 89.00 164 ALA A C 1
ATOM 1227 O O . ALA A 1 164 ? 9.791 -7.009 -20.048 1.00 89.00 164 ALA A O 1
ATOM 1228 N N . ALA A 1 165 ? 11.190 -6.931 -18.296 1.00 87.94 165 ALA A N 1
ATOM 1229 C CA . ALA A 1 165 ? 12.378 -7.277 -19.072 1.00 87.94 165 ALA A CA 1
ATOM 1230 C C . ALA A 1 165 ? 12.402 -8.762 -19.469 1.00 87.94 165 ALA A C 1
ATOM 1232 O O . ALA A 1 165 ? 12.832 -9.095 -20.576 1.00 87.94 165 ALA A O 1
ATOM 1233 N N . GLU A 1 166 ? 11.920 -9.650 -18.596 1.00 87.38 166 GLU A N 1
ATOM 1234 C CA . GLU A 1 166 ? 11.785 -11.087 -18.866 1.00 87.38 166 GLU A CA 1
ATOM 1235 C C . GLU A 1 166 ? 10.775 -11.366 -19.981 1.00 87.38 166 GLU A C 1
ATOM 1237 O O . GLU A 1 166 ? 11.095 -12.095 -20.920 1.00 87.38 166 GLU A O 1
ATOM 1242 N N . ALA A 1 167 ? 9.613 -10.707 -19.950 1.00 84.12 167 ALA A N 1
ATOM 1243 C CA . ALA A 1 167 ? 8.578 -10.818 -20.979 1.00 84.12 167 ALA A CA 1
ATOM 1244 C C . ALA A 1 167 ? 9.078 -10.434 -22.386 1.00 84.12 167 ALA A C 1
ATOM 1246 O O . ALA A 1 167 ? 8.534 -10.887 -23.392 1.00 84.12 167 ALA A O 1
ATOM 1247 N N . LEU A 1 168 ? 10.131 -9.616 -22.463 1.00 83.69 168 LEU A N 1
ATOM 1248 C CA . LEU A 1 168 ? 10.754 -9.163 -23.707 1.00 83.69 168 LEU A CA 1
ATOM 1249 C C . LEU A 1 168 ? 12.064 -9.904 -24.039 1.00 83.69 168 LEU A C 1
ATOM 1251 O O . LEU A 1 168 ? 12.704 -9.603 -25.049 1.00 83.69 168 LEU A O 1
ATOM 1255 N N . GLY A 1 169 ? 12.493 -10.859 -23.205 1.00 81.81 169 GLY A N 1
ATOM 1256 C CA . GLY A 1 169 ? 13.750 -11.593 -23.385 1.00 81.81 169 GLY A CA 1
ATOM 1257 C C . GLY A 1 169 ? 14.993 -10.693 -23.343 1.00 81.81 169 GLY A C 1
ATOM 1258 O O . GLY A 1 169 ? 15.942 -10.908 -24.104 1.00 81.81 169 GLY A O 1
ATOM 1259 N N . LEU A 1 170 ? 14.969 -9.647 -22.509 1.00 77.69 170 LEU A N 1
ATOM 1260 C CA . LEU A 1 170 ? 16.012 -8.612 -22.439 1.00 77.69 170 LEU A CA 1
ATOM 1261 C C . LEU A 1 170 ? 17.058 -8.858 -21.349 1.00 77.69 170 LEU A C 1
ATOM 1263 O O . LEU A 1 170 ? 18.068 -8.158 -21.319 1.00 77.69 170 LEU A O 1
ATOM 1267 N N . THR A 1 171 ? 16.844 -9.846 -20.479 1.00 70.75 171 THR A N 1
ATOM 1268 C CA . THR A 1 171 ? 17.664 -10.095 -19.281 1.00 70.75 171 THR A CA 1
ATOM 1269 C C . THR A 1 171 ? 19.155 -10.277 -19.564 1.00 70.75 171 THR A C 1
ATOM 1271 O O . THR A 1 171 ? 19.964 -9.855 -18.747 1.00 70.75 171 THR A O 1
ATOM 1274 N N . GLU A 1 172 ? 19.529 -10.834 -20.719 1.00 73.75 172 GLU A N 1
ATOM 1275 C CA . GLU A 1 172 ? 20.936 -11.029 -21.115 1.00 73.75 172 GLU A CA 1
ATOM 1276 C C . GLU A 1 172 ? 21.454 -9.998 -22.134 1.00 73.75 172 GLU A C 1
ATOM 1278 O O . GLU A 1 172 ? 22.639 -9.981 -22.458 1.00 73.75 172 GLU A O 1
ATOM 1283 N N . LYS A 1 173 ? 20.581 -9.138 -22.671 1.00 75.31 173 LYS A N 1
ATOM 1284 C CA . LYS A 1 173 ? 20.924 -8.200 -23.759 1.00 75.31 173 LYS A CA 1
ATOM 1285 C C . LYS A 1 173 ? 21.213 -6.782 -23.266 1.00 75.31 173 LYS A C 1
ATOM 1287 O O . LYS A 1 173 ? 21.739 -5.971 -24.023 1.00 75.31 173 LYS A O 1
ATOM 1292 N N . PHE A 1 174 ? 20.803 -6.468 -22.041 1.00 83.62 174 PHE A N 1
ATOM 1293 C CA . PHE A 1 174 ? 20.800 -5.121 -21.479 1.00 83.62 174 PHE A CA 1
ATOM 1294 C C . PHE A 1 174 ? 21.717 -5.063 -20.264 1.00 83.62 174 PHE A C 1
ATOM 1296 O O . PHE A 1 174 ? 21.802 -6.016 -19.491 1.00 83.62 174 PHE A O 1
ATOM 1303 N N . TRP A 1 175 ? 22.356 -3.913 -20.053 1.00 89.44 175 TRP A N 1
ATOM 1304 C CA . TRP A 1 175 ? 22.869 -3.597 -18.728 1.00 89.44 175 TRP A CA 1
ATOM 1305 C C . TRP A 1 175 ? 21.691 -3.376 -17.793 1.00 89.44 175 TRP A C 1
ATOM 1307 O O . TRP A 1 175 ? 20.719 -2.698 -18.141 1.00 89.44 175 TRP A O 1
ATOM 1317 N N . ARG A 1 176 ? 21.806 -3.962 -16.606 1.00 91.75 176 ARG A N 1
ATOM 1318 C CA . ARG A 1 176 ? 20.774 -3.959 -15.584 1.00 91.75 176 ARG A CA 1
ATOM 1319 C C . ARG A 1 176 ? 21.387 -3.600 -14.242 1.00 91.75 176 ARG A C 1
ATOM 1321 O O . ARG A 1 176 ? 22.409 -4.164 -13.856 1.00 91.75 176 ARG A O 1
ATOM 1328 N N . VAL A 1 177 ? 20.733 -2.689 -13.536 1.00 92.75 177 VAL A N 1
ATOM 1329 C CA . VAL A 1 177 ? 20.996 -2.407 -12.124 1.00 92.75 177 VAL A CA 1
ATOM 1330 C C . VAL A 1 177 ? 19.694 -2.625 -11.371 1.00 92.75 177 VAL A C 1
ATOM 1332 O O . VAL A 1 177 ? 18.704 -1.971 -11.685 1.00 92.75 177 VAL A O 1
ATOM 1335 N N . ASP A 1 178 ? 19.686 -3.564 -10.432 1.00 92.50 178 ASP A N 1
ATOM 1336 C CA . ASP A 1 178 ? 18.530 -3.859 -9.580 1.00 92.50 178 ASP A CA 1
ATOM 1337 C C . ASP A 1 178 ? 18.471 -2.943 -8.358 1.00 92.50 178 ASP A C 1
ATOM 1339 O O . ASP A 1 178 ? 19.492 -2.363 -7.975 1.00 92.50 178 ASP A O 1
ATOM 1343 N N . GLY A 1 179 ? 17.289 -2.849 -7.746 1.00 90.69 179 GLY A N 1
ATOM 1344 C CA . GLY A 1 179 ? 17.086 -2.122 -6.495 1.00 90.69 179 GLY A CA 1
ATOM 1345 C C . GLY A 1 179 ? 17.344 -0.627 -6.649 1.00 90.69 179 GLY A C 1
ATOM 1346 O O . GLY A 1 179 ? 18.092 -0.039 -5.867 1.00 90.69 179 GLY A O 1
ATOM 1347 N N . VAL A 1 180 ? 16.829 -0.025 -7.727 1.00 93.25 180 VAL A N 1
ATOM 1348 C CA . VAL A 1 180 ? 17.043 1.405 -8.024 1.00 93.25 180 VAL A CA 1
ATOM 1349 C C . VAL A 1 180 ? 15.955 2.311 -7.456 1.00 93.25 180 VAL A C 1
ATOM 1351 O O . VAL A 1 180 ? 16.038 3.530 -7.610 1.00 93.25 180 VAL A O 1
ATOM 1354 N N . GLU A 1 181 ? 14.973 1.743 -6.767 1.00 89.12 181 GLU A N 1
ATOM 1355 C CA . GLU A 1 181 ? 14.059 2.467 -5.900 1.00 89.12 181 GLU A CA 1
ATOM 1356 C C . GLU A 1 181 ? 14.806 3.159 -4.749 1.00 89.12 181 GLU A C 1
ATOM 1358 O O . GLU A 1 181 ? 15.750 2.648 -4.147 1.00 89.12 181 GLU A O 1
ATOM 1363 N N . ASP A 1 182 ? 14.374 4.370 -4.431 1.00 84.69 182 ASP A N 1
ATOM 1364 C CA . ASP A 1 182 ? 14.894 5.184 -3.340 1.00 84.69 182 ASP A CA 1
ATOM 1365 C C . ASP A 1 182 ? 14.379 4.668 -1.981 1.00 84.69 182 ASP A C 1
ATOM 1367 O O . ASP A 1 182 ? 14.994 4.942 -0.945 1.00 84.69 182 ASP A O 1
ATOM 1371 N N . ASN A 1 183 ? 13.273 3.909 -1.992 1.00 77.06 183 ASN A N 1
ATOM 1372 C CA . ASN A 1 183 ? 12.706 3.207 -0.844 1.00 77.06 183 ASN A CA 1
ATOM 1373 C C . ASN A 1 183 ? 12.597 1.689 -1.115 1.00 77.06 183 ASN A C 1
ATOM 1375 O O . ASN A 1 183 ? 11.661 1.285 -1.806 1.00 77.06 183 ASN A O 1
ATOM 1379 N N . PRO A 1 184 ? 13.475 0.849 -0.535 1.00 76.94 184 PRO A N 1
ATOM 1380 C CA . PRO A 1 184 ? 13.429 -0.605 -0.723 1.00 76.94 184 PRO A CA 1
ATOM 1381 C C . PRO A 1 184 ? 12.219 -1.273 -0.046 1.00 76.94 184 PRO A C 1
ATOM 1383 O O . PRO A 1 184 ? 11.898 -2.414 -0.349 1.00 76.94 184 PRO A O 1
ATOM 1386 N N . LEU A 1 185 ? 11.516 -0.565 0.846 1.00 75.06 185 LEU A N 1
ATOM 1387 C CA . LEU A 1 185 ? 10.329 -1.062 1.557 1.00 75.06 185 LEU A CA 1
ATOM 1388 C C . LEU A 1 185 ? 9.019 -0.740 0.819 1.00 75.06 185 LEU A C 1
ATOM 1390 O O . LEU A 1 185 ? 7.919 -0.906 1.360 1.00 75.06 185 LEU A O 1
ATOM 1394 N N . ASN A 1 186 ? 9.112 -0.217 -0.406 1.00 80.94 186 ASN A N 1
ATOM 1395 C CA . ASN A 1 186 ? 7.944 0.127 -1.197 1.00 80.94 186 ASN A CA 1
ATOM 1396 C C . ASN A 1 186 ? 7.135 -1.141 -1.490 1.00 80.94 186 ASN A C 1
ATOM 1398 O O . ASN A 1 186 ? 7.623 -2.070 -2.118 1.00 80.94 186 ASN A O 1
ATOM 1402 N N . THR A 1 187 ? 5.889 -1.186 -1.034 1.00 83.62 187 THR A N 1
ATOM 1403 C CA . THR A 1 187 ? 5.003 -2.338 -1.185 1.00 83.62 187 THR A CA 1
ATOM 1404 C C . THR A 1 187 ? 3.658 -1.848 -1.681 1.00 83.62 187 THR A C 1
ATOM 1406 O O . THR A 1 187 ? 3.094 -0.896 -1.142 1.00 83.62 187 THR A O 1
ATOM 1409 N N . THR A 1 188 ? 3.122 -2.503 -2.707 1.00 88.19 188 THR A N 1
ATOM 1410 C CA . THR A 1 188 ? 1.756 -2.255 -3.175 1.00 88.19 188 THR A CA 1
ATOM 1411 C C . THR A 1 188 ? 0.878 -3.417 -2.770 1.00 88.19 188 THR A C 1
ATOM 1413 O O . THR A 1 188 ? 1.188 -4.570 -3.073 1.00 88.19 188 THR A O 1
ATOM 1416 N N . ARG A 1 189 ? -0.239 -3.113 -2.112 1.00 89.94 189 ARG A N 1
ATOM 1417 C CA . ARG A 1 189 ? -1.249 -4.115 -1.800 1.00 89.94 189 ARG A CA 1
ATOM 1418 C C . ARG A 1 189 ? -2.326 -4.116 -2.865 1.00 89.94 189 ARG A C 1
ATOM 1420 O O . ARG A 1 189 ? -2.883 -3.077 -3.228 1.00 89.94 189 ARG A O 1
ATOM 1427 N N . PHE A 1 190 ? -2.661 -5.316 -3.296 1.00 94.06 190 PHE A N 1
ATOM 1428 C CA . PHE A 1 190 ? -3.716 -5.616 -4.236 1.00 94.06 190 PHE A CA 1
ATOM 1429 C C . PHE A 1 190 ? -4.823 -6.392 -3.536 1.00 94.06 190 PHE A C 1
ATOM 1431 O O . PHE A 1 190 ? -4.559 -7.189 -2.639 1.00 94.06 190 PHE A O 1
ATOM 1438 N N . VAL A 1 191 ? -6.061 -6.162 -3.957 1.00 94.31 191 VAL A N 1
ATOM 1439 C CA . VAL A 1 191 ? -7.233 -6.915 -3.499 1.00 94.31 191 VAL A CA 1
ATOM 1440 C C . VAL A 1 191 ? -7.913 -7.567 -4.688 1.00 94.31 191 VAL A C 1
ATOM 1442 O O . VAL A 1 191 ? -8.005 -6.972 -5.767 1.00 94.31 191 VAL A O 1
ATOM 1445 N N . VAL A 1 192 ? -8.391 -8.790 -4.483 1.00 95.25 192 VAL A N 1
ATOM 1446 C CA . VAL A 1 192 ? -9.221 -9.501 -5.452 1.00 95.25 192 VAL A CA 1
ATOM 1447 C C . VAL A 1 192 ? -10.671 -9.118 -5.203 1.00 95.25 192 VAL A C 1
ATOM 1449 O O . VAL A 1 192 ? -11.203 -9.356 -4.119 1.00 95.25 192 VAL A O 1
ATOM 1452 N N . ILE A 1 193 ? -11.308 -8.534 -6.210 1.00 95.69 193 ILE A N 1
ATOM 1453 C CA . ILE A 1 193 ? -12.718 -8.163 -6.205 1.00 95.69 193 ILE A CA 1
ATOM 1454 C C . ILE A 1 193 ? -13.552 -9.227 -6.920 1.00 95.69 193 ILE A C 1
ATOM 1456 O O . ILE A 1 193 ? -13.136 -9.796 -7.930 1.00 95.69 193 ILE A O 1
ATOM 1460 N N . SER A 1 194 ? -14.754 -9.466 -6.407 1.00 93.88 194 SER A N 1
ATOM 1461 C CA . SER A 1 194 ? -15.744 -10.365 -6.997 1.00 93.88 194 SER A CA 1
ATOM 1462 C C . SER A 1 194 ? -17.142 -9.789 -6.828 1.00 93.88 194 SER A C 1
ATOM 1464 O O . SER A 1 194 ? -17.439 -9.106 -5.843 1.00 93.88 194 SER A O 1
ATOM 1466 N N . LYS A 1 195 ? -18.024 -10.085 -7.784 1.00 90.38 195 LYS A N 1
ATOM 1467 C CA . LYS A 1 195 ? -19.461 -9.817 -7.650 1.00 90.38 195 LYS A CA 1
ATOM 1468 C C . LYS A 1 195 ? -20.139 -10.816 -6.709 1.00 90.38 195 LYS A C 1
ATOM 1470 O O . LYS A 1 195 ? -21.121 -10.471 -6.054 1.00 90.38 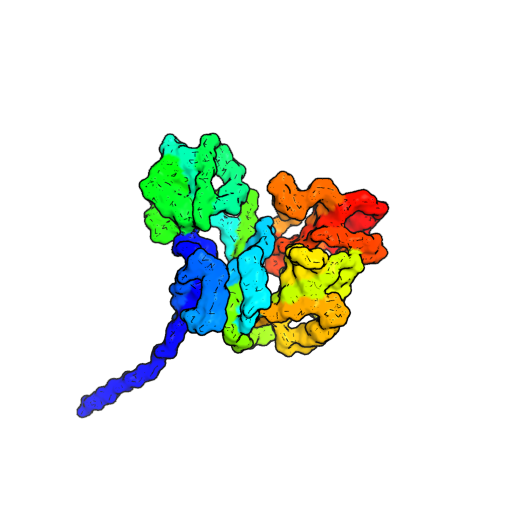195 LYS A O 1
ATOM 1475 N N . SER A 1 196 ? -19.631 -12.051 -6.646 1.00 79.50 196 SER A N 1
ATOM 1476 C CA . SER A 1 196 ? -20.161 -13.065 -5.736 1.00 79.50 196 SER A CA 1
ATOM 1477 C C . SER A 1 196 ? -19.766 -12.738 -4.302 1.00 79.50 196 SER A C 1
ATOM 1479 O O . SER A 1 196 ? -18.601 -12.473 -4.018 1.00 79.50 196 SER A O 1
ATOM 1481 N N . ARG A 1 197 ? -20.746 -12.792 -3.398 1.00 64.44 197 ARG A N 1
ATOM 1482 C CA . ARG A 1 197 ? -20.538 -12.661 -1.949 1.00 64.44 197 ARG A CA 1
ATOM 1483 C C . ARG A 1 197 ? -20.200 -13.990 -1.275 1.00 64.44 197 ARG A C 1
ATOM 1485 O O . ARG A 1 197 ? -20.025 -14.008 -0.062 1.00 64.44 197 ARG A O 1
ATOM 1492 N N . GLU A 1 198 ? -20.143 -15.085 -2.033 1.00 57.78 198 GLU A N 1
ATOM 1493 C CA . GLU A 1 198 ? -19.687 -16.375 -1.519 1.00 57.78 198 GLU A CA 1
ATOM 1494 C C . GLU A 1 198 ? -18.173 -16.306 -1.318 1.00 57.78 198 GLU A C 1
ATOM 1496 O O . GLU A 1 198 ? -17.382 -16.500 -2.240 1.00 57.78 198 GLU A O 1
ATOM 1501 N N . VAL A 1 199 ? -17.782 -15.943 -0.101 1.00 57.09 199 VAL A N 1
ATOM 1502 C CA . VAL A 1 199 ? -16.404 -16.022 0.365 1.00 57.09 199 VAL A CA 1
ATOM 1503 C C . VAL A 1 199 ? -16.125 -17.485 0.702 1.00 57.09 199 VAL A C 1
ATOM 1505 O O . VAL A 1 199 ? -16.943 -18.144 1.345 1.00 57.09 199 VAL A O 1
ATOM 1508 N N . HIS A 1 200 ? -14.969 -17.999 0.284 1.00 55.75 200 HIS A N 1
ATOM 1509 C CA . HIS A 1 200 ? -14.416 -19.201 0.897 1.00 55.75 200 HIS A CA 1
ATOM 1510 C C . HIS A 1 200 ? -14.041 -18.844 2.339 1.00 55.75 200 HIS A C 1
ATOM 1512 O O . HIS A 1 200 ? -12.973 -18.297 2.591 1.00 55.75 200 HIS A O 1
ATOM 1518 N N . GLU A 1 201 ? -14.981 -19.058 3.258 1.00 55.50 201 GLU A N 1
ATOM 1519 C CA . GLU A 1 201 ? -14.769 -18.913 4.694 1.00 55.50 201 GLU A CA 1
ATOM 1520 C C . GLU A 1 201 ? -13.821 -20.030 5.139 1.00 55.50 201 GLU A C 1
ATOM 1522 O O . GLU A 1 201 ? -14.258 -21.114 5.527 1.00 55.50 201 GLU A O 1
ATOM 1527 N N . ASP A 1 202 ? -12.513 -19.790 5.062 1.00 60.50 202 ASP A N 1
ATOM 1528 C CA . ASP A 1 202 ? -11.649 -20.435 6.040 1.00 60.50 202 ASP A CA 1
ATOM 1529 C C . ASP A 1 202 ? -12.069 -19.879 7.404 1.00 60.50 202 ASP A C 1
ATOM 1531 O O . ASP A 1 202 ? -12.222 -18.669 7.553 1.00 60.50 202 ASP A O 1
ATOM 1535 N N . LEU A 1 203 ? -12.392 -20.735 8.371 1.00 56.81 203 LEU A N 1
ATOM 1536 C CA . LEU A 1 203 ? -12.872 -20.281 9.683 1.00 56.81 203 LEU A CA 1
ATOM 1537 C C . LEU A 1 203 ? -11.723 -19.760 10.553 1.00 56.81 203 LEU A C 1
ATOM 1539 O O . LEU A 1 203 ? -11.966 -19.156 11.597 1.00 56.81 203 LEU A O 1
ATOM 1543 N N . GLU A 1 204 ? -10.481 -19.976 10.126 1.00 62.69 204 GLU A N 1
ATOM 1544 C CA . GLU A 1 204 ? -9.278 -19.577 10.838 1.00 62.69 204 GLU A CA 1
ATOM 1545 C C . GLU A 1 204 ? -8.513 -18.520 10.017 1.00 62.69 204 GLU A C 1
ATOM 1547 O O . GLU A 1 204 ? -8.485 -18.552 8.791 1.00 62.69 204 GLU A O 1
ATOM 1552 N N . ASN A 1 205 ? -7.909 -17.538 10.699 1.00 74.88 205 ASN A N 1
ATOM 1553 C CA . ASN A 1 205 ? -7.036 -16.513 10.100 1.00 74.88 205 ASN A CA 1
ATOM 1554 C C . ASN A 1 205 ? -7.677 -15.558 9.066 1.00 74.88 205 ASN A C 1
ATOM 1556 O O . ASN A 1 205 ? -7.060 -15.138 8.080 1.00 74.88 205 ASN A O 1
ATOM 1560 N N . ASN A 1 206 ? -8.926 -15.167 9.306 1.00 86.31 206 ASN A N 1
ATOM 1561 C CA . ASN A 1 206 ? -9.570 -14.141 8.497 1.00 86.31 206 ASN A CA 1
ATOM 1562 C C . ASN A 1 206 ? -9.089 -12.736 8.834 1.00 86.31 206 ASN A C 1
ATOM 1564 O O . ASN A 1 206 ? -8.779 -12.399 9.976 1.00 86.31 206 ASN A O 1
ATOM 1568 N N . LYS A 1 207 ? -9.166 -11.882 7.823 1.00 89.69 207 LYS A N 1
ATOM 1569 C CA . LYS A 1 207 ? -9.073 -10.435 7.919 1.00 89.69 207 LYS A CA 1
ATOM 1570 C C . LYS A 1 207 ? -10.346 -9.831 7.346 1.00 89.69 207 LYS A C 1
ATOM 1572 O O . LYS A 1 207 ? -1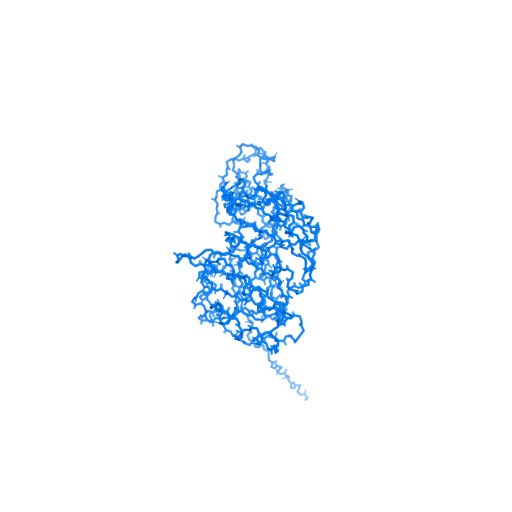0.854 -10.291 6.323 1.00 89.69 207 LYS A O 1
ATOM 1577 N N . THR A 1 208 ? -10.853 -8.773 7.970 1.00 93.06 208 THR A N 1
ATOM 1578 C CA . THR A 1 208 ? -11.981 -8.004 7.431 1.00 93.06 208 THR A CA 1
ATOM 1579 C C . THR A 1 208 ? -11.559 -6.574 7.145 1.00 93.06 208 THR A C 1
ATOM 1581 O O . THR A 1 208 ? -11.006 -5.904 8.012 1.00 93.06 208 THR A O 1
ATOM 1584 N N . THR A 1 209 ? -11.843 -6.095 5.933 1.00 93.31 209 THR A N 1
ATOM 1585 C CA . THR A 1 209 ? -11.543 -4.722 5.513 1.00 93.31 209 THR A CA 1
ATOM 1586 C C . THR A 1 209 ? -12.821 -3.892 5.445 1.00 93.31 209 THR A C 1
ATOM 1588 O O . THR A 1 209 ? -13.830 -4.289 4.855 1.00 93.31 209 THR A O 1
ATOM 1591 N N . LEU A 1 210 ? -12.762 -2.714 6.055 1.00 94.00 210 LEU A N 1
ATOM 1592 C CA . LEU A 1 210 ? -13.843 -1.758 6.218 1.00 94.00 210 LEU A CA 1
ATOM 1593 C C . LEU A 1 210 ? -13.450 -0.435 5.569 1.00 94.00 210 LEU A C 1
ATOM 1595 O O . LEU A 1 210 ? -12.323 0.034 5.718 1.00 94.00 210 LEU A O 1
ATOM 1599 N N . LEU A 1 211 ? -14.415 0.197 4.914 1.00 92.56 211 LEU A N 1
ATOM 1600 C CA . LEU A 1 211 ? -14.368 1.615 4.600 1.00 92.56 211 LEU A CA 1
ATOM 1601 C C . LEU A 1 211 ? -15.212 2.355 5.636 1.00 92.56 211 LEU A C 1
ATOM 1603 O O . LEU A 1 211 ? -16.429 2.182 5.669 1.00 92.56 211 LEU A O 1
ATOM 1607 N N . VAL A 1 212 ? -14.573 3.145 6.494 1.00 92.81 212 VAL A N 1
ATOM 1608 C CA . VAL A 1 212 ? -15.213 3.854 7.607 1.00 92.81 212 VAL A CA 1
ATOM 1609 C C . VAL A 1 212 ? -15.208 5.351 7.327 1.00 92.81 212 VAL A C 1
ATOM 1611 O O . VAL A 1 212 ? -14.171 5.922 7.012 1.00 92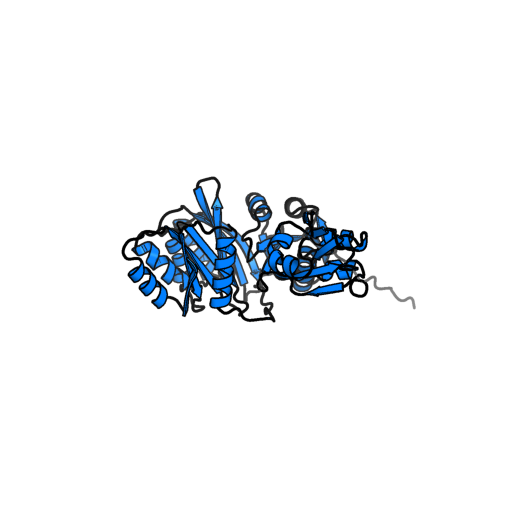.81 212 VAL A O 1
ATOM 1614 N N . HIS A 1 213 ? -16.362 5.992 7.456 1.00 90.81 213 HIS A N 1
ATOM 1615 C CA . HIS A 1 213 ? -16.565 7.422 7.266 1.00 90.81 213 HIS A CA 1
ATOM 1616 C C . HIS A 1 213 ? -16.928 8.074 8.594 1.00 90.81 213 HIS A C 1
ATOM 1618 O O . HIS A 1 213 ? -17.894 7.675 9.256 1.00 90.81 213 HIS A O 1
ATOM 1624 N N . MET A 1 214 ? -16.182 9.110 8.960 1.00 88.69 214 MET A N 1
ATOM 1625 C CA . MET A 1 214 ? -16.391 9.843 10.202 1.00 88.69 214 MET A CA 1
ATOM 1626 C C . MET A 1 214 ? -16.232 11.349 10.003 1.00 88.69 214 MET A C 1
ATOM 1628 O O . MET A 1 214 ? -15.742 11.823 8.974 1.00 88.69 214 MET A O 1
ATOM 1632 N N . ARG A 1 215 ? -16.699 12.104 10.997 1.00 85.44 215 ARG A N 1
ATOM 1633 C CA . ARG A 1 215 ? -16.471 13.548 11.071 1.00 85.44 215 ARG A CA 1
ATOM 1634 C C . ARG A 1 215 ? -15.012 13.820 11.426 1.00 85.44 215 ARG A C 1
ATOM 1636 O O . ARG A 1 215 ? -14.398 13.027 12.134 1.00 85.44 215 ARG A O 1
ATOM 1643 N N . ASP A 1 216 ? -14.492 14.941 10.941 1.00 86.38 216 ASP A N 1
ATOM 1644 C CA . ASP A 1 216 ? -13.171 15.436 11.325 1.00 86.38 216 ASP A CA 1
ATOM 1645 C C . ASP A 1 216 ? -13.259 16.224 12.641 1.00 86.38 216 ASP A C 1
ATOM 1647 O O . ASP A 1 216 ? -13.375 17.452 12.653 1.00 86.38 216 ASP A O 1
ATOM 1651 N N . GLU A 1 217 ? -13.304 15.513 13.768 1.00 86.31 217 GLU A N 1
ATOM 1652 C CA . GLU A 1 217 ? -13.289 16.120 15.099 1.00 86.31 217 GLU A CA 1
ATOM 1653 C C . GLU A 1 217 ? -12.449 15.298 16.097 1.00 86.31 217 GLU A C 1
ATOM 1655 O O . GLU A 1 217 ? -12.375 14.065 15.995 1.00 86.31 217 GLU A O 1
ATOM 1660 N N . PRO A 1 218 ? -11.825 15.950 17.102 1.00 85.88 218 PRO A N 1
ATOM 1661 C CA . PRO A 1 218 ? -11.038 15.252 18.109 1.00 85.88 218 PRO A CA 1
ATOM 1662 C C . PRO A 1 218 ? -11.835 14.136 18.792 1.00 85.88 218 PRO A C 1
ATOM 1664 O O . PRO A 1 218 ? -12.904 14.367 19.357 1.00 85.88 218 PRO A O 1
ATOM 1667 N N . GLY A 1 219 ? -11.278 12.925 18.778 1.00 87.62 219 GLY A N 1
ATOM 1668 C CA . GLY A 1 219 ? -11.870 11.748 19.411 1.00 87.62 219 GLY A CA 1
ATOM 1669 C C . GLY A 1 219 ? -12.740 10.873 18.514 1.00 87.62 219 GLY A C 1
ATOM 1670 O O . GLY A 1 219 ? -13.005 9.738 18.907 1.00 87.62 219 GLY A O 1
ATOM 1671 N N . SER A 1 220 ? -13.127 11.302 17.304 1.00 90.19 220 SER A N 1
ATOM 1672 C CA . SER A 1 220 ? -13.902 10.443 16.388 1.00 90.19 220 SER A CA 1
ATOM 1673 C C . SER A 1 220 ? -13.186 9.130 16.087 1.00 90.19 220 SER A C 1
ATOM 1675 O O . SER A 1 220 ? -13.779 8.056 16.208 1.00 90.19 220 SER A O 1
ATOM 1677 N N . LEU A 1 221 ? -11.888 9.203 15.776 1.00 92.19 221 LEU A N 1
ATOM 1678 C CA . LEU A 1 221 ? -11.091 8.006 15.539 1.00 92.19 221 LEU A CA 1
ATOM 1679 C C . LEU A 1 221 ? -10.896 7.188 16.821 1.00 92.19 221 LEU A C 1
ATOM 1681 O O . LEU A 1 221 ? -11.035 5.973 16.774 1.00 92.19 221 LEU A O 1
ATOM 1685 N N . ALA A 1 222 ? -10.625 7.825 17.966 1.00 92.38 222 ALA A N 1
ATOM 1686 C CA . ALA A 1 222 ? -10.452 7.113 19.235 1.00 92.38 222 ALA A CA 1
ATOM 1687 C C . ALA A 1 222 ? -11.692 6.279 19.588 1.00 92.38 222 ALA A C 1
ATOM 1689 O O . ALA A 1 222 ? -11.562 5.100 19.898 1.00 92.38 222 ALA A O 1
ATOM 1690 N N . ASN A 1 223 ? -12.891 6.852 19.446 1.00 92.00 223 ASN A N 1
ATOM 1691 C CA . ASN A 1 223 ? -14.151 6.146 19.686 1.00 92.00 223 ASN A CA 1
ATOM 1692 C C . ASN A 1 223 ? -14.343 4.964 18.723 1.00 92.00 223 ASN A C 1
ATOM 1694 O O . ASN A 1 223 ? -14.762 3.888 19.139 1.00 92.00 223 ASN A O 1
ATOM 1698 N N . CYS A 1 224 ? -14.001 5.141 17.442 1.00 92.94 224 CYS A N 1
ATOM 1699 C CA . CYS A 1 224 ? -14.022 4.061 16.453 1.00 92.94 224 CYS A CA 1
ATOM 1700 C C . CYS A 1 224 ? -13.069 2.916 16.846 1.00 92.94 224 CYS A C 1
ATOM 1702 O O . CYS A 1 224 ? -13.458 1.750 16.839 1.00 92.94 224 CYS A O 1
ATOM 1704 N N . LEU A 1 225 ? -11.837 3.245 17.245 1.00 93.94 225 LEU A N 1
ATOM 1705 C CA . LEU A 1 225 ? -10.840 2.262 17.677 1.00 93.94 225 LEU A CA 1
ATOM 1706 C C . LEU A 1 225 ? -11.237 1.559 18.982 1.00 93.94 225 LEU A C 1
ATOM 1708 O O . LEU A 1 225 ? -10.986 0.363 19.127 1.00 93.94 225 LEU A O 1
ATOM 1712 N N . HIS A 1 226 ? -11.893 2.278 19.893 1.00 94.31 226 HIS A N 1
ATOM 1713 C CA . HIS A 1 226 ? -12.382 1.750 21.164 1.00 94.31 226 HIS A CA 1
ATOM 1714 C C . HIS A 1 226 ? -13.391 0.613 20.966 1.00 94.31 226 HIS A C 1
ATOM 1716 O O . HIS A 1 226 ? -13.322 -0.409 21.641 1.00 94.31 226 HIS A O 1
ATOM 1722 N N . VAL A 1 227 ? -14.276 0.724 19.969 1.00 95.19 227 VAL A N 1
ATOM 1723 C CA . VAL A 1 227 ? -15.235 -0.344 19.642 1.00 95.19 227 VAL A CA 1
ATOM 1724 C C . VAL A 1 227 ? -14.530 -1.668 19.331 1.00 95.19 227 VAL A C 1
ATOM 1726 O O . VAL A 1 227 ? -14.973 -2.731 19.774 1.00 95.19 227 VAL A O 1
ATOM 1729 N N . PHE A 1 228 ? -13.424 -1.629 18.585 1.00 95.25 228 PHE A N 1
ATOM 1730 C CA . PHE A 1 228 ? -12.653 -2.836 18.291 1.00 95.25 228 PHE A CA 1
ATOM 1731 C C . PHE A 1 228 ? -11.921 -3.349 19.534 1.00 95.25 228 PHE A C 1
ATOM 1733 O O . PHE A 1 228 ? -11.960 -4.551 19.808 1.00 95.25 228 PHE A O 1
ATOM 1740 N N . SER A 1 229 ? -11.318 -2.460 20.331 1.00 93.62 229 SER A N 1
ATOM 1741 C CA . SER A 1 229 ? -10.568 -2.865 21.523 1.00 93.62 229 SER A CA 1
ATOM 1742 C C . SER A 1 229 ? -11.459 -3.478 22.610 1.00 93.62 229 SER A C 1
ATOM 1744 O O . SER A 1 229 ? -11.120 -4.538 23.145 1.00 93.62 229 SER A O 1
ATOM 1746 N N . GLU A 1 230 ? -12.642 -2.911 22.871 1.00 95.19 230 GLU A N 1
ATOM 1747 C CA . GLU A 1 230 ? -13.631 -3.466 23.808 1.00 95.19 230 GLU A CA 1
ATOM 1748 C C . GLU A 1 230 ? -14.096 -4.869 23.402 1.00 95.19 230 GLU A C 1
ATOM 1750 O O . GLU A 1 230 ? -14.330 -5.736 24.250 1.00 95.19 230 GLU A O 1
ATOM 1755 N N . ASN A 1 231 ? -14.194 -5.114 22.095 1.00 94.19 231 ASN A N 1
ATOM 1756 C CA . ASN A 1 231 ? -14.572 -6.409 21.536 1.00 94.19 231 ASN A CA 1
ATOM 1757 C C . ASN A 1 231 ? -13.377 -7.360 21.337 1.00 94.19 231 ASN A C 1
ATOM 1759 O O . ASN A 1 231 ? -13.560 -8.461 20.819 1.00 94.19 231 ASN A O 1
ATOM 1763 N N . LYS A 1 232 ? -12.180 -6.981 21.809 1.00 94.06 232 LYS A N 1
ATOM 1764 C CA . LYS A 1 232 ? -10.931 -7.755 21.716 1.00 94.06 232 LYS A CA 1
ATOM 1765 C C . LYS A 1 232 ? -10.481 -8.052 20.287 1.00 94.06 232 LYS A C 1
ATOM 1767 O O . LYS A 1 232 ? -9.920 -9.110 20.020 1.00 94.06 232 LYS A O 1
ATOM 1772 N N . ILE A 1 233 ? -10.730 -7.112 19.385 1.00 93.56 233 ILE A N 1
ATOM 1773 C CA . ILE A 1 233 ? -10.383 -7.202 17.971 1.00 93.56 233 ILE A CA 1
ATOM 1774 C C . ILE A 1 233 ? -9.142 -6.354 17.723 1.00 93.56 233 ILE A C 1
ATOM 1776 O O . ILE A 1 233 ? -9.095 -5.175 18.081 1.00 93.56 233 ILE A O 1
ATOM 1780 N N . ASN A 1 234 ? -8.134 -6.965 17.109 1.00 90.19 234 ASN A N 1
ATOM 1781 C CA . ASN A 1 234 ? -6.912 -6.275 16.734 1.00 90.19 234 ASN A CA 1
ATOM 1782 C C . ASN A 1 234 ? -7.051 -5.622 15.352 1.00 90.19 234 ASN A C 1
ATOM 1784 O O . ASN A 1 234 ? -7.790 -6.105 14.490 1.00 90.19 234 ASN A O 1
ATOM 1788 N N . LEU A 1 235 ? -6.335 -4.518 15.142 1.00 89.94 235 LEU A N 1
ATOM 1789 C CA . LEU A 1 235 ? -6.252 -3.865 13.840 1.00 89.94 235 LEU A CA 1
ATOM 1790 C C . LEU A 1 235 ? -4.979 -4.319 13.139 1.00 89.94 235 LEU A C 1
ATOM 1792 O O . LEU A 1 235 ? -3.884 -4.141 13.661 1.00 89.94 235 LEU A O 1
ATOM 1796 N N . THR A 1 236 ? -5.124 -4.807 11.914 1.00 83.88 236 THR A N 1
ATOM 1797 C CA . THR A 1 236 ? -3.985 -5.086 11.033 1.00 83.88 236 THR A CA 1
ATOM 1798 C C . THR A 1 236 ? -3.632 -3.889 10.175 1.00 83.88 236 THR A C 1
ATOM 1800 O O . THR A 1 236 ? -2.528 -3.804 9.652 1.00 83.88 236 THR A O 1
ATOM 1803 N N . GLN A 1 237 ? -4.559 -2.951 9.987 1.00 87.19 237 GLN A N 1
ATOM 1804 C CA . GLN A 1 237 ? -4.257 -1.771 9.204 1.00 87.19 237 GLN A CA 1
ATOM 1805 C C . GLN A 1 237 ? -5.188 -0.601 9.472 1.00 87.19 237 GLN A C 1
ATOM 1807 O O . GLN A 1 237 ? -6.384 -0.768 9.703 1.00 87.19 237 GLN A O 1
ATOM 1812 N N . ILE A 1 238 ? -4.627 0.593 9.315 1.00 89.88 238 ILE A N 1
ATOM 1813 C CA . ILE A 1 238 ? -5.357 1.838 9.132 1.00 89.88 238 ILE A CA 1
ATOM 1814 C C . ILE A 1 238 ? -4.694 2.714 8.057 1.00 89.88 238 ILE A C 1
ATOM 1816 O O . ILE A 1 238 ? -3.467 2.873 8.046 1.00 89.88 238 ILE A O 1
ATOM 1820 N N . LYS A 1 239 ? -5.505 3.277 7.158 1.00 88.06 239 LYS A N 1
ATOM 1821 C CA . LYS A 1 239 ? -5.122 4.331 6.207 1.00 88.06 239 LYS A CA 1
ATOM 1822 C C . LYS A 1 239 ? -6.187 5.410 6.151 1.00 88.06 239 LYS A C 1
ATOM 1824 O O . LYS A 1 239 ? -7.350 5.097 5.913 1.00 88.06 239 LYS A O 1
ATOM 1829 N N . SER A 1 240 ? -5.775 6.654 6.328 1.00 87.12 240 SER A N 1
ATOM 1830 C CA . SER A 1 240 ? -6.605 7.853 6.277 1.00 87.12 240 SER A CA 1
ATOM 1831 C C . SER A 1 240 ? -6.590 8.495 4.889 1.00 87.12 240 SER A C 1
ATOM 1833 O O . SER A 1 240 ? -5.578 8.481 4.187 1.00 87.12 240 SER A O 1
ATOM 1835 N N . PHE A 1 241 ? -7.720 9.064 4.476 1.00 84.81 241 PHE A N 1
ATOM 1836 C CA . PHE A 1 241 ? -7.796 9.937 3.307 1.00 84.81 241 PHE A CA 1
ATOM 1837 C C . PHE A 1 241 ? -8.944 10.940 3.434 1.00 84.81 241 PHE A C 1
ATOM 1839 O O . PHE A 1 241 ? -10.007 10.649 3.996 1.00 84.81 241 PHE A O 1
ATOM 1846 N N . LEU A 1 242 ? -8.706 12.139 2.904 1.00 76.81 242 LEU A N 1
ATOM 1847 C CA . LEU A 1 242 ? -9.667 13.235 2.917 1.00 76.81 242 LEU A CA 1
ATOM 1848 C C . LEU A 1 242 ? -10.734 13.036 1.842 1.00 76.81 242 LEU A C 1
ATOM 1850 O O . LEU A 1 242 ? -10.465 12.518 0.757 1.00 76.81 242 LEU A O 1
ATOM 1854 N N . ARG A 1 243 ? -11.952 13.470 2.157 1.00 74.19 243 ARG A N 1
ATOM 1855 C CA . ARG A 1 243 ? -13.066 13.556 1.216 1.00 74.19 243 ARG A CA 1
ATOM 1856 C C . ARG A 1 243 ? -13.288 15.008 0.800 1.00 74.19 243 ARG A C 1
ATOM 1858 O O . ARG A 1 243 ? -13.012 15.933 1.561 1.00 74.19 243 ARG A O 1
ATOM 1865 N N . ASP A 1 244 ? -13.901 15.192 -0.364 1.00 71.75 244 ASP A N 1
ATOM 1866 C CA . ASP A 1 244 ? -14.257 16.517 -0.890 1.00 71.75 244 ASP A CA 1
ATOM 1867 C C . ASP A 1 244 ? -15.237 17.293 0.021 1.00 71.75 244 ASP A C 1
ATOM 1869 O O . ASP A 1 244 ? -15.310 18.519 -0.038 1.00 71.75 244 ASP A O 1
ATOM 1873 N N . ASP A 1 245 ? -15.985 16.594 0.883 1.00 73.38 245 ASP A N 1
ATOM 1874 C CA . ASP A 1 245 ? -16.982 17.147 1.810 1.00 73.38 245 ASP A CA 1
ATOM 1875 C C . ASP A 1 245 ? -16.423 17.518 3.200 1.00 73.38 245 ASP A C 1
ATOM 1877 O O . ASP A 1 245 ? -17.205 17.722 4.129 1.00 73.38 245 ASP A O 1
ATOM 1881 N N . GLN A 1 246 ? -15.094 17.628 3.354 1.00 66.88 246 GLN A N 1
ATOM 1882 C CA . GLN A 1 246 ? -14.392 17.859 4.635 1.00 66.88 246 GLN A CA 1
ATOM 1883 C C . GLN A 1 246 ? -14.547 16.712 5.656 1.00 66.88 246 GLN A C 1
ATOM 1885 O O . GLN A 1 246 ? -14.145 16.847 6.810 1.00 66.88 246 GLN A O 1
ATOM 1890 N N . GLY A 1 247 ? -15.132 15.575 5.263 1.00 77.19 247 GLY A N 1
ATOM 1891 C CA . GLY A 1 247 ? -15.126 14.353 6.061 1.00 77.19 247 GLY A CA 1
ATOM 1892 C C . GLY A 1 247 ? -13.819 13.573 5.911 1.00 77.19 247 GLY A C 1
ATOM 1893 O O . GLY A 1 247 ? -13.103 13.700 4.915 1.00 77.19 247 GLY A O 1
ATOM 1894 N N . VAL A 1 248 ? -13.540 12.691 6.872 1.00 86.31 248 VAL A N 1
ATOM 1895 C CA . VAL A 1 248 ? -12.390 11.777 6.805 1.00 86.31 248 VAL A CA 1
ATOM 1896 C C . VAL A 1 248 ? -12.892 10.360 6.577 1.00 86.31 248 VAL A C 1
ATOM 1898 O O . VAL A 1 248 ? -13.875 9.913 7.178 1.00 86.31 248 VAL A O 1
ATOM 1901 N N . SER A 1 249 ? -12.221 9.646 5.677 1.00 89.75 249 SER A N 1
ATOM 1902 C CA . SER A 1 249 ? -12.428 8.214 5.488 1.00 89.75 249 SER A CA 1
ATOM 1903 C C . SER A 1 249 ? -11.205 7.430 5.910 1.00 89.75 249 SER A C 1
ATOM 1905 O O . SER A 1 249 ? -10.071 7.884 5.757 1.00 89.75 249 SER A O 1
ATOM 1907 N N . PHE A 1 250 ? -11.457 6.222 6.393 1.00 91.06 250 PHE A N 1
ATOM 1908 C CA . PHE A 1 250 ? -10.430 5.272 6.755 1.00 91.06 250 PHE A CA 1
ATOM 1909 C C . PHE A 1 250 ? -10.672 3.943 6.053 1.00 91.06 250 PHE A C 1
ATOM 1911 O O . PHE A 1 250 ? -11.776 3.399 6.103 1.00 91.06 250 PHE A O 1
ATOM 1918 N N . LEU A 1 251 ? -9.626 3.402 5.435 1.00 91.19 251 LEU A N 1
ATOM 1919 C CA . LEU A 1 251 ? -9.533 1.971 5.181 1.00 91.19 251 LEU A CA 1
ATOM 1920 C C . LEU A 1 251 ? -8.979 1.328 6.449 1.00 91.19 251 LEU A C 1
ATOM 1922 O O . LEU A 1 251 ? -7.832 1.580 6.820 1.00 91.19 251 LEU A O 1
ATOM 1926 N N . ILE A 1 252 ? -9.810 0.541 7.125 1.00 92.94 252 ILE A N 1
ATOM 1927 C CA . ILE A 1 252 ? -9.439 -0.172 8.347 1.00 92.94 252 ILE A CA 1
ATOM 1928 C C . ILE A 1 252 ? -9.499 -1.658 8.060 1.00 92.94 252 ILE A C 1
ATOM 1930 O O . ILE A 1 252 ? -10.512 -2.156 7.572 1.00 92.94 252 ILE A O 1
ATOM 1934 N N . SER A 1 253 ? -8.435 -2.368 8.404 1.00 92.19 253 SER A N 1
ATOM 1935 C CA . SER A 1 253 ? -8.439 -3.821 8.400 1.00 92.19 253 SER A CA 1
ATOM 1936 C C . SER A 1 253 ? -8.298 -4.347 9.820 1.00 92.19 253 SER A C 1
ATOM 1938 O O . SER A 1 253 ? -7.461 -3.869 10.587 1.00 92.19 253 SER A O 1
ATOM 1940 N N . ILE A 1 254 ? -9.108 -5.345 10.149 1.00 93.00 254 ILE A N 1
ATOM 1941 C CA . ILE A 1 254 ? -9.152 -5.996 11.458 1.00 93.00 254 ILE A CA 1
ATOM 1942 C C . ILE A 1 254 ? -8.870 -7.486 11.325 1.00 93.00 254 ILE A C 1
ATOM 1944 O O . ILE A 1 254 ? -9.163 -8.077 10.281 1.00 93.00 254 ILE A O 1
ATOM 1948 N N . ASP A 1 255 ? -8.321 -8.079 12.379 1.00 90.81 255 ASP A N 1
ATOM 1949 C CA . ASP A 1 255 ? -8.282 -9.533 12.515 1.00 90.81 255 ASP A CA 1
ATOM 1950 C C . ASP A 1 255 ? -9.701 -10.059 12.791 1.00 90.81 255 ASP A C 1
ATOM 1952 O O . ASP A 1 255 ? -10.470 -9.469 13.557 1.00 90.81 255 ASP A O 1
ATOM 1956 N N . GLY A 1 256 ? -10.042 -11.174 12.155 1.00 90.12 256 GLY A N 1
ATOM 1957 C CA . GLY A 1 256 ? -11.317 -11.862 12.293 1.00 90.12 256 GLY A CA 1
ATOM 1958 C C . GLY A 1 256 ? -12.258 -11.700 11.098 1.00 90.12 256 GLY A C 1
ATOM 1959 O O . GLY A 1 256 ? -12.219 -10.725 10.337 1.00 90.12 256 GLY A O 1
ATOM 1960 N N . GLY A 1 257 ? -13.121 -12.696 10.921 1.00 89.69 257 GLY A N 1
ATOM 1961 C CA . GLY A 1 257 ? -14.132 -12.770 9.871 1.00 89.69 257 GLY A CA 1
ATOM 1962 C C . GLY A 1 257 ? -15.467 -12.152 10.286 1.00 89.69 257 GLY A C 1
ATOM 1963 O O . GLY A 1 257 ? -15.856 -12.175 11.453 1.00 89.69 257 GLY A O 1
ATOM 1964 N N . ASN A 1 258 ? -16.235 -11.651 9.316 1.00 86.94 258 ASN A N 1
ATOM 1965 C CA . ASN A 1 258 ? -17.575 -11.093 9.553 1.00 86.94 258 ASN A CA 1
ATOM 1966 C C . ASN A 1 258 ? -18.578 -12.092 10.167 1.00 86.94 258 ASN A C 1
ATOM 1968 O O . ASN A 1 258 ? -19.626 -11.673 10.659 1.00 86.94 258 ASN A O 1
ATOM 1972 N N . HIS A 1 259 ? -18.298 -13.397 10.129 1.00 85.62 259 HIS A N 1
ATOM 1973 C CA . HIS A 1 259 ? -19.141 -14.430 10.717 1.00 85.62 259 HIS A CA 1
ATOM 1974 C C . HIS A 1 259 ? -18.957 -14.544 12.238 1.00 85.62 259 HIS A C 1
ATOM 1976 O O . HIS A 1 259 ? -19.892 -14.987 12.919 1.00 85.62 259 HIS A O 1
ATOM 1982 N N . GLU A 1 260 ? -17.811 -14.110 12.772 1.00 90.44 260 GLU A N 1
ATOM 1983 C CA . GLU A 1 260 ? -17.457 -14.204 14.186 1.00 90.44 260 GLU A CA 1
ATOM 1984 C C . GLU A 1 260 ? -18.339 -13.310 15.066 1.00 90.44 260 GLU A C 1
ATOM 1986 O O . GLU A 1 260 ? -18.715 -12.191 14.708 1.00 90.44 260 GLU A O 1
ATOM 1991 N N . ALA A 1 261 ? -18.685 -13.804 16.258 1.00 92.44 261 ALA A N 1
ATOM 1992 C CA . ALA A 1 261 ? -19.603 -13.109 17.159 1.00 92.44 261 ALA A CA 1
ATOM 1993 C C . ALA A 1 261 ? -19.031 -11.784 17.697 1.00 92.44 261 ALA A C 1
ATOM 1995 O O . ALA A 1 261 ? -19.773 -10.809 17.818 1.00 92.44 261 ALA A O 1
ATOM 1996 N N . SER A 1 262 ? -17.726 -11.737 17.990 1.00 93.50 262 SER A N 1
ATOM 1997 C CA . SER A 1 262 ? -17.005 -10.525 18.409 1.00 93.50 262 SER A CA 1
ATOM 1998 C C . SER A 1 262 ? -17.058 -9.450 17.324 1.00 93.50 262 SER A C 1
ATOM 2000 O O . SER A 1 262 ? -17.440 -8.315 17.605 1.00 93.50 262 SER A O 1
ATOM 2002 N N . VAL A 1 263 ? -16.757 -9.823 16.076 1.00 93.44 263 VAL A N 1
ATOM 2003 C CA . VAL A 1 263 ? -16.761 -8.922 14.914 1.00 93.44 263 VAL A CA 1
ATOM 2004 C C . VAL A 1 263 ? -18.167 -8.392 14.636 1.00 93.44 263 VAL A C 1
ATOM 2006 O O . VAL A 1 263 ? -18.355 -7.184 14.507 1.00 93.44 263 VAL A O 1
ATOM 2009 N N . LYS A 1 264 ? -19.189 -9.259 14.644 1.00 93.19 264 LYS A N 1
ATOM 2010 C CA . LYS A 1 264 ? -20.597 -8.840 14.502 1.00 93.19 264 LYS A CA 1
ATOM 2011 C C . LYS A 1 264 ? -21.029 -7.860 15.590 1.00 93.19 264 LYS A C 1
ATOM 2013 O O . LYS A 1 264 ? -21.739 -6.899 15.299 1.00 93.19 264 LYS A O 1
ATOM 2018 N N . LYS A 1 265 ? -20.617 -8.097 16.839 1.00 95.19 265 LYS A N 1
ATOM 2019 C CA . LYS A 1 265 ? -20.907 -7.187 17.949 1.00 95.19 265 LYS A CA 1
ATOM 2020 C C . LYS A 1 265 ? -20.220 -5.834 17.736 1.00 95.19 265 LYS A C 1
ATOM 2022 O O . LYS A 1 265 ? -20.902 -4.817 17.790 1.00 95.19 265 LYS A O 1
ATOM 2027 N N . ALA A 1 266 ? -18.933 -5.826 17.392 1.00 95.44 266 ALA A N 1
ATOM 2028 C CA . ALA A 1 266 ? -18.195 -4.600 17.091 1.00 95.44 266 ALA A CA 1
ATOM 2029 C C . ALA A 1 266 ? -18.831 -3.799 15.945 1.00 95.44 266 ALA A C 1
ATOM 2031 O O . ALA A 1 266 ? -18.956 -2.586 16.029 1.00 95.44 266 ALA A O 1
ATOM 2032 N N . PHE A 1 267 ? -19.308 -4.468 14.898 1.00 94.44 267 PHE A N 1
ATOM 2033 C CA . PHE A 1 267 ? -20.005 -3.832 13.777 1.00 94.44 267 PHE A CA 1
ATOM 2034 C C . PHE A 1 267 ? -21.315 -3.156 14.194 1.00 94.44 267 PHE A C 1
ATOM 2036 O O . PHE A 1 267 ? -21.615 -2.056 13.726 1.00 94.44 267 PHE A O 1
ATOM 2043 N N . ASN A 1 268 ? -22.077 -3.770 15.100 1.00 92.81 268 ASN A N 1
ATOM 2044 C CA . ASN A 1 268 ? -23.272 -3.141 15.659 1.00 92.81 268 ASN A CA 1
ATOM 2045 C C . ASN A 1 268 ? -22.919 -1.920 16.517 1.00 92.81 268 ASN A C 1
ATOM 2047 O O . ASN A 1 268 ? -23.547 -0.873 16.372 1.00 92.81 268 ASN A O 1
ATOM 2051 N N . ASP A 1 269 ? -21.897 -2.042 17.365 1.00 93.56 269 ASP A N 1
ATOM 2052 C CA . ASP A 1 269 ? -21.443 -0.969 18.254 1.00 93.56 269 ASP A CA 1
ATOM 2053 C C . ASP A 1 269 ? -20.896 0.229 17.434 1.00 93.56 269 ASP A C 1
ATOM 2055 O O . ASP A 1 269 ? -21.194 1.391 17.733 1.00 93.56 269 ASP A O 1
ATOM 2059 N N . LEU A 1 270 ? -20.184 -0.046 16.329 1.00 93.38 270 LEU A N 1
ATOM 2060 C CA . LEU A 1 270 ? -19.536 0.944 15.459 1.00 93.38 270 LEU A CA 1
ATOM 2061 C C . LEU A 1 270 ? -20.521 1.907 14.783 1.00 93.38 270 LEU A C 1
ATOM 2063 O O . LEU A 1 270 ? -20.187 3.080 14.605 1.00 93.38 270 LEU A O 1
ATOM 2067 N N . TYR A 1 271 ? -21.743 1.458 14.468 1.00 88.69 271 TYR A N 1
ATOM 2068 C CA . TYR A 1 271 ? -22.785 2.307 13.866 1.00 88.69 271 TYR A CA 1
ATOM 2069 C C . TYR A 1 271 ? -23.148 3.529 14.718 1.00 88.69 271 TYR A C 1
ATOM 2071 O O . TYR A 1 271 ? -23.664 4.515 14.193 1.00 88.69 271 TYR A O 1
ATOM 2079 N N . THR A 1 272 ? -22.870 3.488 16.023 1.00 87.88 272 THR A N 1
ATOM 2080 C CA . THR A 1 272 ? -23.092 4.622 16.930 1.00 87.88 272 THR A CA 1
ATOM 2081 C C . THR A 1 272 ? -22.131 5.780 16.649 1.00 87.88 272 THR A C 1
ATOM 2083 O O . THR A 1 272 ? -22.467 6.937 16.897 1.00 87.88 272 THR A O 1
ATOM 2086 N N . TYR A 1 273 ? -20.939 5.481 16.124 1.00 87.88 273 TYR A N 1
ATOM 2087 C CA . TYR A 1 273 ? -19.832 6.432 16.007 1.00 87.88 273 TYR A CA 1
ATOM 2088 C C . TYR A 1 273 ? -19.481 6.786 14.564 1.00 87.88 273 TYR A C 1
ATOM 2090 O O . TYR A 1 273 ? -19.029 7.901 14.302 1.00 87.88 273 TYR A O 1
ATOM 2098 N N . ALA A 1 274 ? -19.669 5.856 13.627 1.00 89.75 274 ALA A N 1
ATOM 2099 C CA . ALA A 1 274 ? -19.275 6.045 12.241 1.00 89.75 274 ALA A CA 1
ATOM 2100 C C . ALA A 1 274 ? -20.209 5.311 11.275 1.00 89.75 274 ALA A C 1
ATOM 2102 O O . ALA A 1 274 ? -20.732 4.234 11.563 1.00 89.75 274 ALA A O 1
ATOM 2103 N N . ASN A 1 275 ? -20.357 5.880 10.079 1.00 91.06 275 ASN A N 1
ATOM 2104 C CA . ASN A 1 275 ? -20.900 5.130 8.954 1.00 91.06 275 ASN A CA 1
ATOM 2105 C C . ASN A 1 275 ? -19.786 4.250 8.404 1.00 91.06 275 ASN A C 1
ATOM 2107 O O . ASN A 1 275 ? -18.654 4.706 8.271 1.00 91.06 275 ASN A O 1
ATOM 2111 N N . TYR A 1 276 ? -20.086 3.012 8.041 1.00 92.56 276 TYR A N 1
ATOM 2112 C CA . TYR A 1 276 ? -19.081 2.147 7.444 1.00 92.56 276 TYR A CA 1
ATOM 2113 C C . TYR A 1 276 ? -19.687 1.201 6.421 1.00 92.56 276 TYR A C 1
ATOM 2115 O O . TYR A 1 276 ? -20.892 0.938 6.399 1.00 92.56 276 TYR A O 1
ATOM 2123 N N . ARG A 1 277 ? -18.808 0.667 5.582 1.00 91.81 277 ARG A N 1
ATOM 2124 C CA . ARG A 1 277 ? -19.099 -0.388 4.629 1.00 91.81 277 ARG A CA 1
ATOM 2125 C C . ARG A 1 277 ? -18.075 -1.502 4.786 1.00 91.81 277 ARG A C 1
ATOM 2127 O O . ARG A 1 277 ? -16.873 -1.255 4.723 1.00 91.81 277 ARG A O 1
ATOM 2134 N N . VAL A 1 278 ? -18.555 -2.733 4.933 1.00 92.69 278 VAL A N 1
ATOM 2135 C CA . VAL A 1 278 ? -17.703 -3.924 4.835 1.00 92.69 278 VAL A CA 1
ATOM 2136 C C . VAL A 1 278 ? -17.332 -4.126 3.372 1.00 92.69 278 VAL A C 1
ATOM 2138 O O . VAL A 1 278 ? -18.214 -4.281 2.526 1.00 92.69 278 VAL A O 1
ATOM 2141 N N . LEU A 1 279 ? -16.036 -4.067 3.070 1.00 92.62 279 LEU A N 1
ATOM 2142 C CA . LEU A 1 279 ? -15.518 -4.295 1.723 1.00 92.62 279 LEU A CA 1
ATOM 2143 C C . LEU A 1 279 ? -15.284 -5.778 1.460 1.00 92.62 279 LEU A C 1
ATOM 2145 O O . LEU A 1 279 ? -15.427 -6.201 0.324 1.00 92.62 279 LEU A O 1
ATOM 2149 N N . GLY A 1 280 ? -14.975 -6.561 2.492 1.00 91.56 280 GLY A N 1
ATOM 2150 C CA . GLY A 1 280 ? -14.919 -8.018 2.427 1.00 91.56 280 GLY A CA 1
ATOM 2151 C C . GLY A 1 280 ? -14.229 -8.622 3.642 1.00 91.56 280 GLY A C 1
ATOM 2152 O O . GLY A 1 280 ? -13.466 -7.939 4.328 1.00 91.56 280 GLY A O 1
ATOM 2153 N N . SER A 1 281 ? -14.510 -9.899 3.883 1.00 91.00 281 SER A N 1
ATOM 2154 C CA . SER A 1 281 ? -13.784 -10.758 4.821 1.00 91.00 281 SER A CA 1
ATOM 2155 C C . SER A 1 281 ? -13.117 -11.852 4.008 1.00 91.00 281 SER A C 1
ATOM 2157 O O . SER A 1 281 ? -13.770 -12.422 3.140 1.00 91.00 281 SER A O 1
ATOM 2159 N N . TYR A 1 282 ? -11.833 -12.097 4.226 1.00 88.56 282 TYR A N 1
ATOM 2160 C CA . TYR A 1 282 ? -11.042 -13.020 3.416 1.00 88.56 282 TYR A CA 1
ATOM 2161 C C . TYR A 1 282 ? -9.814 -13.504 4.191 1.00 88.56 282 TYR A C 1
ATOM 2163 O O . TYR A 1 282 ? -9.420 -12.893 5.186 1.00 88.56 282 TYR A O 1
ATOM 2171 N N . VAL A 1 283 ? -9.204 -14.592 3.720 1.00 85.38 283 VAL A N 1
ATOM 2172 C CA . VAL A 1 283 ? -7.990 -15.157 4.324 1.00 85.38 283 VAL A CA 1
ATOM 2173 C C . VAL A 1 283 ? -6.858 -14.138 4.257 1.00 85.38 283 VAL A C 1
ATOM 2175 O O . VAL A 1 283 ? -6.606 -13.540 3.206 1.00 85.38 283 VAL A O 1
ATOM 2178 N N . LYS A 1 284 ? -6.193 -13.920 5.391 1.00 81.19 284 LYS A N 1
ATOM 2179 C CA . LYS A 1 284 ? -5.066 -12.997 5.497 1.00 81.19 284 LYS A CA 1
ATOM 2180 C C . LYS A 1 284 ? -3.917 -13.448 4.599 1.00 81.19 284 LYS A C 1
ATOM 2182 O O . LYS A 1 284 ? -3.620 -14.636 4.499 1.00 81.19 284 LYS A O 1
ATOM 2187 N N . ASP A 1 285 ? -3.249 -12.490 3.963 1.00 76.19 285 ASP A N 1
ATOM 2188 C CA . ASP A 1 285 ? -2.017 -12.802 3.254 1.00 76.19 285 ASP A CA 1
ATOM 2189 C C . ASP A 1 285 ? -0.873 -13.000 4.262 1.00 76.19 285 ASP A C 1
ATOM 2191 O O . ASP A 1 285 ? -0.374 -12.036 4.841 1.00 76.19 285 ASP A O 1
ATOM 2195 N N . GLU A 1 286 ? -0.480 -14.255 4.493 1.00 67.50 286 GLU A N 1
ATOM 2196 C CA . GLU A 1 286 ? 0.648 -14.617 5.364 1.00 67.50 286 GLU A CA 1
ATOM 2197 C C . GLU A 1 286 ? 1.999 -14.614 4.648 1.00 67.50 286 GLU A C 1
ATOM 2199 O O . GLU A 1 286 ? 2.981 -15.072 5.230 1.00 67.50 286 GLU A O 1
ATOM 2204 N N . THR A 1 287 ? 2.078 -14.150 3.393 1.00 56.75 287 THR A N 1
ATOM 2205 C CA . THR A 1 287 ? 3.352 -14.180 2.664 1.00 56.75 287 THR A CA 1
ATOM 2206 C C . THR A 1 287 ? 4.412 -13.432 3.478 1.00 56.75 287 THR A C 1
ATOM 2208 O O . THR A 1 287 ? 4.354 -12.209 3.614 1.00 56.75 287 THR A O 1
ATOM 2211 N N . GLU A 1 288 ? 5.361 -14.183 4.051 1.00 44.25 288 GLU A N 1
ATOM 2212 C CA . GLU A 1 288 ? 6.517 -13.633 4.743 1.00 44.25 288 GLU A CA 1
ATOM 2213 C C . GLU A 1 288 ? 7.216 -12.690 3.769 1.00 44.25 288 GLU A C 1
ATOM 2215 O O . GLU A 1 288 ? 7.677 -13.109 2.705 1.00 44.25 288 GLU A O 1
ATOM 2220 N N . SER A 1 289 ? 7.315 -11.411 4.122 1.00 44.78 289 SER A N 1
ATOM 2221 C CA . SER A 1 289 ? 8.283 -10.515 3.503 1.00 44.78 289 SER A CA 1
ATOM 2222 C C . SER A 1 289 ? 9.677 -11.014 3.876 1.00 44.78 289 SER A C 1
ATOM 2224 O O . SER A 1 289 ? 10.275 -10.603 4.869 1.00 44.78 289 SER A O 1
ATOM 2226 N N . GLN A 1 290 ? 10.171 -11.976 3.102 1.00 39.59 290 GLN A N 1
ATOM 2227 C CA . GLN A 1 290 ? 11.566 -12.376 3.089 1.00 39.59 290 GLN A CA 1
ATOM 2228 C C . GLN A 1 290 ? 12.352 -11.254 2.411 1.00 39.59 290 GLN A C 1
ATOM 2230 O O . GLN A 1 290 ? 12.529 -11.308 1.205 1.00 39.59 290 GLN A O 1
ATOM 2235 N N . GLU A 1 291 ? 12.722 -10.215 3.165 1.00 42.41 291 GLU A N 1
ATOM 2236 C CA . GLU A 1 291 ? 13.911 -9.357 2.988 1.00 42.41 291 GLU A CA 1
ATOM 2237 C C . GLU A 1 291 ? 13.797 -8.102 3.879 1.00 42.41 291 GLU A C 1
ATOM 2239 O O . GLU A 1 291 ? 12.753 -7.461 3.943 1.00 42.41 291 GLU A O 1
ATOM 2244 N N . ASP A 1 292 ? 14.879 -7.824 4.617 1.00 47.16 292 ASP A N 1
ATOM 2245 C CA . ASP A 1 292 ? 15.163 -6.656 5.465 1.00 47.16 292 ASP A CA 1
ATOM 2246 C C . ASP A 1 292 ? 14.024 -6.120 6.352 1.00 47.16 292 ASP A C 1
ATOM 2248 O O . ASP A 1 292 ? 13.261 -5.224 6.000 1.00 47.16 292 ASP A O 1
ATOM 2252 N N . GLN A 1 293 ? 13.989 -6.619 7.594 1.00 58.31 293 GLN A N 1
ATOM 2253 C CA . GLN A 1 293 ? 13.172 -6.056 8.670 1.00 58.31 293 GLN A CA 1
ATOM 2254 C C . GLN A 1 293 ? 13.503 -4.571 8.851 1.00 58.31 293 GLN A C 1
ATOM 2256 O O . GLN A 1 293 ? 14.598 -4.223 9.306 1.00 58.31 293 GLN A O 1
ATOM 2261 N N . ALA A 1 294 ? 12.548 -3.704 8.530 1.00 59.59 294 ALA A N 1
ATOM 2262 C CA . ALA A 1 294 ? 12.722 -2.275 8.669 1.00 59.59 294 ALA A CA 1
ATOM 2263 C C . ALA A 1 294 ? 12.689 -1.883 10.146 1.00 59.59 294 ALA A C 1
ATOM 2265 O O . ALA A 1 294 ? 11.681 -2.065 10.832 1.00 59.59 294 ALA A O 1
ATOM 2266 N N . ASP A 1 295 ? 13.791 -1.325 10.640 1.00 72.06 295 ASP A N 1
ATOM 2267 C CA . ASP A 1 295 ? 13.798 -0.653 11.937 1.00 72.06 295 ASP A CA 1
ATOM 2268 C C . ASP A 1 295 ? 13.046 0.687 11.839 1.00 72.06 295 ASP A C 1
ATOM 2270 O O . ASP A 1 295 ? 13.031 1.338 10.787 1.00 72.06 295 ASP A O 1
ATOM 2274 N N . ILE A 1 296 ? 12.460 1.144 12.946 1.00 77.19 296 ILE A N 1
ATOM 2275 C CA . ILE A 1 296 ? 11.696 2.393 13.026 1.00 77.19 296 ILE A CA 1
ATOM 2276 C C . ILE A 1 296 ? 12.502 3.601 12.540 1.00 77.19 296 ILE A C 1
ATOM 2278 O O . ILE A 1 296 ? 11.934 4.539 11.992 1.00 77.19 296 ILE A O 1
ATOM 2282 N N . ASN A 1 297 ? 13.832 3.566 12.667 1.00 79.12 297 ASN A N 1
ATOM 2283 C CA . ASN A 1 297 ? 14.717 4.609 12.152 1.00 79.12 297 ASN A CA 1
ATOM 2284 C C . ASN A 1 297 ? 14.722 4.675 10.619 1.00 79.12 297 ASN A C 1
ATOM 2286 O O . ASN A 1 297 ? 14.709 5.766 10.055 1.00 79.12 297 ASN A O 1
ATOM 2290 N N . GLN A 1 298 ? 14.689 3.528 9.934 1.00 76.19 298 GLN A N 1
ATOM 2291 C CA . GLN A 1 298 ? 14.623 3.485 8.471 1.00 76.19 298 GLN A CA 1
ATOM 2292 C C . GLN A 1 298 ? 13.281 4.021 7.968 1.00 76.19 298 GLN A C 1
ATOM 2294 O O . GLN A 1 298 ? 13.247 4.795 7.010 1.00 76.19 298 GLN A O 1
ATOM 2299 N N . ILE A 1 299 ? 12.195 3.667 8.664 1.00 75.62 299 ILE A N 1
ATOM 2300 C CA . ILE A 1 299 ? 10.843 4.169 8.393 1.00 75.62 299 ILE A CA 1
ATOM 2301 C C . ILE A 1 299 ? 10.766 5.675 8.672 1.00 75.62 299 ILE A C 1
ATOM 2303 O O . ILE A 1 299 ? 10.236 6.432 7.865 1.00 75.62 299 ILE A O 1
ATOM 2307 N N . ALA A 1 300 ? 11.344 6.147 9.777 1.00 78.00 300 ALA A N 1
ATOM 2308 C CA . ALA A 1 300 ? 11.389 7.569 10.094 1.00 78.00 300 ALA A CA 1
ATOM 2309 C C . ALA A 1 300 ? 12.195 8.355 9.052 1.00 78.00 300 ALA A C 1
ATOM 2311 O O . ALA A 1 300 ? 11.761 9.416 8.612 1.00 78.00 300 ALA A O 1
ATOM 2312 N N . ASP A 1 301 ? 13.342 7.839 8.608 1.00 77.00 301 ASP A N 1
ATOM 2313 C CA . ASP A 1 301 ? 14.137 8.468 7.554 1.00 77.00 301 ASP A CA 1
ATOM 2314 C C . ASP A 1 301 ? 13.421 8.453 6.199 1.00 77.00 301 ASP A C 1
ATOM 2316 O O . ASP A 1 301 ? 13.569 9.399 5.423 1.00 77.00 301 ASP A O 1
ATOM 2320 N N . GLN A 1 302 ? 12.633 7.415 5.906 1.00 72.94 302 GLN A N 1
ATOM 2321 C CA . GLN A 1 302 ? 11.733 7.393 4.753 1.00 72.94 302 GLN A CA 1
ATOM 2322 C C . GLN A 1 302 ? 10.696 8.512 4.859 1.00 72.94 302 GLN A C 1
ATOM 2324 O O . GLN A 1 302 ? 10.611 9.339 3.953 1.00 72.94 302 GLN A O 1
ATOM 2329 N N . LEU A 1 303 ? 9.957 8.581 5.965 1.00 73.19 303 LEU A N 1
ATOM 2330 C CA . LEU A 1 303 ? 8.913 9.584 6.165 1.00 73.19 303 LEU A CA 1
ATOM 2331 C C . LEU A 1 303 ? 9.471 11.011 6.137 1.00 73.19 303 LEU A C 1
ATOM 2333 O O . LEU A 1 303 ? 8.857 11.897 5.552 1.00 73.19 303 LEU A O 1
ATOM 2337 N N . LYS A 1 304 ? 10.681 11.235 6.669 1.00 74.06 304 LYS A N 1
ATOM 2338 C CA . LYS A 1 304 ? 11.402 12.512 6.522 1.00 74.06 304 LYS A CA 1
ATOM 2339 C C . LYS A 1 304 ? 11.654 12.860 5.055 1.00 74.06 304 LYS A C 1
ATOM 2341 O O . LYS A 1 304 ? 11.477 14.010 4.664 1.00 74.06 304 LYS A O 1
ATOM 2346 N N . ARG A 1 305 ? 12.071 11.892 4.229 1.00 69.19 305 ARG A N 1
ATOM 2347 C CA . ARG A 1 305 ? 12.282 12.115 2.786 1.00 69.19 305 ARG A CA 1
ATOM 2348 C C . ARG A 1 305 ? 10.970 12.412 2.062 1.00 69.19 305 ARG A C 1
ATOM 2350 O O . ARG A 1 305 ? 10.938 13.304 1.219 1.00 69.19 305 ARG A O 1
ATOM 2357 N N . GLU A 1 306 ? 9.900 11.697 2.396 1.00 65.88 306 GLU A N 1
ATOM 2358 C CA . GLU A 1 306 ? 8.567 11.920 1.822 1.00 65.88 306 GLU A CA 1
ATOM 2359 C C . GLU A 1 306 ? 8.009 13.304 2.200 1.00 65.88 306 GLU A C 1
ATOM 2361 O O . GLU A 1 306 ? 7.505 14.007 1.322 1.00 65.88 306 GLU A O 1
ATOM 2366 N N . ALA A 1 307 ? 8.213 13.745 3.449 1.00 62.50 307 ALA A N 1
ATOM 2367 C CA . ALA A 1 307 ? 7.866 15.089 3.918 1.00 62.50 307 ALA A CA 1
ATOM 2368 C C . ALA A 1 307 ? 8.543 16.185 3.079 1.00 62.50 307 ALA A C 1
ATOM 2370 O O . ALA A 1 307 ? 7.897 17.118 2.609 1.00 62.50 307 ALA A O 1
ATOM 2371 N N . VAL A 1 308 ? 9.852 16.046 2.838 1.00 56.25 308 VAL A N 1
ATOM 2372 C CA . VAL A 1 308 ? 10.652 17.017 2.068 1.00 56.25 308 VAL A CA 1
ATOM 2373 C C . VAL A 1 308 ? 10.221 17.085 0.599 1.00 56.25 308 VAL A C 1
ATOM 2375 O O . VAL A 1 308 ? 10.305 18.144 -0.019 1.00 56.25 308 VAL A O 1
ATOM 2378 N N . ASN A 1 309 ? 9.725 15.979 0.043 1.00 53.56 309 ASN A N 1
ATOM 2379 C CA . ASN A 1 309 ? 9.285 15.899 -1.350 1.00 53.56 309 ASN A CA 1
ATOM 2380 C C . ASN A 1 309 ? 7.834 16.373 -1.571 1.00 53.56 309 ASN A C 1
ATOM 2382 O O . ASN A 1 309 ? 7.324 16.252 -2.685 1.00 53.56 309 ASN A O 1
ATOM 2386 N N . GLY A 1 310 ? 7.174 16.920 -0.542 1.00 49.44 310 GLY A N 1
ATOM 2387 C CA . GLY A 1 310 ? 5.818 17.470 -0.634 1.00 49.44 310 GLY A CA 1
ATOM 2388 C C . GLY A 1 310 ? 4.700 16.426 -0.559 1.00 49.44 310 GLY A C 1
ATOM 2389 O O . GLY A 1 310 ? 3.547 16.747 -0.849 1.00 49.44 310 GLY A O 1
ATOM 2390 N N . ASN A 1 311 ? 5.006 15.188 -0.157 1.00 52.28 311 ASN A N 1
ATOM 2391 C CA . ASN A 1 311 ? 4.003 14.142 0.023 1.00 52.28 311 ASN A CA 1
ATOM 2392 C C . ASN A 1 311 ? 3.395 14.207 1.434 1.00 52.28 311 ASN A C 1
ATOM 2394 O O . ASN A 1 311 ? 3.718 13.417 2.315 1.00 52.28 311 ASN A O 1
ATOM 2398 N N . GLY A 1 312 ? 2.454 15.135 1.621 1.00 53.09 312 GLY A N 1
ATOM 2399 C CA . GLY A 1 312 ? 1.437 15.048 2.675 1.00 53.09 312 GLY A CA 1
ATOM 2400 C C . GLY A 1 312 ? 1.909 15.232 4.119 1.00 53.09 312 GLY A C 1
ATOM 2401 O O . GLY A 1 312 ? 1.281 14.654 5.006 1.00 53.09 312 GLY A O 1
ATOM 2402 N N . ILE A 1 313 ? 2.977 16.008 4.330 1.00 57.56 313 ILE A N 1
ATOM 2403 C CA . ILE A 1 313 ? 3.337 16.612 5.621 1.00 57.56 313 ILE A CA 1
ATOM 2404 C C . ILE A 1 313 ? 3.483 18.114 5.374 1.00 57.56 313 ILE A C 1
ATOM 2406 O O . ILE A 1 313 ? 4.338 18.530 4.589 1.00 57.56 313 ILE A O 1
ATOM 2410 N N . ASP A 1 314 ? 2.615 18.912 5.990 1.00 63.44 314 ASP A N 1
ATOM 2411 C CA . ASP A 1 314 ? 2.688 20.373 5.919 1.00 63.44 314 ASP A CA 1
ATOM 2412 C C . ASP A 1 314 ? 3.846 20.875 6.805 1.00 63.44 314 ASP A C 1
ATOM 2414 O O . ASP A 1 314 ? 4.161 20.290 7.841 1.00 63.44 314 ASP A O 1
ATOM 2418 N N . HIS A 1 315 ? 4.490 21.980 6.427 1.00 66.25 315 HIS A N 1
ATOM 2419 C CA . HIS A 1 315 ? 5.538 22.604 7.243 1.00 66.25 315 HIS A CA 1
ATOM 2420 C C . HIS A 1 315 ? 5.019 23.068 8.616 1.00 66.25 315 HIS A C 1
ATOM 2422 O O . HIS A 1 315 ? 5.804 23.217 9.554 1.00 66.25 315 HIS A O 1
ATOM 2428 N N . ASP A 1 316 ? 3.704 23.256 8.744 1.00 78.38 316 ASP A N 1
ATOM 2429 C CA . ASP A 1 316 ? 3.027 23.618 9.989 1.00 78.38 316 ASP A CA 1
ATOM 2430 C C . ASP A 1 316 ? 2.568 22.404 10.829 1.00 78.38 316 ASP A C 1
ATOM 2432 O O . ASP A 1 316 ? 1.819 22.567 11.800 1.00 78.38 316 ASP A O 1
ATOM 2436 N N . GLU A 1 317 ? 3.032 21.192 10.514 1.00 84.81 317 GLU A N 1
ATOM 2437 C CA . GLU A 1 317 ? 2.708 19.964 11.247 1.00 84.81 317 GLU A CA 1
ATOM 2438 C C . GLU A 1 317 ? 3.901 19.383 12.018 1.00 84.81 317 GLU A C 1
ATOM 2440 O O . GLU A 1 317 ? 5.048 19.428 11.579 1.00 84.81 317 GLU A O 1
ATOM 2445 N N . SER A 1 318 ? 3.598 18.808 13.181 1.00 86.88 318 SER A N 1
ATOM 2446 C CA . SER A 1 318 ? 4.470 17.898 13.919 1.00 86.88 318 SER A CA 1
ATOM 2447 C C . SER A 1 318 ? 4.158 16.477 13.480 1.00 86.88 318 SER A C 1
ATOM 2449 O O . SER A 1 318 ? 2.984 16.096 13.413 1.00 86.88 318 SER A O 1
ATOM 2451 N N . VAL A 1 319 ? 5.192 15.668 13.247 1.00 87.19 319 VAL A N 1
ATOM 2452 C CA . VAL A 1 319 ? 5.021 14.280 12.791 1.00 87.19 319 VAL A CA 1
ATOM 2453 C C . VAL A 1 319 ? 5.767 13.314 13.697 1.00 87.19 319 VAL A C 1
ATOM 2455 O O . VAL A 1 319 ? 6.959 13.473 13.969 1.00 87.19 319 VAL A O 1
ATOM 2458 N N . LEU A 1 320 ? 5.064 12.274 14.140 1.00 89.69 320 LEU A N 1
ATOM 2459 C CA . LEU A 1 320 ? 5.612 11.197 14.962 1.00 89.69 320 LEU A CA 1
ATOM 2460 C C . LEU A 1 320 ? 5.509 9.883 14.202 1.00 89.69 320 LEU A C 1
ATOM 2462 O O . LEU A 1 320 ? 4.429 9.549 13.723 1.00 89.69 320 LEU A O 1
ATOM 2466 N N . ALA A 1 321 ? 6.600 9.123 14.151 1.00 89.25 321 ALA A N 1
ATOM 2467 C CA . ALA A 1 321 ? 6.599 7.723 13.743 1.00 89.25 321 ALA A CA 1
ATOM 2468 C C . ALA A 1 321 ? 6.876 6.835 14.953 1.00 89.25 321 ALA A C 1
ATOM 2470 O O . ALA A 1 321 ? 7.779 7.122 15.734 1.00 89.25 321 ALA A O 1
ATOM 2471 N N . PHE A 1 322 ? 6.113 5.764 15.128 1.00 89.81 322 PHE A N 1
ATOM 2472 C CA . PHE A 1 322 ? 6.237 4.890 16.290 1.00 89.81 322 PHE A CA 1
ATOM 2473 C C . PHE A 1 322 ? 5.828 3.454 15.983 1.00 89.81 322 PHE A C 1
ATOM 2475 O O . PHE A 1 322 ? 5.009 3.198 15.104 1.00 89.81 322 PHE A O 1
ATOM 2482 N N . THR A 1 323 ? 6.380 2.507 16.735 1.00 88.50 323 THR A N 1
ATOM 2483 C CA . THR A 1 323 ? 5.944 1.107 16.742 1.00 88.50 323 THR A CA 1
ATOM 2484 C C . THR A 1 323 ? 5.149 0.820 18.006 1.00 88.50 323 THR A C 1
ATOM 2486 O O . THR A 1 323 ? 5.325 1.452 19.056 1.00 88.50 323 THR A O 1
ATOM 2489 N N . LEU A 1 324 ? 4.253 -0.154 17.910 1.00 87.06 324 LEU A N 1
ATOM 2490 C CA . LEU A 1 324 ? 3.417 -0.601 19.014 1.00 87.06 324 LEU A CA 1
ATOM 2491 C C . LEU A 1 324 ? 3.676 -2.075 19.302 1.00 87.06 324 LEU A C 1
ATOM 2493 O O . LEU A 1 324 ? 4.166 -2.819 18.455 1.00 87.06 324 LEU A O 1
ATOM 2497 N N . LYS A 1 325 ? 3.327 -2.506 20.514 1.00 83.12 325 LYS A N 1
ATOM 2498 C CA . LYS A 1 325 ? 3.156 -3.936 20.769 1.00 83.12 325 LYS A CA 1
ATOM 2499 C C . LYS A 1 325 ? 1.932 -4.411 19.990 1.00 83.12 325 LYS A C 1
ATOM 2501 O O . LYS A 1 325 ? 0.914 -3.715 19.993 1.00 83.12 325 LYS A O 1
ATOM 2506 N N . ASP A 1 326 ? 2.038 -5.579 19.368 1.00 82.88 326 ASP A N 1
ATOM 2507 C CA . ASP A 1 326 ? 0.907 -6.248 18.725 1.00 82.88 326 ASP A CA 1
ATOM 2508 C C . ASP A 1 326 ? -0.027 -6.825 19.801 1.00 82.88 326 ASP A C 1
ATOM 2510 O O . ASP A 1 326 ? 0.056 -7.983 20.207 1.00 82.88 326 ASP A O 1
ATOM 2514 N N . GLU A 1 327 ? -0.841 -5.942 20.374 1.00 86.44 327 GLU A N 1
ATOM 2515 C CA . GLU A 1 327 ? -1.868 -6.253 21.355 1.00 86.44 327 GLU A CA 1
ATOM 2516 C C . GLU A 1 327 ? -3.104 -5.393 21.087 1.00 86.44 327 GLU A C 1
ATOM 2518 O O . GLU A 1 327 ? -3.026 -4.243 20.637 1.00 86.44 327 GLU A O 1
ATOM 2523 N N . VAL A 1 328 ? -4.262 -5.953 21.424 1.00 88.94 328 VAL A N 1
ATOM 2524 C CA . VAL A 1 328 ? -5.548 -5.271 21.292 1.00 88.94 328 VAL A CA 1
ATOM 2525 C C . VAL A 1 328 ? -5.505 -3.918 22.008 1.00 88.94 328 VAL A C 1
ATOM 2527 O O . VAL A 1 328 ? -5.170 -3.824 23.191 1.00 88.94 328 VAL A O 1
ATOM 2530 N N . GLY A 1 329 ? -5.907 -2.869 21.289 1.00 88.94 329 GLY A N 1
ATOM 2531 C CA . GLY A 1 329 ? -6.052 -1.523 21.840 1.00 88.94 329 GLY A CA 1
ATOM 2532 C C . GLY A 1 329 ? -4.756 -0.716 21.927 1.00 88.94 329 GLY A C 1
ATOM 2533 O O . GLY A 1 329 ? -4.809 0.429 22.368 1.00 88.94 329 GLY A O 1
ATOM 2534 N N . SER A 1 330 ? -3.598 -1.227 21.484 1.00 91.06 330 SER A N 1
ATOM 2535 C CA . SER A 1 330 ? -2.356 -0.432 21.474 1.00 91.06 330 SER A CA 1
ATOM 2536 C C . SER A 1 330 ? -2.515 0.918 20.769 1.00 91.06 330 SER A C 1
ATOM 2538 O O . SER A 1 330 ? -2.096 1.948 21.297 1.00 91.06 330 SER A O 1
ATOM 2540 N N . LEU A 1 331 ? -3.137 0.929 19.585 1.00 92.25 331 LEU A N 1
ATOM 2541 C CA . LEU A 1 331 ? -3.303 2.159 18.808 1.00 92.25 331 LEU A CA 1
ATOM 2542 C C . LEU A 1 331 ? -4.309 3.113 19.463 1.00 92.25 331 LEU A C 1
ATOM 2544 O O . LEU A 1 331 ? -4.070 4.317 19.528 1.00 92.25 331 LEU A O 1
ATOM 2548 N N . GLU A 1 332 ? -5.405 2.569 19.997 1.00 93.25 332 GLU A N 1
ATOM 2549 C CA . GLU A 1 332 ? -6.413 3.328 20.742 1.00 93.25 332 GLU A CA 1
ATOM 2550 C C . GLU A 1 332 ? -5.784 4.068 21.931 1.00 93.25 332 GLU A C 1
ATOM 2552 O O . GLU A 1 332 ? -6.061 5.254 22.117 1.00 93.25 332 GLU A O 1
ATOM 2557 N N . LYS A 1 333 ? -4.891 3.414 22.691 1.00 93.00 333 LYS A N 1
ATOM 2558 C CA . LYS A 1 333 ? -4.176 4.034 23.821 1.00 93.00 333 LYS A CA 1
ATOM 2559 C C . LYS A 1 333 ? -3.422 5.291 23.388 1.00 93.00 333 LYS A C 1
ATOM 2561 O O . LYS A 1 333 ? -3.547 6.319 24.047 1.00 93.00 333 LYS A O 1
ATOM 2566 N N . VAL A 1 334 ? -2.688 5.235 22.272 1.00 93.94 334 VAL A N 1
ATOM 2567 C CA . VAL A 1 334 ? -1.937 6.391 21.753 1.00 93.94 334 VAL A CA 1
ATOM 2568 C C . VAL A 1 334 ? -2.877 7.494 21.269 1.00 93.94 334 VAL A C 1
ATOM 2570 O O . VAL A 1 334 ? -2.740 8.645 21.679 1.00 93.94 334 VAL A O 1
ATOM 2573 N N . VAL A 1 335 ? -3.869 7.161 20.438 1.00 93.62 335 VAL A N 1
ATOM 2574 C CA . VAL A 1 335 ? -4.812 8.148 19.873 1.00 93.62 335 VAL A CA 1
ATOM 2575 C C . VAL A 1 335 ? -5.663 8.814 20.971 1.00 93.62 335 VAL A C 1
ATOM 2577 O O . VAL A 1 335 ? -6.024 9.993 20.874 1.00 93.62 335 VAL A O 1
ATOM 2580 N N . SER A 1 336 ? -5.934 8.105 22.068 1.00 93.44 336 SER A N 1
ATOM 2581 C CA . SER A 1 336 ? -6.672 8.636 23.219 1.00 93.44 336 SER A CA 1
ATOM 2582 C C . SER A 1 336 ? -5.934 9.762 23.947 1.00 93.44 336 SER A C 1
ATOM 2584 O O . SER A 1 336 ? -6.591 10.670 24.455 1.00 93.44 336 SER A O 1
ATOM 2586 N N . ILE A 1 337 ? -4.595 9.772 23.947 1.00 94.38 337 ILE A N 1
ATOM 2587 C CA . ILE A 1 337 ? -3.790 10.851 24.553 1.00 94.38 337 ILE A CA 1
ATOM 2588 C C . ILE A 1 337 ? -4.101 12.192 23.866 1.00 94.38 337 ILE A C 1
ATOM 2590 O O . ILE A 1 337 ? -4.379 13.199 24.524 1.00 94.38 337 ILE A O 1
ATOM 2594 N N . PHE A 1 338 ? -4.140 12.198 22.530 1.00 93.88 338 PHE A N 1
ATOM 2595 C CA . PHE A 1 338 ? -4.491 13.383 21.737 1.00 93.88 338 PHE A CA 1
ATOM 2596 C C . PHE A 1 338 ? -5.932 13.826 21.995 1.00 93.88 338 PHE A C 1
ATOM 2598 O O . PHE A 1 338 ? -6.203 15.013 22.184 1.00 93.88 338 PHE A O 1
ATOM 2605 N N . THR A 1 339 ? -6.847 12.859 22.090 1.00 90.94 339 THR A N 1
ATOM 2606 C CA . THR A 1 339 ? -8.269 13.107 22.360 1.00 90.94 339 THR A CA 1
ATOM 2607 C C . THR A 1 339 ? -8.485 13.780 23.716 1.00 90.94 339 THR A C 1
ATOM 2609 O O . THR A 1 339 ? -9.183 14.791 23.799 1.00 90.94 339 THR A O 1
ATOM 2612 N N . GLN A 1 340 ? -7.841 13.284 24.778 1.00 92.25 340 GLN A N 1
ATOM 2613 C CA . GLN A 1 340 ? -7.928 13.855 26.130 1.00 92.25 340 GLN A CA 1
ATOM 2614 C C . GLN A 1 340 ? -7.426 15.304 26.182 1.00 92.25 340 GLN A C 1
ATOM 2616 O O . GLN A 1 340 ? -7.955 16.128 26.930 1.00 92.25 340 GLN A O 1
ATOM 2621 N N . ARG A 1 341 ? -6.446 15.631 25.336 1.00 92.19 341 ARG A N 1
ATOM 2622 C CA . ARG A 1 341 ? -5.873 16.974 25.185 1.00 92.19 341 ARG A CA 1
ATOM 2623 C C . ARG A 1 341 ? -6.607 17.837 24.147 1.00 92.19 341 ARG A C 1
ATOM 2625 O O . ARG A 1 341 ? -6.225 18.987 23.949 1.00 92.19 341 ARG A O 1
ATOM 2632 N N . LYS A 1 342 ? -7.678 17.322 23.523 1.00 91.19 342 LYS A N 1
ATOM 2633 C CA . LYS A 1 342 ? -8.460 17.975 22.452 1.00 91.19 342 LYS A CA 1
ATOM 2634 C C . LYS A 1 342 ? -7.609 18.402 21.251 1.00 91.19 342 LYS A C 1
ATOM 2636 O O . LYS A 1 342 ? -7.879 19.424 20.623 1.00 91.19 342 LYS A O 1
ATOM 2641 N N . ILE A 1 343 ? -6.578 17.623 20.943 1.00 91.00 343 ILE A N 1
ATOM 2642 C CA . ILE A 1 343 ? -5.709 17.840 19.787 1.00 91.00 343 ILE A CA 1
ATOM 2643 C C . ILE A 1 343 ? -6.276 17.027 18.627 1.00 91.00 343 ILE A C 1
ATOM 2645 O O . ILE A 1 343 ? -6.455 15.816 18.757 1.00 91.00 343 ILE A O 1
ATOM 2649 N N . ASN A 1 344 ? -6.573 17.691 17.507 1.00 88.44 344 ASN A N 1
ATOM 2650 C CA . ASN A 1 344 ? -6.994 16.989 16.299 1.00 88.44 344 ASN A CA 1
ATOM 2651 C C . ASN A 1 344 ? -5.774 16.443 15.556 1.00 88.44 344 ASN A C 1
ATOM 2653 O O . ASN A 1 344 ? -4.778 17.157 15.397 1.00 88.44 344 ASN A O 1
ATOM 2657 N N . LEU A 1 345 ? -5.874 15.202 15.089 1.00 89.62 345 LEU A N 1
ATOM 2658 C CA . LEU A 1 345 ? -4.898 14.638 14.166 1.00 89.62 345 LEU A CA 1
ATOM 2659 C C . LEU A 1 345 ? -5.245 15.103 12.757 1.00 89.62 345 LEU A C 1
ATOM 2661 O O . LEU A 1 345 ? -6.415 15.157 12.395 1.00 89.62 345 LEU A O 1
ATOM 2665 N N . THR A 1 346 ? -4.234 15.417 11.962 1.00 85.94 346 THR A N 1
ATOM 2666 C CA . THR A 1 346 ? -4.413 15.737 10.541 1.00 85.94 346 THR A CA 1
ATOM 2667 C C . THR A 1 346 ? -4.210 14.508 9.664 1.00 85.94 346 THR A C 1
ATOM 2669 O O . THR A 1 346 ? -4.803 14.406 8.592 1.00 85.94 346 THR A O 1
ATOM 2672 N N . ARG A 1 347 ? -3.417 13.537 10.136 1.00 86.62 347 ARG A N 1
ATOM 2673 C CA . ARG A 1 347 ? -3.173 12.274 9.438 1.00 86.62 347 ARG A CA 1
ATOM 2674 C C . ARG A 1 347 ? -2.808 11.156 10.400 1.00 86.62 347 ARG A C 1
ATOM 2676 O O . ARG A 1 347 ? -2.173 11.403 11.425 1.00 86.62 347 ARG A O 1
ATOM 2683 N N . ILE A 1 348 ? -3.178 9.927 10.049 1.00 89.00 348 ILE A N 1
ATOM 2684 C CA . ILE A 1 348 ? -2.686 8.718 10.710 1.00 89.00 348 ILE A CA 1
ATOM 2685 C C . ILE A 1 348 ? -2.763 7.522 9.771 1.00 89.00 348 ILE A C 1
ATOM 2687 O O . ILE A 1 348 ? -3.837 7.162 9.293 1.00 89.00 348 ILE A O 1
ATOM 2691 N N . ASP A 1 349 ? -1.623 6.879 9.556 1.00 87.25 349 ASP A N 1
ATOM 2692 C CA . ASP A 1 349 ? -1.509 5.719 8.683 1.00 87.25 349 ASP A CA 1
ATOM 2693 C C . ASP A 1 349 ? -0.575 4.674 9.306 1.00 87.25 349 ASP A C 1
ATOM 2695 O O . ASP A 1 349 ? 0.341 4.981 10.071 1.00 87.25 349 ASP A O 1
ATOM 2699 N N . SER A 1 350 ? -0.792 3.422 8.919 1.00 85.25 350 SER A N 1
ATOM 2700 C CA . SER A 1 350 ? 0.082 2.289 9.234 1.00 85.25 350 SER A CA 1
ATOM 2701 C C . SER A 1 350 ? 1.018 1.959 8.069 1.00 85.25 350 SER A C 1
ATOM 2703 O O . SER A 1 350 ? 0.657 2.098 6.898 1.00 85.25 350 SER A O 1
ATOM 2705 N N . ILE A 1 351 ? 2.228 1.513 8.381 1.00 77.31 351 ILE A N 1
ATOM 2706 C CA . ILE A 1 351 ? 3.266 1.084 7.444 1.00 77.31 351 ILE A CA 1
ATOM 2707 C C . ILE A 1 351 ? 3.718 -0.313 7.885 1.00 77.31 351 ILE A C 1
ATOM 2709 O O . ILE A 1 351 ? 4.105 -0.479 9.045 1.00 77.31 351 ILE A O 1
ATOM 2713 N N . PRO A 1 352 ? 3.657 -1.331 7.009 1.00 67.38 352 PRO A N 1
ATOM 2714 C CA . PRO A 1 352 ? 4.189 -2.646 7.340 1.00 67.38 352 PRO A CA 1
ATOM 2715 C C . PRO A 1 352 ? 5.705 -2.548 7.545 1.00 67.38 352 PRO A C 1
ATOM 2717 O O . PRO A 1 352 ? 6.408 -1.962 6.727 1.00 67.38 352 PRO A O 1
ATOM 2720 N N . THR A 1 353 ? 6.216 -3.126 8.633 1.00 67.12 353 THR A N 1
ATOM 2721 C CA . THR A 1 353 ? 7.665 -3.123 8.937 1.00 67.12 353 THR A CA 1
ATOM 2722 C C . THR A 1 353 ? 8.435 -4.240 8.228 1.00 67.12 353 THR A C 1
ATOM 2724 O O . THR A 1 353 ? 9.656 -4.326 8.332 1.00 67.12 353 THR A O 1
ATOM 2727 N N . GLY A 1 354 ? 7.721 -5.143 7.555 1.00 60.25 354 GLY A N 1
ATOM 2728 C CA . GLY A 1 354 ? 8.278 -6.381 7.019 1.00 60.25 354 GLY A CA 1
ATOM 2729 C C . GLY A 1 354 ? 8.377 -7.519 8.047 1.00 60.25 354 GLY A C 1
ATOM 2730 O O . GLY A 1 354 ? 8.693 -8.645 7.665 1.00 60.25 354 GLY A O 1
ATOM 2731 N N . ARG A 1 355 ? 8.077 -7.287 9.339 1.00 61.44 355 ARG A N 1
ATOM 2732 C CA . ARG A 1 355 ? 7.837 -8.382 10.299 1.00 61.44 355 ARG A CA 1
ATOM 2733 C C . ARG A 1 355 ? 6.351 -8.742 10.331 1.00 61.44 355 ARG A C 1
ATOM 2735 O O . ARG A 1 355 ? 5.492 -7.860 10.267 1.00 61.44 355 ARG A O 1
ATOM 2742 N N . LEU A 1 356 ? 6.053 -10.038 10.449 1.00 56.97 356 LEU A N 1
ATOM 2743 C CA . LEU A 1 356 ? 4.679 -10.533 10.536 1.00 56.97 356 LEU A CA 1
ATOM 2744 C C . LEU A 1 356 ? 3.952 -9.859 11.711 1.00 56.97 356 LEU A C 1
ATOM 2746 O O . LEU A 1 356 ? 4.440 -9.890 12.839 1.00 56.97 356 LEU A O 1
ATOM 2750 N N . ASN A 1 357 ? 2.796 -9.255 11.427 1.00 60.03 357 ASN A N 1
ATOM 2751 C CA . ASN A 1 357 ? 1.953 -8.532 12.388 1.00 60.03 357 ASN A CA 1
ATOM 2752 C C . ASN A 1 357 ? 2.621 -7.342 13.109 1.00 60.03 357 ASN A C 1
ATOM 2754 O O . ASN A 1 357 ? 2.095 -6.861 14.108 1.00 60.03 357 ASN A O 1
ATOM 2758 N N . GLU A 1 358 ? 3.742 -6.810 12.606 1.00 67.69 358 GLU A N 1
ATOM 2759 C CA . GLU A 1 358 ? 4.338 -5.587 13.153 1.00 67.69 358 GLU A CA 1
ATOM 2760 C C . GLU A 1 358 ? 4.183 -4.417 12.179 1.00 67.69 358 GLU A C 1
ATOM 2762 O O . GLU A 1 358 ? 4.674 -4.424 11.043 1.00 67.69 358 GLU A O 1
ATOM 2767 N N . TYR A 1 359 ? 3.531 -3.369 12.671 1.00 75.38 359 TYR A N 1
ATOM 2768 C CA . TYR A 1 359 ? 3.293 -2.135 11.941 1.00 75.38 359 TYR A CA 1
ATOM 2769 C C . TYR A 1 359 ? 3.969 -0.971 12.656 1.00 75.38 359 TYR A C 1
ATOM 2771 O O . TYR A 1 359 ? 3.887 -0.827 13.880 1.00 75.38 359 TYR A O 1
ATOM 2779 N N . ALA A 1 360 ? 4.612 -0.118 11.869 1.00 83.94 360 ALA A N 1
ATOM 2780 C CA . ALA A 1 360 ? 4.895 1.237 12.286 1.00 83.94 360 ALA A CA 1
ATOM 2781 C C . ALA A 1 360 ? 3.670 2.091 11.978 1.00 83.94 360 ALA A C 1
ATOM 2783 O O . ALA A 1 360 ? 2.967 1.881 10.991 1.00 83.94 360 ALA A O 1
ATOM 2784 N N . PHE A 1 361 ? 3.425 3.075 12.815 1.00 87.88 361 PHE A N 1
ATOM 2785 C CA . PHE A 1 361 ? 2.413 4.085 12.599 1.00 87.88 361 PHE A CA 1
ATOM 2786 C C . PHE A 1 361 ? 3.116 5.409 12.437 1.00 87.88 361 PHE A C 1
ATOM 2788 O O . PHE A 1 361 ? 4.142 5.657 13.075 1.00 87.88 361 PHE A O 1
ATOM 2795 N N . TYR A 1 362 ? 2.541 6.275 11.622 1.00 87.19 362 TYR A N 1
ATOM 2796 C CA . TYR A 1 362 ? 2.865 7.680 11.711 1.00 87.19 362 TYR A CA 1
ATOM 2797 C C . TYR A 1 362 ? 1.591 8.490 11.849 1.00 87.19 362 TYR A C 1
ATOM 2799 O O . TYR A 1 362 ? 0.557 8.159 11.265 1.00 87.19 362 TYR A O 1
ATOM 2807 N N . LEU A 1 363 ? 1.676 9.538 12.658 1.00 90.06 363 LEU A N 1
ATOM 2808 C CA . LEU A 1 363 ? 0.605 10.498 12.857 1.00 90.06 363 LEU A CA 1
ATOM 2809 C C . LEU A 1 363 ? 1.143 11.912 12.683 1.00 90.06 363 LEU A C 1
ATOM 2811 O O . LEU A 1 363 ? 2.308 12.182 12.987 1.00 90.06 363 LEU A O 1
ATOM 2815 N N . ALA A 1 364 ? 0.275 12.796 12.209 1.00 88.88 364 ALA A N 1
ATOM 2816 C CA . ALA A 1 364 ? 0.541 14.216 12.059 1.00 88.88 364 ALA A CA 1
ATOM 2817 C C . ALA A 1 364 ? -0.506 15.032 12.824 1.00 88.88 364 ALA A C 1
ATOM 2819 O O . ALA A 1 364 ? -1.668 14.625 12.953 1.00 88.88 364 ALA A O 1
ATOM 2820 N N . PHE A 1 365 ? -0.084 16.169 13.368 1.00 90.00 365 PHE A N 1
ATOM 2821 C CA . PHE A 1 365 ? -0.944 17.137 14.046 1.00 90.00 365 PHE A CA 1
ATOM 2822 C C . PHE A 1 365 ? -0.338 18.537 13.948 1.00 90.00 365 PHE A C 1
ATOM 2824 O O . PHE A 1 365 ? 0.860 18.694 13.734 1.00 90.00 365 PHE A O 1
ATOM 2831 N N . LYS A 1 366 ? -1.157 19.576 14.125 1.00 87.25 366 LYS A N 1
ATOM 2832 C CA . LYS A 1 366 ? -0.697 20.967 13.990 1.00 87.25 366 LYS A CA 1
ATOM 2833 C C . LYS A 1 366 ? 0.366 21.348 15.023 1.00 87.25 366 LYS A C 1
ATOM 2835 O O . LYS A 1 366 ? 0.253 21.011 16.203 1.00 87.25 366 LYS A O 1
ATOM 2840 N N . ASN A 1 367 ? 1.340 22.141 14.585 1.00 83.19 367 ASN A N 1
ATOM 2841 C CA . ASN A 1 367 ? 2.336 22.774 15.442 1.00 83.19 367 ASN A CA 1
ATOM 2842 C C . ASN A 1 367 ? 1.708 23.789 16.415 1.00 83.19 367 ASN A C 1
ATOM 2844 O O . ASN A 1 367 ? 0.573 24.240 16.257 1.00 83.19 367 ASN A O 1
ATOM 2848 N N . GLY A 1 368 ? 2.474 24.170 17.443 1.00 80.50 368 GLY A N 1
ATOM 2849 C CA . GLY A 1 368 ? 2.075 25.219 18.391 1.00 80.50 368 GLY A CA 1
ATOM 2850 C C . GLY A 1 368 ? 1.086 24.774 19.473 1.00 80.50 368 GLY A C 1
ATOM 2851 O O . GLY A 1 368 ? 0.455 25.617 20.112 1.00 80.50 368 GLY A O 1
ATOM 2852 N N . ILE A 1 369 ? 0.948 23.467 19.702 1.00 84.31 369 ILE A N 1
ATOM 2853 C CA . ILE A 1 369 ? 0.124 22.943 20.795 1.00 84.31 369 ILE A CA 1
ATOM 2854 C C . ILE A 1 369 ? 0.717 23.284 22.182 1.00 84.31 369 ILE A C 1
ATOM 2856 O O . ILE A 1 369 ? 1.936 23.212 22.376 1.00 84.31 369 ILE A O 1
ATOM 2860 N N . PRO A 1 370 ? -0.121 23.620 23.183 1.00 81.88 370 PRO A N 1
ATOM 2861 C CA . PRO A 1 370 ? 0.332 23.797 24.560 1.00 81.88 370 PRO A CA 1
ATOM 2862 C C . PRO A 1 370 ? 0.953 22.514 25.126 1.00 81.88 370 PRO A C 1
ATOM 2864 O O . PRO A 1 370 ? 0.469 21.416 24.857 1.00 81.88 370 PRO A O 1
ATOM 2867 N N . ASN A 1 371 ? 1.993 22.659 25.952 1.00 86.56 371 ASN A N 1
ATOM 2868 C CA . ASN A 1 371 ? 2.676 21.553 26.634 1.00 86.56 371 ASN A CA 1
ATOM 2869 C C . ASN A 1 371 ? 3.145 20.425 25.693 1.00 86.56 371 ASN A C 1
ATOM 2871 O O . ASN A 1 371 ? 3.068 19.247 26.037 1.00 86.56 371 ASN A O 1
ATOM 2875 N N . HIS A 1 372 ? 3.651 20.786 24.509 1.00 87.00 372 HIS A N 1
ATOM 2876 C CA . HIS A 1 372 ? 4.115 19.836 23.494 1.00 87.00 372 HIS A CA 1
ATOM 2877 C C . HIS A 1 372 ? 5.057 18.756 24.056 1.00 87.00 372 HIS A C 1
ATOM 2879 O O . HIS A 1 372 ? 4.869 17.577 23.781 1.00 87.00 372 HIS A O 1
ATOM 2885 N N . GLN A 1 373 ? 6.022 19.128 24.906 1.00 87.38 373 GLN A N 1
ATOM 2886 C CA . GLN A 1 373 ? 6.966 18.162 25.479 1.00 87.38 373 GLN A CA 1
ATOM 2887 C C . GLN A 1 373 ? 6.284 17.118 26.379 1.00 87.38 373 GLN A C 1
ATOM 2889 O O . GLN A 1 373 ? 6.611 15.939 26.290 1.00 87.38 373 GLN A O 1
ATOM 2894 N N . GLU A 1 374 ? 5.309 17.530 27.197 1.00 91.38 374 GLU A N 1
ATOM 2895 C CA . GLU A 1 374 ? 4.551 16.606 28.053 1.00 91.38 374 GLU A CA 1
ATOM 2896 C C . GLU A 1 374 ? 3.738 15.615 27.215 1.00 91.38 374 GLU A C 1
ATOM 2898 O O . GLU A 1 374 ? 3.709 14.428 27.529 1.00 91.38 374 GLU A O 1
ATOM 2903 N N . LEU A 1 375 ? 3.122 16.084 26.119 1.00 91.69 375 LEU A N 1
ATOM 2904 C CA . LEU A 1 375 ? 2.438 15.207 25.167 1.00 91.69 375 LEU A CA 1
ATOM 2905 C C . LEU A 1 375 ? 3.403 14.157 24.603 1.00 91.69 375 LEU A C 1
ATOM 2907 O O . LEU A 1 375 ? 3.074 12.973 24.588 1.00 91.69 375 LEU A O 1
ATOM 2911 N N . LEU A 1 376 ? 4.584 14.575 24.136 1.00 90.00 376 LEU A N 1
ATOM 2912 C CA . LEU A 1 376 ? 5.564 13.648 23.567 1.00 90.00 376 LEU A CA 1
ATOM 2913 C C . LEU A 1 376 ? 6.013 12.595 24.581 1.00 90.00 376 LEU A C 1
ATOM 2915 O O . LEU A 1 376 ? 6.212 11.438 24.214 1.00 90.00 376 LEU A O 1
ATOM 2919 N N . ASP A 1 377 ? 6.175 12.983 25.843 1.00 91.25 377 ASP A N 1
ATOM 2920 C CA . ASP A 1 377 ? 6.598 12.072 26.901 1.00 91.25 377 ASP A CA 1
ATOM 2921 C C . ASP A 1 377 ? 5.490 11.075 27.279 1.00 91.25 377 ASP A C 1
ATOM 2923 O O . ASP A 1 377 ? 5.779 9.894 27.472 1.00 91.25 377 ASP A O 1
ATOM 2927 N N . GLU A 1 378 ? 4.220 11.490 27.275 1.00 93.06 378 GLU A N 1
ATOM 2928 C CA . GLU A 1 378 ? 3.075 10.578 27.419 1.00 93.06 378 GLU A CA 1
ATOM 2929 C C . GLU A 1 378 ? 2.980 9.580 26.260 1.00 93.06 378 GLU A C 1
ATOM 2931 O O . GLU A 1 378 ? 2.819 8.380 26.490 1.00 93.06 378 GLU A O 1
ATOM 2936 N N . VAL A 1 379 ? 3.126 10.049 25.016 1.00 92.06 379 VAL A N 1
ATOM 2937 C CA . VAL A 1 379 ? 3.082 9.178 23.831 1.00 92.06 379 VAL A CA 1
ATOM 2938 C C . VAL A 1 379 ? 4.232 8.168 23.865 1.00 92.06 379 VAL A C 1
ATOM 2940 O O . VAL A 1 379 ? 4.001 6.979 23.657 1.00 92.06 379 VAL A O 1
ATOM 2943 N N . LYS A 1 380 ? 5.453 8.596 24.217 1.00 91.38 380 LYS A N 1
ATOM 2944 C CA . LYS A 1 380 ? 6.617 7.701 24.371 1.00 91.38 380 LYS A CA 1
ATOM 2945 C C . LYS A 1 380 ? 6.354 6.537 25.322 1.00 91.38 380 LYS A C 1
ATOM 2947 O O . LYS A 1 380 ? 6.820 5.437 25.054 1.00 91.38 380 LYS A O 1
ATOM 2952 N N . LEU A 1 381 ? 5.617 6.761 26.410 1.00 92.06 381 LEU A N 1
ATOM 2953 C CA . LEU A 1 381 ? 5.295 5.712 27.384 1.00 92.06 381 LEU A CA 1
ATOM 2954 C C . LEU A 1 381 ? 4.310 4.667 26.841 1.00 92.06 381 LEU A C 1
ATOM 2956 O O . LEU A 1 381 ? 4.287 3.539 27.336 1.00 92.06 381 LEU A O 1
ATOM 2960 N N . ALA A 1 382 ? 3.498 5.030 25.847 1.00 90.38 382 ALA A N 1
ATOM 2961 C CA . ALA A 1 382 ? 2.528 4.142 25.212 1.00 90.38 382 ALA A CA 1
ATOM 2962 C C . ALA A 1 382 ? 3.101 3.375 24.004 1.00 90.38 382 ALA A C 1
ATOM 2964 O O . ALA A 1 382 ? 2.503 2.391 23.566 1.00 90.38 382 ALA A O 1
ATOM 2965 N N . CYS A 1 383 ? 4.252 3.796 23.473 1.00 90.31 383 CYS A N 1
ATOM 2966 C CA . CYS A 1 383 ? 4.892 3.193 22.306 1.00 90.31 383 CYS A CA 1
ATOM 2967 C C . CYS A 1 383 ? 5.978 2.175 22.689 1.00 90.31 383 CYS A C 1
ATOM 2969 O O . CYS A 1 383 ? 6.563 2.227 23.770 1.00 90.31 383 CYS A O 1
ATOM 2971 N N . LYS A 1 384 ? 6.276 1.245 21.774 1.00 85.56 384 LYS A N 1
ATOM 2972 C CA . LYS A 1 384 ? 7.457 0.373 21.873 1.00 85.56 384 LYS A CA 1
ATOM 2973 C C . LYS A 1 384 ? 8.711 1.164 21.498 1.00 85.56 384 LYS A C 1
ATOM 2975 O O . LYS A 1 384 ? 9.670 1.194 22.262 1.00 85.56 384 LYS A O 1
ATOM 2980 N N . GLU A 1 385 ? 8.667 1.836 20.353 1.00 86.06 385 GLU A N 1
ATOM 2981 C CA . GLU A 1 385 ? 9.683 2.781 19.887 1.00 86.06 385 GLU A CA 1
ATOM 2982 C C . GLU A 1 385 ? 8.991 3.991 19.264 1.00 86.06 385 GLU A C 1
ATOM 2984 O O . GLU A 1 385 ? 7.869 3.881 18.772 1.00 86.06 385 GLU A O 1
ATOM 2989 N N . ILE A 1 386 ? 9.650 5.148 19.276 1.00 87.44 386 ILE A N 1
ATOM 2990 C CA . ILE A 1 386 ? 9.117 6.381 18.697 1.00 87.44 386 ILE A CA 1
ATOM 2991 C C . ILE A 1 386 ? 10.244 7.307 18.253 1.00 87.44 386 ILE A C 1
ATOM 2993 O O . ILE A 1 386 ? 11.253 7.471 18.939 1.00 87.44 386 ILE A O 1
ATOM 2997 N N . VAL A 1 387 ? 10.034 7.943 17.108 1.00 86.06 387 VAL A N 1
ATOM 2998 C CA . VAL A 1 387 ? 10.918 8.918 16.488 1.00 86.06 387 VAL A CA 1
ATOM 2999 C C . VAL A 1 387 ? 10.084 10.128 16.079 1.00 86.06 387 VAL A C 1
ATOM 3001 O O . VAL A 1 387 ? 9.078 10.002 15.381 1.00 86.06 387 VAL A O 1
ATOM 3004 N N . GLN A 1 388 ? 10.514 11.316 16.498 1.00 83.38 388 GLN A N 1
ATOM 3005 C CA . GLN A 1 388 ? 9.965 12.566 15.980 1.00 83.38 388 GLN A CA 1
ATOM 3006 C C . GLN A 1 388 ? 10.621 12.888 14.632 1.00 83.38 388 GLN A C 1
ATOM 3008 O O . GLN A 1 388 ? 11.847 12.831 14.493 1.00 83.38 388 GLN A O 1
ATOM 3013 N N . ILE A 1 389 ? 9.793 13.174 13.630 1.00 77.00 389 ILE A N 1
ATOM 3014 C CA . ILE A 1 389 ? 10.200 13.394 12.237 1.00 77.00 389 ILE A CA 1
ATOM 3015 C C . ILE A 1 389 ? 10.387 14.881 11.955 1.00 77.00 389 ILE A C 1
ATOM 3017 O O . ILE A 1 389 ? 11.423 15.254 11.402 1.00 77.00 389 ILE A O 1
ATOM 3021 N N . ALA A 1 390 ? 9.396 15.685 12.342 1.00 68.81 390 ALA A N 1
ATOM 3022 C CA . ALA A 1 390 ? 9.320 17.127 12.141 1.00 68.81 390 ALA A CA 1
ATOM 3023 C C . ALA A 1 390 ? 8.732 17.792 13.389 1.00 68.81 390 ALA A C 1
ATOM 3025 O O . ALA A 1 390 ? 7.833 17.170 14.017 1.00 68.81 390 ALA A O 1
#

pLDDT: mean 84.89, std 13.76, range [32.81, 98.06]

Secondary structure (DSSP, 8-state):
-----------PPPEEEEEE-STTSHHHHHHHHHHHHH-S-EEEEEESSHHHHHHHHHHTS-SEEEEEEEETTTEE-HHHHHHHHH---EEEEEEEEE---EEEES-TTT--EEEE-HHHHHTTHHHHHHHSTTPEEEE-S-HHHHHHHHHH-TTEEEEE-HHHHHHTT-TTTSEEEE---S-TT-EEEEEEEES-------SSSEEEEEEEEE-SSTTHHHHHHHHHHHTTPPEEEEEEEE-TTS-EEEEEEEES-TTSHHHHHHHHHHTTT-EEEEEEEEE-------S----HHHHHHHHHHHHHTTSS--TTEEEEEEE--SSTTHHHHHHHHHHHTTPPEEEEEEEE-SSTT-EEEEEEEES--TTHHHHHHHHHHH-SEEEE--